Protein AF-A0A382DH04-F1 (afdb_monomer)

Organism: NCBI:txid408172

Radius of gyration: 24.24 Å; Cα contacts (8 Å, |Δi|>4): 789; chains: 1; bounding box: 63×40×72 Å

pLDDT: mean 89.16, std 12.55, range [27.95, 98.31]

Secondary structure (DSSP, 8-state):
-TTHHHHHHHHHHHHHHHHHH-TTTHHHHS-TTT--SHHHHHTSHHHHHHHHHHHHHEEESS-HHHHHHHHHH-HHHHHHHHHHHHHHHHHHHHH-TT--TTSTTSS-SSS-SEEES-TTTHHHHHHHHHHHHHHHHHS-------SS----SHHHH-HHHH---SEEEE-HHHHHHHHHHHHHHHHTTGGGS--SS-SBTTB--TT--HHHHHHHHHHTTSEEEEEE---SS---EEEESSSHHHHHHHHHH-EEEEE--------SSSS--HHHHHHHHHTT--PPPSEEEEEEEETTEEEEEEEEEE-STT-EEEEEEEETT-SS--EEE--HHHHHHHHHHH-HHHHHHHHHHHHHHHHHHHHHHHHHHTTHHHHHH-EETTEEHHHHHHHHHHIIIIIHHHHHHHHHHHH--SHHHHHHHHHHHHHHHHHHTT-STTPPPEEEE-

Sequence (450 aa):
MADTDLFESAQALFCSAADLIGIKDVDKILNISTYPTYISFISIKKHKDIIKLAAKQTNVDVTFKQIEEFLTKNDSWYKSSIKIAKAVITDITKIDPDFNLGKKGYESGGNFHWFRGDSNVMGSIFELYKLANESASTNFKWGGSKKVGMDLGFTSRNMNKWNPADIFYANKTAVKAIADEKQKVAKLGGGKFYSFDNGTLKKKKFDDGLNVFIARLVDNGDLLPLSLKKQTGTVILKPVNFDPKDKDDLLDSVEFTGATKWKKFKRLGTSGDIRDSWKAIVKGEKTETRDIQLFFKSDMGTGLIKIRHDPSGSGRFVAEAMYSGAKAKAGSIATAKDLATIWSVVDSTSANEFITAYNKGDTAFDLEKKKIGKDKDYLRKQKGGGTNQYDHYMAVASAELITNKAIPPIQKFFTKGGEANKVKQNLFVRLMFQAITSRSPRSSRFVIAK

Solvent-accessible surface area (backbone atoms only — not comparable to full-atom values): 23574 Å² total; per-residue (Å²): 120,86,60,59,60,43,53,50,42,43,29,38,34,32,36,37,33,32,24,58,51,6,54,92,42,31,69,75,70,68,29,57,86,84,28,67,36,48,61,61,41,48,69,40,66,71,48,38,53,43,49,56,52,14,51,68,27,37,41,48,78,64,57,70,67,58,34,53,56,50,29,65,75,29,44,69,55,42,53,19,16,44,46,45,17,51,40,52,39,70,47,43,46,79,79,44,67,55,39,58,48,36,42,61,37,54,77,62,90,55,87,43,44,28,38,26,80,30,64,72,57,56,40,42,52,51,50,52,51,51,30,20,34,46,17,62,75,70,76,63,90,74,80,85,69,103,50,93,65,74,71,85,48,52,48,66,76,30,61,63,30,18,49,55,48,57,33,32,39,32,40,77,64,33,50,49,49,54,52,51,46,54,54,50,39,54,75,64,61,33,23,72,66,32,31,42,74,36,72,53,89,92,52,93,58,95,66,46,4,55,42,46,54,53,46,50,30,37,72,59,38,25,31,44,39,32,22,75,48,94,34,89,72,80,57,46,82,42,82,37,63,76,48,68,65,65,47,48,55,45,53,68,43,33,37,58,73,50,59,57,90,67,56,78,61,61,70,40,58,92,82,64,41,72,68,46,22,47,56,35,30,48,73,63,55,82,71,64,63,66,51,44,39,39,31,30,38,32,85,92,44,50,32,35,38,42,34,34,69,44,59,62,90,89,49,38,34,33,39,33,36,36,46,72,92,52,94,58,70,62,34,53,44,66,41,56,65,59,54,28,56,58,33,36,77,64,39,47,67,56,20,49,54,24,47,54,32,31,54,61,10,49,60,53,33,54,57,49,49,56,57,59,53,76,48,37,74,63,29,53,69,46,66,43,58,94,47,28,48,40,62,50,51,42,47,50,44,41,29,64,38,24,38,59,47,28,45,56,45,53,48,55,64,68,69,48,74,57,70,76,45,48,54,33,47,24,51,40,48,30,53,49,48,26,58,27,57,33,59,36,73,72,24,33,58,36,33,36,41,63

Mean predicted aligned error: 6.47 Å

Foldseek 3Di:
DVVLLLLLQLLLLLLLLDLQQALVCLCVLLPCVCVVAPVSSCVDVVSVVSSVLSLQQEAGPDDPVSNSVSRRVCSLSSLQSSQLSNCCRPCVCVVAVLAPSRPNCVLSPDHYFKYAPDCQQPVLLVQLLQLQLLQVVPDDPDDDDPDQFDPLCLVSVDVCLQAVFRMKGAHPVNSVLSVVVSVLCVVVVTSNQEHLAPDDCVDDDSSGHSQSSQLVCVNNSGMAREAEDRDPDHKDKDKAPNDPVVLVQQLVQKAWDAKDPADQKAQDDDPSDLVRSVVCLQVQDDIGDLWMWTWIATPVGIKIWIWGWDLPDLIWTKTWIDHVPDPDTLFMDTHLVVLLSLLCVLPNPLSCQQVVLQVQLSVQLNVQLVVLVVCQVVQQVADGNNHTSSSSSSVVSRRVSHSSRRCVSVNVLRPDDDDSSSVSSSSSSSSRCCSGNSSRPSHHIHMYTD

Structure (mmCIF, N/CA/C/O backbone):
data_AF-A0A382DH04-F1
#
_entry.id   AF-A0A382DH04-F1
#
loop_
_atom_site.group_PDB
_atom_site.id
_atom_site.type_symbol
_atom_site.label_atom_id
_atom_site.label_alt_id
_atom_site.label_comp_id
_atom_site.label_asym_id
_atom_site.label_entity_id
_atom_site.label_seq_id
_atom_site.pdbx_PDB_ins_code
_atom_site.Cartn_x
_atom_site.Cartn_y
_atom_site.Cartn_z
_atom_site.occupancy
_atom_site.B_iso_or_equiv
_atom_site.auth_seq_id
_atom_site.auth_comp_id
_atom_site.auth_asym_id
_atom_site.auth_atom_id
_atom_site.pdbx_PDB_model_num
ATOM 1 N N . MET A 1 1 ? -7.622 11.708 -7.621 1.00 41.16 1 MET A N 1
ATOM 2 C CA . MET A 1 1 ? -7.317 11.607 -6.179 1.00 41.16 1 MET A CA 1
ATOM 3 C C . MET A 1 1 ? -8.578 11.659 -5.316 1.00 41.16 1 MET A C 1
ATOM 5 O O . MET A 1 1 ? -8.514 11.096 -4.243 1.00 41.16 1 MET A O 1
ATOM 9 N N . ALA A 1 2 ? -9.710 12.197 -5.800 1.00 53.00 2 ALA A N 1
ATOM 10 C CA . ALA A 1 2 ? -10.972 12.341 -5.051 1.00 53.00 2 ALA A CA 1
ATOM 11 C C . ALA A 1 2 ? -11.853 11.076 -4.890 1.00 53.00 2 ALA A C 1
ATOM 13 O O . ALA A 1 2 ? -12.993 11.204 -4.469 1.00 53.00 2 ALA A O 1
ATOM 14 N N . ASP A 1 3 ? -11.380 9.883 -5.280 1.00 72.19 3 ASP A N 1
ATOM 15 C CA . ASP A 1 3 ? -12.135 8.634 -5.049 1.00 72.19 3 ASP A CA 1
ATOM 16 C C . ASP A 1 3 ? -11.536 7.795 -3.910 1.00 72.19 3 ASP A C 1
ATOM 18 O O . ASP A 1 3 ? -12.227 6.949 -3.346 1.00 72.19 3 ASP A O 1
ATOM 22 N N . THR A 1 4 ? -10.245 7.990 -3.603 1.00 83.06 4 THR A N 1
ATOM 23 C CA . THR A 1 4 ? -9.517 7.193 -2.601 1.00 83.06 4 THR A CA 1
ATOM 24 C C . THR A 1 4 ? -10.011 7.470 -1.201 1.00 83.06 4 THR A C 1
ATOM 26 O O . THR A 1 4 ? -10.364 6.559 -0.456 1.00 83.06 4 THR A O 1
ATOM 29 N N . ASP A 1 5 ? -10.132 8.752 -0.913 1.00 90.81 5 ASP A N 1
ATOM 30 C CA . ASP A 1 5 ? -10.708 9.268 0.304 1.00 90.81 5 ASP A CA 1
ATOM 31 C C . ASP A 1 5 ? -12.136 8.770 0.551 1.00 90.81 5 ASP A C 1
ATOM 33 O O . ASP A 1 5 ? -12.477 8.311 1.646 1.00 90.81 5 ASP A O 1
ATOM 37 N N . LEU A 1 6 ? -12.968 8.775 -0.487 1.00 94.31 6 LEU A N 1
ATOM 38 C CA . LEU A 1 6 ? -14.355 8.333 -0.388 1.00 94.31 6 LEU A CA 1
ATOM 39 C C . LEU A 1 6 ? -14.482 6.837 -0.089 1.00 94.31 6 LEU A C 1
ATOM 41 O O . LEU A 1 6 ? -15.296 6.462 0.760 1.00 94.31 6 LEU A O 1
ATOM 45 N N . PHE A 1 7 ? -13.697 5.968 -0.738 1.00 91.50 7 PHE A N 1
ATOM 46 C CA . PHE A 1 7 ? -13.820 4.531 -0.479 1.00 91.50 7 PHE A CA 1
ATOM 47 C C . PHE A 1 7 ? -13.247 4.112 0.880 1.00 91.50 7 PHE A C 1
ATOM 49 O O . PHE A 1 7 ? -13.848 3.258 1.531 1.00 91.50 7 PHE A O 1
ATOM 56 N N . GLU A 1 8 ? -12.149 4.720 1.340 1.00 94.88 8 GLU A N 1
ATOM 57 C CA . GLU A 1 8 ? -11.563 4.434 2.662 1.00 94.88 8 GLU A CA 1
ATOM 58 C C . GLU A 1 8 ? -12.517 4.882 3.771 1.00 94.88 8 GLU A C 1
ATOM 60 O O . GLU A 1 8 ? -12.793 4.138 4.714 1.00 94.88 8 GLU A O 1
ATOM 65 N N . SER A 1 9 ? -13.116 6.064 3.607 1.00 96.38 9 SER A N 1
ATOM 66 C CA . SER A 1 9 ? -14.108 6.596 4.547 1.00 96.38 9 SER A CA 1
ATOM 67 C C . SER A 1 9 ? -15.393 5.770 4.554 1.00 96.38 9 SER A C 1
ATOM 69 O O . SER A 1 9 ? -15.971 5.527 5.612 1.00 96.38 9 SER A O 1
ATOM 71 N N . ALA A 1 10 ? -15.825 5.267 3.394 1.00 97.00 10 ALA A N 1
ATOM 72 C CA . ALA A 1 10 ? -16.938 4.329 3.315 1.00 97.00 10 ALA A CA 1
ATOM 73 C C . ALA A 1 10 ? -16.639 3.015 4.054 1.00 97.00 10 ALA A C 1
ATOM 75 O O . ALA A 1 10 ? -17.524 2.450 4.692 1.00 97.00 10 ALA A O 1
ATOM 76 N N . GLN A 1 11 ? -15.412 2.503 3.968 1.00 96.50 11 GLN A N 1
ATOM 77 C CA . GLN A 1 11 ? -15.007 1.302 4.699 1.00 96.50 11 GLN A CA 1
ATOM 78 C C . GLN A 1 11 ? -14.957 1.562 6.212 1.00 96.50 11 GLN A C 1
ATOM 80 O O . GLN A 1 11 ? -15.528 0.771 6.960 1.00 96.50 11 GLN A O 1
ATOM 85 N N . ALA A 1 12 ? -14.399 2.695 6.657 1.00 96.25 12 ALA A N 1
ATOM 86 C CA . ALA A 1 12 ? -14.434 3.116 8.063 1.00 96.25 12 ALA A CA 1
ATOM 87 C C . ALA A 1 12 ? -15.871 3.212 8.607 1.00 96.25 12 ALA A C 1
ATOM 89 O O . ALA A 1 12 ? -16.165 2.684 9.680 1.00 96.25 12 ALA A O 1
ATOM 90 N N . LEU A 1 13 ? -16.786 3.818 7.839 1.00 96.75 13 LEU A N 1
ATOM 91 C CA . LEU A 1 13 ? -18.203 3.934 8.192 1.00 96.75 13 LEU A CA 1
ATOM 92 C C . LEU A 1 13 ? -18.851 2.564 8.428 1.00 96.75 13 LEU A C 1
ATOM 94 O O . LEU A 1 13 ? -19.563 2.380 9.414 1.00 96.75 13 LEU A O 1
ATOM 98 N N . PHE A 1 14 ? -18.610 1.590 7.546 1.00 97.31 14 PHE A N 1
ATOM 99 C CA . PHE A 1 14 ? -19.179 0.253 7.718 1.00 97.31 14 PHE A CA 1
ATOM 100 C C . PHE A 1 14 ? -18.500 -0.550 8.829 1.00 97.31 14 PHE A C 1
ATOM 102 O O . PHE A 1 14 ? -19.193 -1.324 9.484 1.00 97.31 14 PHE A O 1
ATOM 109 N N . CYS A 1 15 ? -17.204 -0.353 9.093 1.00 95.94 15 CYS A N 1
ATOM 110 C CA . CYS A 1 15 ? -16.553 -0.928 10.273 1.00 95.94 15 CYS A CA 1
ATOM 111 C C . CYS A 1 15 ? -17.201 -0.412 11.568 1.00 95.94 15 CYS A C 1
ATOM 113 O O . CYS A 1 15 ? -17.539 -1.210 12.440 1.00 95.94 15 CYS A O 1
ATOM 115 N N . SER A 1 16 ? -17.483 0.893 11.651 1.00 94.69 16 SER A N 1
ATOM 116 C CA . SER A 1 16 ? -18.237 1.473 12.770 1.00 94.69 16 SER A CA 1
ATOM 117 C C . SER A 1 16 ? -19.673 0.939 12.850 1.00 94.69 16 SER A C 1
ATOM 119 O O . SER A 1 16 ? -20.156 0.609 13.931 1.00 94.69 16 SER A O 1
ATOM 121 N N . ALA A 1 17 ? -20.356 0.776 11.713 1.00 95.38 17 ALA A N 1
ATOM 122 C CA . ALA A 1 17 ? -21.689 0.178 11.692 1.00 95.38 17 ALA A CA 1
ATOM 123 C C . ALA A 1 17 ? -21.680 -1.279 12.185 1.00 95.38 17 ALA A C 1
ATOM 125 O O . ALA A 1 17 ? -22.584 -1.676 12.916 1.00 95.38 17 ALA A O 1
ATOM 126 N N . ALA A 1 18 ? -20.678 -2.074 11.802 1.00 95.12 18 ALA A N 1
ATOM 127 C CA . ALA A 1 18 ? -20.541 -3.452 12.259 1.00 95.12 18 ALA A CA 1
ATOM 128 C C . ALA A 1 18 ? -20.339 -3.525 13.777 1.00 95.12 18 ALA A C 1
ATOM 130 O O . ALA A 1 18 ? -21.038 -4.297 14.426 1.00 95.12 18 ALA A O 1
ATOM 131 N N . ASP A 1 19 ? -19.465 -2.689 14.339 1.00 90.88 19 ASP A N 1
ATOM 132 C CA . ASP A 1 19 ? -19.231 -2.584 15.788 1.00 90.88 19 ASP A CA 1
ATOM 133 C C . ASP A 1 19 ? -20.526 -2.250 16.564 1.00 90.88 19 ASP A C 1
ATOM 135 O O . ASP A 1 19 ? -20.929 -2.962 17.490 1.00 90.88 19 ASP A O 1
ATOM 139 N N . LEU A 1 20 ? -21.288 -1.254 16.096 1.00 91.56 20 LEU A N 1
ATOM 140 C CA . LEU A 1 20 ? -22.606 -0.914 16.653 1.00 91.56 20 LEU A CA 1
ATOM 141 C C . LEU A 1 20 ? -23.608 -2.076 16.631 1.00 91.56 20 LEU A C 1
ATOM 143 O O . LEU A 1 20 ? -24.465 -2.187 17.515 1.00 91.56 20 LEU A O 1
ATOM 147 N N . ILE A 1 21 ? -23.542 -2.916 15.599 1.00 94.31 21 ILE A N 1
ATOM 148 C CA . ILE A 1 21 ? -24.423 -4.073 15.438 1.00 94.31 21 ILE A CA 1
ATOM 149 C C . ILE A 1 21 ? -23.971 -5.228 16.346 1.00 94.31 21 ILE A C 1
ATOM 151 O O . ILE A 1 21 ? -24.809 -5.863 16.992 1.00 94.31 21 ILE A O 1
ATOM 155 N N . GLY A 1 22 ? -22.663 -5.468 16.431 1.00 92.94 22 GLY A N 1
ATOM 156 C CA . GLY A 1 22 ? -22.059 -6.599 17.125 1.00 92.94 22 GLY A CA 1
ATOM 157 C C . GLY A 1 22 ? -22.094 -7.897 16.314 1.00 92.94 22 GLY A C 1
ATOM 158 O O . GLY A 1 22 ? -22.923 -8.095 15.421 1.00 92.94 22 GLY A O 1
ATOM 159 N N . ILE A 1 23 ? -21.212 -8.832 16.673 1.00 93.81 23 ILE A N 1
ATOM 160 C CA . ILE A 1 23 ? -20.986 -10.071 15.910 1.00 93.81 23 ILE A CA 1
ATOM 161 C C . ILE A 1 23 ? -22.246 -10.942 15.759 1.00 93.81 23 ILE A C 1
ATOM 163 O O . ILE A 1 23 ? -22.422 -11.602 14.741 1.00 93.81 23 ILE A O 1
ATOM 167 N N . LYS A 1 24 ? -23.159 -10.908 16.742 1.00 94.50 24 LYS A N 1
ATOM 168 C CA . LYS A 1 24 ? -24.388 -11.725 16.750 1.00 94.50 24 LYS A CA 1
ATOM 169 C C . LYS A 1 24 ? -25.365 -11.363 15.628 1.00 94.50 24 LYS A C 1
ATOM 171 O O . LYS A 1 24 ? -26.056 -12.239 15.121 1.00 94.50 24 LYS A O 1
ATOM 176 N N . ASP A 1 25 ? -25.434 -10.083 15.265 1.00 95.81 25 ASP A N 1
ATOM 177 C CA . ASP A 1 25 ? -26.449 -9.554 14.346 1.00 95.81 25 ASP A CA 1
ATOM 178 C C . ASP A 1 25 ? -25.853 -9.087 13.004 1.00 95.81 25 ASP A C 1
ATOM 180 O O . ASP A 1 25 ? -26.602 -8.787 12.066 1.00 95.81 25 ASP A O 1
ATOM 184 N N . VAL A 1 26 ? -24.520 -9.021 12.879 1.00 95.75 26 VAL A N 1
ATOM 185 C CA . VAL A 1 26 ? -23.852 -8.403 11.722 1.00 95.75 26 VAL A CA 1
ATOM 186 C C . VAL A 1 26 ? -24.169 -9.114 10.406 1.00 95.75 26 VAL A C 1
ATOM 188 O O . VAL A 1 26 ? -24.423 -8.448 9.404 1.00 95.75 26 VAL A O 1
ATOM 191 N N . ASP A 1 27 ? -24.244 -10.447 10.401 1.00 95.25 27 ASP A N 1
ATOM 192 C CA . ASP A 1 27 ? -24.580 -11.228 9.204 1.00 95.25 27 ASP A CA 1
ATOM 193 C C . ASP A 1 27 ? -26.018 -11.009 8.736 1.00 95.25 27 ASP A C 1
ATOM 195 O O . ASP A 1 27 ? -26.289 -10.998 7.533 1.00 95.25 27 ASP A O 1
ATOM 199 N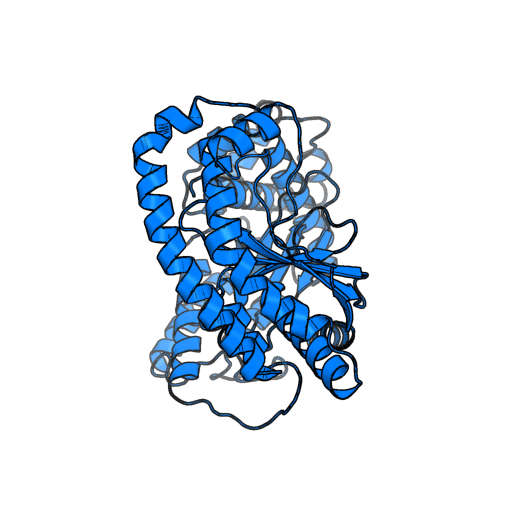 N . LYS A 1 28 ? -26.933 -10.808 9.688 1.00 95.81 28 LYS A N 1
ATOM 200 C CA . LYS A 1 28 ? -28.350 -10.567 9.422 1.00 95.81 28 LYS A CA 1
ATOM 201 C C . LYS A 1 28 ? -28.579 -9.164 8.871 1.00 95.81 28 LYS A C 1
ATOM 203 O O . LYS A 1 28 ? -29.365 -8.994 7.942 1.00 95.81 28 LYS A O 1
ATOM 208 N N . ILE A 1 29 ? -27.922 -8.164 9.459 1.00 96.94 29 ILE A N 1
ATOM 209 C CA . ILE A 1 29 ? -28.137 -6.757 9.113 1.00 96.94 29 ILE A CA 1
ATOM 210 C C . ILE A 1 29 ? -27.308 -6.368 7.887 1.00 96.94 29 ILE A C 1
ATOM 212 O O . ILE A 1 29 ? -27.867 -5.882 6.907 1.00 96.94 29 ILE A O 1
ATOM 216 N N . LEU A 1 30 ? -25.997 -6.623 7.887 1.00 97.06 30 LEU A N 1
ATOM 217 C CA . LEU A 1 30 ? -25.104 -6.315 6.763 1.00 97.06 30 LEU A CA 1
ATOM 218 C C . LEU A 1 30 ? -25.133 -7.437 5.709 1.00 97.06 30 LEU A C 1
ATOM 220 O O . LEU A 1 30 ? -24.120 -8.066 5.386 1.00 97.06 30 LEU A O 1
ATOM 224 N N . ASN A 1 31 ? -26.323 -7.705 5.172 1.00 96.69 31 ASN A N 1
ATOM 225 C CA . ASN A 1 31 ? -26.572 -8.781 4.220 1.00 96.69 31 ASN A CA 1
ATOM 226 C C . ASN A 1 31 ? -26.670 -8.252 2.781 1.00 96.69 31 ASN A C 1
ATOM 228 O O . ASN A 1 31 ? -27.707 -7.742 2.365 1.00 96.69 31 ASN A O 1
ATOM 232 N N . ILE A 1 32 ? -25.601 -8.425 2.000 1.00 96.00 32 ILE A N 1
ATOM 233 C CA . ILE A 1 32 ? -25.540 -7.989 0.592 1.00 96.00 32 ILE A CA 1
ATOM 234 C C . ILE A 1 32 ? -26.436 -8.792 -0.364 1.00 96.00 32 ILE A C 1
ATOM 236 O O . ILE A 1 32 ? -26.633 -8.363 -1.497 1.00 96.00 32 ILE A O 1
ATOM 240 N N . SER A 1 33 ? -26.944 -9.957 0.048 1.00 95.81 33 SER A N 1
ATOM 241 C CA . SER A 1 33 ? -27.899 -10.732 -0.754 1.00 95.81 33 SER A CA 1
ATOM 242 C C . SER A 1 33 ? -29.305 -10.154 -0.618 1.00 95.81 33 SER A C 1
ATOM 244 O O . SER A 1 33 ? -30.022 -10.047 -1.606 1.00 95.81 33 SER A O 1
ATOM 246 N N . THR A 1 34 ? -29.680 -9.734 0.594 1.00 97.44 34 THR A N 1
ATOM 247 C CA . THR A 1 34 ? -30.953 -9.045 0.861 1.00 97.44 34 THR A CA 1
ATOM 248 C C . THR A 1 34 ? -30.916 -7.586 0.404 1.00 97.44 34 THR A C 1
ATOM 250 O O . THR A 1 34 ? -31.890 -7.091 -0.154 1.00 97.44 34 THR A O 1
ATOM 253 N N . TYR A 1 35 ? -29.787 -6.905 0.612 1.00 97.38 35 TYR A N 1
ATOM 254 C CA . TYR A 1 35 ? -29.589 -5.495 0.282 1.00 97.38 35 TYR A CA 1
ATOM 255 C C . TYR A 1 35 ? -28.416 -5.354 -0.698 1.00 97.38 35 TYR A C 1
ATOM 257 O O . TYR A 1 35 ? -27.287 -5.091 -0.284 1.00 97.38 35 TYR A O 1
ATOM 265 N N . PRO A 1 36 ? -28.629 -5.576 -2.007 1.00 96.44 36 PRO A N 1
ATOM 266 C CA . PRO A 1 36 ? -27.543 -5.598 -2.987 1.00 96.44 36 PRO A CA 1
ATOM 267 C C . PRO A 1 36 ? -26.920 -4.226 -3.268 1.00 96.44 36 PRO A C 1
ATOM 269 O O . PRO A 1 36 ? -25.795 -4.176 -3.773 1.00 96.44 36 PRO A O 1
ATOM 272 N N . THR A 1 37 ? -27.623 -3.137 -2.948 1.00 98.00 37 THR A N 1
ATOM 273 C CA . THR A 1 37 ? -27.182 -1.751 -3.173 1.00 98.00 37 THR A CA 1
ATOM 274 C C . THR A 1 37 ? -27.306 -0.921 -1.901 1.00 98.00 37 THR A C 1
ATOM 276 O O . THR A 1 37 ? -28.145 -1.205 -1.039 1.00 98.00 37 THR A O 1
ATOM 279 N N . TYR A 1 38 ? -26.530 0.161 -1.804 1.00 98.06 38 TYR A N 1
ATOM 280 C CA . TYR A 1 38 ? -26.621 1.072 -0.663 1.00 98.06 38 TYR A CA 1
ATOM 281 C C . TYR A 1 38 ? -28.030 1.665 -0.504 1.00 98.06 38 TYR A C 1
ATOM 283 O O . TYR A 1 38 ? -28.553 1.708 0.607 1.00 98.06 38 TYR A O 1
ATOM 291 N N . ILE A 1 39 ? -28.681 2.017 -1.620 1.00 97.88 39 ILE A N 1
ATOM 292 C CA . ILE A 1 39 ? -30.062 2.527 -1.652 1.00 97.88 39 ILE A CA 1
ATOM 293 C C . ILE A 1 39 ? -31.029 1.521 -1.016 1.00 97.88 39 ILE A C 1
ATOM 295 O O . ILE A 1 39 ? -31.816 1.887 -0.142 1.00 97.88 39 ILE A O 1
ATOM 299 N N . SER A 1 40 ? -30.950 0.244 -1.414 1.00 97.88 40 SER A N 1
ATOM 300 C CA . SER A 1 40 ? -31.810 -0.806 -0.852 1.00 97.88 40 SER A CA 1
ATOM 301 C C . SER A 1 40 ? -31.587 -0.981 0.652 1.00 97.88 40 SER A C 1
ATOM 303 O O . SER A 1 40 ? -32.545 -1.157 1.401 1.00 97.88 40 SER A O 1
ATOM 305 N N . PHE A 1 41 ? -30.344 -0.839 1.118 1.00 98.31 41 PHE A N 1
ATOM 306 C CA . PHE A 1 41 ? -29.990 -0.965 2.526 1.00 98.31 41 PHE A CA 1
ATOM 307 C C . PHE A 1 41 ? -30.580 0.159 3.382 1.00 98.31 41 PHE A C 1
ATOM 309 O O . PHE A 1 41 ? -31.218 -0.122 4.396 1.00 98.31 41 PHE A O 1
ATOM 316 N N . ILE A 1 42 ? -30.414 1.421 2.967 1.00 97.62 42 ILE A N 1
ATOM 317 C CA . ILE A 1 42 ? -30.894 2.591 3.725 1.00 97.62 42 ILE A CA 1
ATOM 318 C C . ILE A 1 42 ? -32.399 2.853 3.581 1.00 97.62 42 ILE A C 1
ATOM 320 O O . ILE A 1 42 ? -32.935 3.692 4.308 1.00 97.62 42 ILE A O 1
ATOM 324 N N . SER A 1 43 ? -33.087 2.147 2.675 1.00 97.38 43 SER A N 1
ATOM 325 C CA . SER A 1 43 ? -34.557 2.163 2.589 1.00 97.38 43 SER A CA 1
ATOM 326 C C . SER A 1 43 ? -35.209 1.653 3.882 1.00 97.38 43 SER A C 1
ATOM 328 O O . SER A 1 43 ? -36.302 2.080 4.254 1.00 97.38 43 SER A O 1
ATOM 330 N N . ILE A 1 44 ? -34.493 0.804 4.626 1.00 97.94 44 ILE A N 1
ATOM 331 C CA . ILE A 1 44 ? -34.899 0.324 5.940 1.00 97.94 44 ILE A CA 1
ATOM 332 C C . ILE A 1 44 ? -34.529 1.369 6.993 1.00 97.94 44 ILE A C 1
ATOM 334 O O . ILE A 1 44 ? -33.352 1.635 7.255 1.00 97.94 44 ILE A O 1
ATOM 338 N N . LYS A 1 45 ? -35.542 1.922 7.667 1.00 97.38 45 LYS A N 1
ATOM 339 C CA . LYS A 1 45 ? -35.383 2.974 8.684 1.00 97.38 45 LYS A CA 1
ATOM 340 C C . LYS A 1 45 ? -34.323 2.635 9.743 1.00 97.38 45 LYS A C 1
ATOM 342 O O . LYS A 1 45 ? -33.439 3.447 10.002 1.00 97.38 45 LYS A O 1
ATOM 347 N N . LYS A 1 46 ? -34.349 1.410 10.277 1.00 96.88 46 LYS A N 1
ATOM 348 C CA . LYS A 1 46 ? -33.371 0.934 11.270 1.00 96.88 46 LYS A CA 1
ATOM 349 C C . LYS A 1 46 ? -31.931 0.952 10.740 1.00 96.88 46 LYS A C 1
ATOM 351 O O . LYS A 1 46 ? -31.022 1.313 11.476 1.00 96.88 46 LYS A O 1
ATOM 356 N N . HIS A 1 47 ? -31.710 0.592 9.476 1.00 97.88 47 HIS A N 1
ATOM 357 C CA . HIS A 1 47 ? -30.373 0.604 8.871 1.00 97.88 47 HIS A CA 1
ATOM 358 C C . HIS A 1 47 ? -29.874 2.027 8.650 1.00 97.88 47 HIS A C 1
ATOM 360 O O . HIS A 1 47 ? -28.722 2.330 8.947 1.00 97.88 47 HIS A O 1
ATOM 366 N N . LYS A 1 48 ? -30.762 2.922 8.207 1.00 97.44 48 LYS A N 1
ATOM 367 C CA . LYS A 1 48 ? -30.460 4.352 8.098 1.00 97.44 48 LYS A CA 1
ATOM 368 C C . LYS A 1 48 ? -30.050 4.949 9.445 1.00 97.44 48 LYS A C 1
ATOM 370 O O . LYS A 1 48 ? -29.108 5.734 9.501 1.00 97.44 48 LYS A O 1
ATOM 375 N N . ASP A 1 49 ? -30.727 4.568 10.526 1.00 96.19 49 ASP A N 1
ATOM 376 C CA . ASP A 1 49 ? -30.400 5.044 11.872 1.00 96.19 49 ASP A CA 1
ATOM 377 C C . ASP A 1 49 ? -29.056 4.479 12.372 1.00 96.19 49 ASP A C 1
ATOM 379 O O . ASP A 1 49 ? -28.269 5.231 12.946 1.00 96.19 49 ASP A O 1
ATOM 383 N N . ILE A 1 50 ? -28.734 3.213 12.062 1.00 95.44 50 ILE A N 1
ATOM 384 C CA . ILE A 1 50 ? -27.403 2.626 12.320 1.00 95.44 50 ILE A CA 1
ATOM 385 C C . ILE A 1 50 ? -26.313 3.413 11.592 1.00 95.44 50 ILE A C 1
ATOM 387 O O . ILE A 1 50 ? -25.328 3.794 12.212 1.00 95.44 50 ILE A O 1
ATOM 391 N N . ILE A 1 51 ? -26.488 3.699 10.300 1.00 97.12 51 ILE A N 1
ATOM 392 C CA . ILE A 1 51 ? -25.491 4.443 9.520 1.00 97.12 51 ILE A CA 1
ATOM 393 C C . ILE A 1 51 ? -25.289 5.857 10.071 1.00 97.12 51 ILE A C 1
ATOM 395 O O . ILE A 1 51 ? -24.156 6.315 10.184 1.00 97.12 51 ILE A O 1
ATOM 399 N N . LYS A 1 52 ? -26.367 6.545 10.461 1.00 94.88 52 LYS A N 1
ATOM 400 C CA . LYS A 1 52 ? -26.264 7.870 11.086 1.00 94.88 52 LYS A CA 1
ATOM 401 C C . LYS A 1 52 ? -25.516 7.832 12.413 1.00 94.88 52 LYS A C 1
ATOM 403 O O . LYS A 1 52 ? -24.801 8.780 12.723 1.00 94.88 52 LYS A O 1
ATOM 408 N N . LEU A 1 53 ? -25.707 6.781 13.209 1.00 92.56 53 LEU A N 1
ATOM 409 C CA . LEU A 1 53 ? -24.977 6.606 14.460 1.00 92.56 53 LEU A CA 1
ATOM 410 C C . LEU A 1 53 ? -23.504 6.272 14.196 1.00 92.56 53 LEU A C 1
ATOM 412 O O . LEU A 1 53 ? -22.636 6.896 14.798 1.00 92.56 53 LEU A O 1
ATOM 416 N N . ALA A 1 54 ? -23.229 5.384 13.239 1.00 93.69 54 ALA A N 1
ATOM 417 C CA . ALA A 1 54 ? -21.876 5.034 12.813 1.00 93.69 54 ALA A CA 1
ATOM 418 C C . ALA A 1 54 ? -21.106 6.271 12.332 1.00 93.69 54 ALA A C 1
ATOM 420 O O . ALA A 1 54 ? -19.987 6.517 12.764 1.00 93.69 54 ALA A O 1
ATOM 421 N N . ALA A 1 55 ? -21.745 7.129 11.531 1.00 93.75 55 ALA A N 1
ATOM 422 C CA . ALA A 1 55 ? -21.144 8.371 11.050 1.00 93.75 55 ALA A CA 1
ATOM 423 C C . ALA A 1 55 ? -20.721 9.321 12.189 1.00 93.75 55 ALA A C 1
ATOM 425 O O . ALA A 1 55 ? -19.743 10.048 12.049 1.00 93.75 55 ALA A O 1
ATOM 426 N N . LYS A 1 56 ? -21.420 9.304 13.334 1.00 90.75 56 LYS A N 1
ATOM 427 C CA . LYS A 1 56 ? -21.036 10.078 14.532 1.00 90.75 56 LYS A CA 1
ATOM 428 C C . LYS A 1 56 ? -19.855 9.466 15.292 1.00 90.75 56 LYS A C 1
ATOM 430 O O . LYS A 1 56 ? -19.260 10.148 16.116 1.00 90.75 56 LYS A O 1
ATOM 435 N N . GLN A 1 57 ? -19.542 8.197 15.044 1.00 88.69 57 GLN A N 1
ATOM 436 C CA . GLN A 1 57 ? -18.441 7.447 15.659 1.00 88.69 57 GLN A CA 1
ATOM 437 C C . GLN A 1 57 ? -17.254 7.251 14.709 1.00 88.69 57 GLN A C 1
ATOM 439 O O . GLN A 1 57 ? -16.253 6.633 15.076 1.00 88.69 57 GLN A O 1
ATOM 444 N N . THR A 1 58 ? -17.327 7.822 13.509 1.00 91.88 58 THR A N 1
ATOM 445 C CA . THR A 1 58 ? -16.217 7.899 12.561 1.00 91.88 58 THR A CA 1
ATOM 446 C C . THR A 1 58 ? -15.679 9.317 12.461 1.00 91.88 58 THR A C 1
ATOM 448 O O . THR A 1 58 ? -16.460 10.257 12.326 1.00 91.88 58 THR A O 1
ATOM 451 N N . ASN A 1 59 ? -14.358 9.470 12.477 1.00 93.12 59 ASN A N 1
ATOM 452 C CA . ASN A 1 59 ? -13.690 10.736 12.202 1.00 93.12 59 ASN A CA 1
ATOM 453 C C . ASN A 1 59 ? -12.915 10.609 10.888 1.00 93.12 59 ASN A C 1
ATOM 455 O O . ASN A 1 59 ? -11.875 9.949 10.830 1.00 93.12 59 ASN A O 1
ATOM 459 N N . VAL A 1 60 ? -13.472 11.186 9.825 1.00 93.25 60 VAL A N 1
ATOM 460 C CA . VAL A 1 60 ? -12.942 11.080 8.465 1.00 93.25 60 VAL A CA 1
ATOM 461 C C . VAL A 1 60 ? -12.846 12.458 7.809 1.00 93.25 60 VAL A C 1
ATOM 463 O O . VAL A 1 60 ? -13.655 13.336 8.098 1.00 93.25 60 VAL A O 1
ATOM 466 N N . ASP A 1 61 ? -11.880 12.653 6.913 1.00 91.94 61 ASP A N 1
ATOM 467 C CA . ASP A 1 61 ? -11.604 13.937 6.235 1.00 91.94 61 ASP A CA 1
ATOM 468 C C . ASP A 1 61 ? -12.572 14.289 5.073 1.00 91.94 61 ASP A C 1
ATOM 470 O O . ASP A 1 61 ? -12.334 15.238 4.324 1.00 91.94 61 ASP A O 1
ATOM 474 N N . VAL A 1 62 ? -13.691 13.565 4.941 1.00 94.00 62 VAL A N 1
ATOM 475 C CA . VAL A 1 62 ? -14.778 13.826 3.978 1.00 94.00 62 VAL A CA 1
ATOM 476 C C . VAL A 1 62 ? -16.130 13.908 4.686 1.00 94.00 62 VAL A C 1
ATOM 478 O O . VAL A 1 62 ? -16.341 13.336 5.754 1.00 94.00 62 VAL A O 1
ATOM 481 N N . THR A 1 63 ? -17.100 14.596 4.086 1.00 94.75 63 THR A N 1
ATOM 482 C CA . THR A 1 63 ? -18.433 14.716 4.694 1.00 94.75 63 THR A CA 1
ATOM 483 C C . THR A 1 63 ? -19.237 13.421 4.564 1.00 94.75 63 THR A C 1
ATOM 485 O O . THR A 1 63 ? -19.166 12.721 3.553 1.00 94.75 63 THR A O 1
ATOM 488 N N . PHE A 1 64 ? -20.102 13.144 5.546 1.00 95.62 64 PHE A N 1
ATOM 489 C CA . PHE A 1 64 ? -21.024 12.004 5.491 1.00 95.62 64 PHE A CA 1
ATOM 490 C C . PHE A 1 64 ? -21.873 11.994 4.204 1.00 95.62 64 PHE A C 1
ATOM 492 O O . PHE A 1 64 ? -22.022 10.952 3.571 1.00 95.62 64 PHE A O 1
ATOM 499 N N . LYS A 1 65 ? -22.335 13.167 3.749 1.00 96.50 65 LYS A N 1
ATOM 500 C CA . LYS A 1 65 ? -23.086 13.314 2.493 1.00 96.50 65 LYS A CA 1
ATOM 501 C C . LYS A 1 65 ? -22.287 12.834 1.275 1.00 96.50 65 LYS A C 1
ATOM 503 O O . LYS A 1 65 ? -22.833 12.124 0.437 1.00 96.50 65 LYS A O 1
ATOM 508 N N . GLN A 1 66 ? -21.000 13.179 1.186 1.00 96.69 66 GLN A N 1
ATOM 509 C CA . GLN A 1 66 ? -20.140 12.710 0.094 1.00 96.69 66 GLN A CA 1
ATOM 510 C C . GLN A 1 66 ? -19.984 11.182 0.111 1.00 96.69 66 GLN A C 1
ATOM 512 O O . GLN A 1 66 ? -19.997 10.558 -0.950 1.00 96.69 66 GLN A O 1
ATOM 517 N N . ILE A 1 67 ? -19.899 10.569 1.298 1.00 97.19 67 ILE A N 1
ATOM 518 C CA . ILE A 1 67 ? -19.850 9.106 1.442 1.00 97.19 67 ILE A CA 1
ATOM 519 C C . ILE A 1 67 ? -21.159 8.469 0.949 1.00 97.19 67 ILE A C 1
ATOM 521 O O . ILE A 1 67 ? -21.114 7.506 0.182 1.00 97.19 67 ILE A O 1
ATOM 525 N N . GLU A 1 68 ? -22.324 9.008 1.332 1.00 96.81 68 GLU A N 1
ATOM 526 C CA . GLU A 1 68 ? -23.628 8.502 0.869 1.00 96.81 68 GLU A CA 1
ATOM 527 C C . GLU A 1 68 ? -23.774 8.616 -0.657 1.00 96.81 68 GLU A C 1
ATOM 529 O O . GLU A 1 68 ? -24.175 7.656 -1.324 1.00 96.81 68 GLU A O 1
ATOM 534 N N . GLU A 1 69 ? -23.412 9.764 -1.235 1.00 96.50 69 GLU A N 1
ATOM 535 C CA . GLU A 1 69 ? -23.446 9.988 -2.685 1.00 96.50 69 GLU A CA 1
ATOM 536 C C . GLU A 1 69 ? -22.513 9.032 -3.434 1.00 96.50 69 GLU A C 1
ATOM 538 O O . GLU A 1 69 ? -22.879 8.494 -4.484 1.00 96.50 69 GLU A O 1
ATOM 543 N N . PHE A 1 70 ? -21.319 8.789 -2.889 1.00 96.38 70 PHE A N 1
ATOM 544 C CA . PHE A 1 70 ? -20.364 7.835 -3.437 1.00 96.38 70 PHE A CA 1
ATOM 545 C C . PHE A 1 70 ? -20.920 6.409 -3.424 1.00 96.38 70 PHE A C 1
ATOM 547 O O . PHE A 1 70 ? -20.913 5.740 -4.460 1.00 96.38 70 PHE A O 1
ATOM 554 N N . LEU A 1 71 ? -21.439 5.954 -2.280 1.00 96.75 71 LEU A N 1
ATOM 555 C CA . LEU A 1 71 ? -21.986 4.607 -2.098 1.00 96.75 71 LEU A CA 1
ATOM 556 C C . LEU A 1 71 ? -23.226 4.351 -2.959 1.00 96.75 71 LEU A C 1
ATOM 558 O O . LEU A 1 71 ? -23.397 3.245 -3.466 1.00 96.75 71 LEU A O 1
ATOM 562 N N . THR A 1 72 ? -24.046 5.379 -3.181 1.00 96.50 72 THR A N 1
ATOM 563 C CA . THR A 1 72 ? -25.218 5.338 -4.074 1.00 96.50 72 THR A CA 1
ATOM 564 C C . THR A 1 72 ? -24.82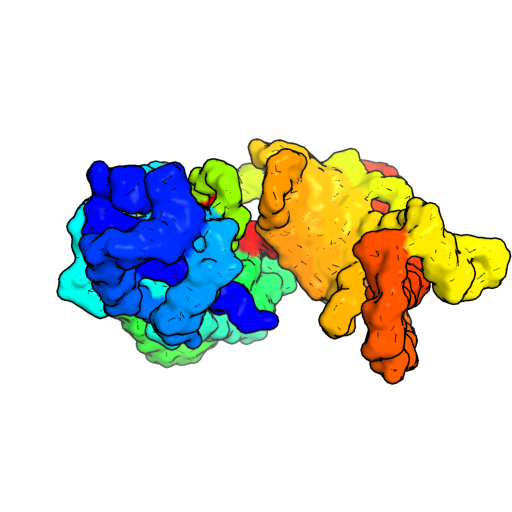1 5.088 -5.532 1.00 96.50 72 THR A C 1
ATOM 566 O O . THR A 1 72 ? -25.554 4.439 -6.271 1.00 96.50 72 THR A O 1
ATOM 569 N N . LYS A 1 73 ? -23.650 5.581 -5.954 1.00 95.06 73 LYS A N 1
ATOM 570 C CA . LYS A 1 73 ? -23.142 5.445 -7.330 1.00 95.06 73 LYS A CA 1
ATOM 571 C C . LYS A 1 73 ? -22.236 4.223 -7.527 1.00 95.06 73 LYS A C 1
ATOM 573 O O . LYS A 1 73 ? -21.893 3.902 -8.661 1.00 95.06 73 LYS A O 1
ATOM 578 N N . ASN A 1 74 ? -21.812 3.557 -6.448 1.00 94.19 74 ASN A N 1
ATOM 579 C CA . ASN A 1 74 ? -20.739 2.562 -6.483 1.00 94.19 74 ASN A CA 1
ATOM 580 C C . ASN A 1 74 ? -21.060 1.283 -5.690 1.00 94.19 74 ASN A C 1
ATOM 582 O O . ASN A 1 74 ? -20.417 0.981 -4.679 1.00 94.19 74 ASN A O 1
ATOM 586 N N . ASP A 1 75 ? -21.959 0.446 -6.210 1.00 94.31 75 ASP A N 1
ATOM 587 C CA . ASP A 1 75 ? -22.357 -0.822 -5.569 1.00 94.31 75 ASP A CA 1
ATOM 588 C C . ASP A 1 75 ? -21.179 -1.745 -5.229 1.00 94.31 75 ASP A C 1
ATOM 590 O O . ASP A 1 75 ? -21.166 -2.422 -4.201 1.00 94.31 75 ASP A O 1
ATOM 594 N N . SER A 1 76 ? -20.157 -1.780 -6.088 1.00 94.31 76 SER A N 1
ATOM 595 C CA . SER A 1 76 ? -18.968 -2.607 -5.847 1.00 94.31 76 SER A CA 1
ATOM 596 C C . SER A 1 76 ? -18.184 -2.174 -4.604 1.00 94.31 76 SER A C 1
ATOM 598 O O . SER A 1 76 ? -17.600 -3.021 -3.929 1.00 94.31 76 SER A O 1
ATOM 600 N N . TRP A 1 77 ? -18.176 -0.876 -4.293 1.00 95.12 77 TRP A N 1
ATOM 601 C CA . TRP A 1 77 ? -17.527 -0.339 -3.102 1.00 95.12 77 TRP A CA 1
ATOM 602 C C . TRP A 1 77 ? -18.399 -0.522 -1.865 1.00 95.12 77 TRP A C 1
ATOM 604 O O . TRP A 1 77 ? -17.883 -0.991 -0.859 1.00 95.12 77 TRP A O 1
ATOM 614 N N . TYR A 1 78 ? -19.716 -0.318 -1.970 1.00 96.69 78 TYR A N 1
ATOM 615 C CA . TYR A 1 78 ? -20.670 -0.682 -0.915 1.00 96.69 78 TYR A CA 1
ATOM 616 C C . TYR A 1 78 ? -20.510 -2.145 -0.460 1.00 96.69 78 TYR A C 1
ATOM 618 O O . TYR A 1 78 ? -20.313 -2.424 0.725 1.00 96.69 78 TYR A O 1
ATOM 626 N N . LYS A 1 79 ? -20.495 -3.086 -1.415 1.00 96.50 79 LYS A N 1
ATOM 627 C CA . LYS A 1 79 ? -20.292 -4.517 -1.132 1.00 96.50 79 LYS A CA 1
ATOM 628 C C . LYS A 1 79 ? -18.931 -4.787 -0.492 1.00 96.50 79 LYS A C 1
ATOM 630 O O . LYS A 1 79 ? -18.845 -5.597 0.428 1.00 96.50 79 LYS A O 1
ATOM 635 N N . SER A 1 80 ? -17.877 -4.121 -0.967 1.00 95.88 80 SER A N 1
ATOM 636 C CA . SER A 1 80 ? -16.538 -4.257 -0.387 1.00 95.88 80 SER A CA 1
ATOM 637 C C . SER A 1 80 ? -16.493 -3.762 1.059 1.00 95.88 80 SER A C 1
ATOM 639 O O . SER A 1 80 ? -15.890 -4.436 1.891 1.00 95.88 80 SER A O 1
ATOM 641 N N . SER A 1 81 ? -17.127 -2.628 1.368 1.00 97.19 81 SER A N 1
ATOM 642 C CA . SER A 1 81 ? -17.157 -2.054 2.717 1.00 97.19 81 SER A CA 1
ATOM 643 C C . SER A 1 81 ? -17.863 -2.969 3.712 1.00 97.19 81 SER A C 1
ATOM 645 O O . SER A 1 81 ? -17.312 -3.243 4.773 1.00 97.19 81 SER A O 1
ATOM 647 N N . ILE A 1 82 ? -19.019 -3.536 3.343 1.00 97.38 82 ILE A N 1
ATOM 648 C CA . ILE A 1 82 ? -19.714 -4.518 4.189 1.00 97.38 82 ILE A CA 1
ATOM 649 C C . ILE A 1 82 ? -18.853 -5.754 4.438 1.00 97.38 82 ILE A C 1
ATOM 651 O O . ILE A 1 82 ? -18.725 -6.200 5.575 1.00 97.38 82 ILE A O 1
ATOM 655 N N . LYS A 1 83 ? -18.262 -6.329 3.387 1.00 97.00 83 LYS A N 1
ATOM 656 C CA . LYS A 1 83 ? -17.481 -7.565 3.518 1.00 97.00 83 LYS A CA 1
ATOM 657 C C . LYS A 1 83 ? -16.264 -7.389 4.417 1.00 97.00 83 LYS A C 1
ATOM 659 O O . LYS A 1 83 ? -15.968 -8.276 5.209 1.00 97.00 83 LYS A O 1
ATOM 664 N N . ILE A 1 84 ? -15.583 -6.252 4.296 1.00 97.00 84 ILE A N 1
ATOM 665 C CA . ILE A 1 84 ? -14.445 -5.913 5.150 1.00 97.00 84 ILE A CA 1
ATOM 666 C C . ILE A 1 84 ? -14.902 -5.734 6.589 1.00 97.00 84 ILE A C 1
ATOM 668 O O . ILE A 1 84 ? -14.342 -6.376 7.467 1.00 97.00 84 ILE A O 1
ATOM 672 N N . ALA A 1 85 ? -15.940 -4.930 6.824 1.00 96.50 85 ALA A N 1
ATOM 673 C CA . ALA A 1 85 ? -16.454 -4.687 8.166 1.00 96.50 85 ALA A CA 1
ATOM 674 C C . ALA A 1 85 ? -16.853 -5.989 8.875 1.00 96.50 85 ALA A C 1
ATOM 676 O O . ALA A 1 85 ? -16.516 -6.191 10.038 1.00 96.50 85 ALA A O 1
ATOM 677 N N . LYS A 1 86 ? -17.500 -6.904 8.142 1.00 96.56 86 LYS A N 1
ATOM 678 C CA . LYS A 1 86 ? -17.834 -8.247 8.623 1.00 96.56 86 LYS A CA 1
ATOM 679 C C . LYS A 1 86 ? -16.592 -9.054 8.994 1.00 96.56 86 LYS A C 1
ATOM 681 O O . LYS A 1 86 ? -16.528 -9.553 10.104 1.00 96.56 86 LYS A O 1
ATOM 686 N N . ALA A 1 87 ? -15.604 -9.145 8.105 1.00 96.44 87 ALA A N 1
ATOM 687 C CA . ALA A 1 87 ? -14.378 -9.887 8.400 1.00 96.44 87 ALA A CA 1
ATOM 688 C C . ALA A 1 87 ? -13.623 -9.297 9.601 1.00 96.44 87 ALA A C 1
ATOM 690 O O . ALA A 1 87 ? -13.156 -10.041 10.454 1.00 96.44 87 ALA A O 1
ATOM 691 N N . VAL A 1 88 ? -13.543 -7.967 9.703 1.00 95.88 88 VAL A N 1
ATOM 692 C CA . VAL A 1 88 ? -12.926 -7.279 10.846 1.00 95.88 88 VAL A CA 1
ATOM 693 C C . VAL A 1 88 ? -13.609 -7.679 12.151 1.00 95.88 88 VAL A C 1
ATOM 695 O O . VAL A 1 88 ? -12.930 -8.138 13.062 1.00 95.88 88 VAL A O 1
ATOM 698 N N . ILE A 1 89 ? -14.937 -7.572 12.241 1.00 93.81 89 ILE A N 1
ATOM 699 C CA . ILE A 1 89 ? -15.641 -7.872 13.494 1.00 93.81 89 ILE A CA 1
ATOM 700 C C . ILE A 1 89 ? -15.651 -9.368 13.847 1.00 93.81 89 ILE A C 1
ATOM 702 O O . ILE A 1 89 ? -15.720 -9.709 15.027 1.00 93.81 89 ILE A O 1
ATOM 706 N N . THR A 1 90 ? -15.587 -10.267 12.857 1.00 93.88 90 THR A N 1
ATOM 707 C CA . THR A 1 90 ? -15.639 -11.719 13.097 1.00 93.88 90 THR A CA 1
ATOM 708 C C . THR A 1 90 ? -14.275 -12.357 13.324 1.00 93.88 90 THR A C 1
ATOM 710 O O . THR A 1 90 ? -14.189 -13.347 14.049 1.00 93.88 90 THR A O 1
ATOM 713 N N . ASP A 1 91 ? -13.221 -11.841 12.684 1.00 95.81 91 ASP A N 1
ATOM 714 C CA . ASP A 1 91 ? -11.942 -12.549 12.576 1.00 95.81 91 ASP A CA 1
ATOM 715 C C . ASP A 1 91 ? -10.783 -11.858 13.296 1.00 95.81 91 ASP A C 1
ATOM 717 O O . ASP A 1 91 ? -9.740 -12.492 13.460 1.00 95.81 91 ASP A O 1
ATOM 721 N N . ILE A 1 92 ? -10.920 -10.603 13.744 1.00 95.06 92 ILE A N 1
ATOM 722 C CA . ILE A 1 92 ? -9.797 -9.887 14.373 1.00 95.06 92 ILE A CA 1
ATOM 723 C C . ILE A 1 92 ? -9.278 -10.594 15.632 1.00 95.06 92 ILE A C 1
ATOM 725 O O . ILE A 1 92 ? -8.070 -10.686 15.815 1.00 95.06 92 ILE A O 1
ATOM 729 N N . THR A 1 93 ? -10.166 -11.206 16.419 1.00 94.69 93 THR A N 1
ATOM 730 C CA . THR A 1 93 ? -9.818 -11.961 17.636 1.00 94.69 93 THR A CA 1
ATOM 731 C C . THR A 1 93 ? -8.993 -13.217 17.364 1.00 94.69 93 THR A C 1
ATOM 733 O O . THR A 1 93 ? -8.364 -13.752 18.272 1.00 94.69 93 THR A O 1
ATOM 736 N N . LYS A 1 94 ? -8.976 -13.705 16.114 1.00 95.06 94 LYS A N 1
ATOM 737 C CA . LYS A 1 94 ? -8.112 -14.816 15.683 1.00 95.06 94 LYS A CA 1
ATOM 738 C C . LYS A 1 94 ? -6.675 -14.361 15.431 1.00 95.06 94 LYS A C 1
ATOM 740 O O . LYS A 1 94 ? -5.780 -15.198 15.393 1.00 95.06 94 LYS A O 1
ATOM 745 N N . ILE A 1 95 ? -6.477 -13.069 15.174 1.00 94.12 95 ILE A N 1
ATOM 746 C CA . ILE A 1 95 ? -5.156 -12.452 15.030 1.00 94.12 95 ILE A CA 1
ATOM 747 C C . ILE A 1 95 ? -4.657 -12.011 16.399 1.00 94.12 95 ILE A C 1
ATOM 749 O O . ILE A 1 95 ? -3.512 -12.286 16.741 1.00 94.12 95 ILE A O 1
ATOM 753 N N . ASP A 1 96 ? -5.519 -11.331 17.147 1.00 93.50 96 ASP A N 1
ATOM 754 C CA . ASP A 1 96 ? -5.191 -10.758 18.439 1.00 93.50 96 ASP A CA 1
ATOM 755 C C . ASP A 1 96 ? -6.462 -10.739 19.318 1.00 93.50 96 ASP A C 1
ATOM 757 O O . ASP A 1 96 ? -7.430 -10.041 18.985 1.00 93.50 96 ASP A O 1
ATOM 761 N N . PRO A 1 97 ? -6.517 -11.566 20.382 1.00 93.81 97 PRO A N 1
ATOM 762 C CA . PRO A 1 97 ? -7.712 -11.755 21.201 1.00 93.81 97 PRO A CA 1
ATOM 763 C C . PRO A 1 97 ? -8.067 -10.540 22.067 1.00 93.81 97 PRO A C 1
ATOM 765 O O . PRO A 1 97 ? -9.189 -10.492 22.576 1.00 93.81 97 PRO A O 1
ATOM 768 N N . ASP A 1 98 ? -7.164 -9.569 22.224 1.00 93.00 98 ASP A N 1
ATOM 769 C CA . ASP A 1 98 ? -7.391 -8.385 23.053 1.00 93.00 98 ASP A CA 1
ATOM 770 C C . ASP A 1 98 ? -8.366 -7.389 22.390 1.00 93.00 98 ASP A C 1
ATOM 772 O O . ASP A 1 98 ? -9.001 -6.570 23.062 1.00 93.00 98 ASP A O 1
ATOM 776 N N . PHE A 1 99 ? -8.608 -7.511 21.078 1.00 91.00 99 PHE A N 1
ATOM 777 C CA . PHE A 1 99 ? -9.659 -6.752 20.396 1.00 91.00 99 PHE A CA 1
ATOM 778 C C . PHE A 1 99 ? -11.064 -7.259 20.736 1.00 91.00 99 PHE A C 1
ATOM 780 O O . PHE A 1 99 ? -11.462 -8.358 20.358 1.00 91.00 99 PHE A O 1
ATOM 787 N N . ASN A 1 100 ? -11.904 -6.395 21.309 1.00 86.75 100 ASN A N 1
ATOM 788 C CA . ASN A 1 100 ? -13.288 -6.740 21.660 1.00 86.75 100 ASN A CA 1
ATOM 789 C C . ASN A 1 100 ? -14.349 -6.131 20.718 1.00 86.75 100 ASN A C 1
ATOM 791 O O . ASN A 1 100 ? -15.497 -5.926 21.114 1.00 86.75 100 ASN A O 1
ATOM 795 N N . LEU A 1 101 ? -13.989 -5.881 19.451 1.00 87.62 101 LEU A N 1
ATOM 796 C CA . LEU A 1 101 ? -14.881 -5.295 18.431 1.00 87.62 101 LEU A CA 1
ATOM 797 C C . LEU A 1 101 ? -16.164 -6.117 18.195 1.00 87.62 101 LEU A C 1
ATOM 799 O O . LEU A 1 101 ? -17.163 -5.596 17.714 1.00 87.62 101 LEU A O 1
ATOM 803 N N . GLY A 1 102 ? -16.152 -7.416 18.519 1.00 86.50 102 GLY A N 1
ATOM 804 C CA . GLY A 1 102 ? -17.319 -8.294 18.395 1.00 86.50 102 GLY A CA 1
ATOM 805 C C . GLY A 1 102 ? -18.437 -8.000 19.400 1.00 86.50 102 GLY A C 1
ATOM 806 O O . GLY A 1 102 ? -19.599 -8.356 19.152 1.00 86.50 102 GLY A O 1
ATOM 807 N N . LYS A 1 103 ? -18.119 -7.352 20.529 1.00 86.25 103 LYS A N 1
ATOM 808 C CA . LYS A 1 103 ? -19.107 -6.951 21.532 1.00 86.25 103 LYS A CA 1
ATOM 809 C C . LYS A 1 103 ? -19.927 -5.789 20.979 1.00 86.25 103 LYS A C 1
ATOM 811 O O . LYS A 1 103 ? -19.388 -4.757 20.621 1.00 86.25 103 LYS A O 1
ATOM 816 N N . LYS A 1 104 ? -21.252 -5.948 20.963 1.00 84.94 104 LYS A N 1
ATOM 817 C CA . LYS A 1 104 ? -22.176 -4.920 20.471 1.00 84.94 104 LYS A CA 1
ATOM 818 C C . LYS A 1 104 ? -21.915 -3.563 21.133 1.00 84.94 104 LYS A C 1
ATOM 820 O O . LYS A 1 104 ? -22.052 -3.445 22.353 1.00 84.94 104 LYS A O 1
ATOM 825 N N . GLY A 1 105 ? -21.621 -2.560 20.308 1.00 73.31 105 GLY A N 1
ATOM 826 C CA . GLY A 1 105 ? -21.368 -1.193 20.745 1.00 73.31 105 GLY A CA 1
ATOM 827 C C . GLY A 1 105 ? -20.128 -1.076 21.628 1.00 73.31 105 GLY A C 1
ATOM 828 O O . GLY A 1 105 ? -20.151 -0.322 22.607 1.00 73.31 105 GLY A O 1
ATOM 829 N N . TYR A 1 106 ? -19.077 -1.839 21.333 1.00 75.12 106 TYR A N 1
ATOM 830 C CA . TYR A 1 106 ? -17.827 -1.778 22.072 1.00 75.12 106 TYR A CA 1
ATOM 831 C C . TYR A 1 106 ? -17.274 -0.350 22.016 1.00 75.12 106 TYR A C 1
ATOM 833 O O . TYR A 1 106 ? -17.155 0.255 20.962 1.00 75.12 106 TYR A O 1
ATOM 841 N N . GLU A 1 107 ? -17.081 0.242 23.194 1.00 67.81 107 GLU A N 1
ATOM 842 C CA . GLU A 1 107 ? -16.728 1.654 23.410 1.00 67.81 107 GLU A CA 1
ATOM 843 C C . GLU A 1 107 ? -17.623 2.748 22.783 1.00 67.81 107 GLU A C 1
ATOM 845 O O . GLU A 1 107 ? -17.460 3.915 23.135 1.00 67.81 107 GLU A O 1
ATOM 850 N N . SER A 1 108 ? -18.658 2.385 22.018 1.00 59.72 108 SER A N 1
ATOM 851 C CA . SER A 1 108 ? -19.622 3.251 21.308 1.00 59.72 108 SER A CA 1
ATOM 852 C C . SER A 1 108 ? -20.342 4.340 22.136 1.00 59.72 108 SER A C 1
ATOM 854 O O . SER A 1 108 ? -21.035 5.197 21.582 1.00 59.72 108 SER A O 1
ATOM 856 N N . GLY A 1 109 ? -20.176 4.346 23.462 1.00 56.50 109 GLY A N 1
ATOM 857 C CA . GLY A 1 109 ? -20.677 5.365 24.388 1.00 56.50 109 GLY A CA 1
ATOM 858 C C . GLY A 1 109 ? -19.823 6.644 24.470 1.00 56.50 109 GLY A C 1
ATOM 859 O O . GLY A 1 109 ? -19.906 7.358 25.468 1.00 56.50 109 GLY A O 1
ATOM 860 N N . GLY A 1 110 ? -18.962 6.933 23.485 1.00 58.19 110 GLY A N 1
ATOM 861 C CA . GLY A 1 110 ? -18.123 8.139 23.432 1.00 58.19 110 GLY A CA 1
ATOM 862 C C . GLY A 1 110 ? -17.609 8.501 22.029 1.00 58.19 110 GLY A C 1
ATOM 863 O O . GLY A 1 110 ? -18.010 7.900 21.038 1.00 58.19 110 GLY A O 1
ATOM 864 N N . ASN A 1 111 ? -16.748 9.527 21.954 1.00 60.75 111 ASN A N 1
ATOM 865 C CA . ASN A 1 111 ? -16.231 10.083 20.696 1.00 60.75 111 ASN A CA 1
ATOM 866 C C . ASN A 1 111 ? -15.218 9.151 20.000 1.00 60.75 111 ASN A C 1
ATOM 868 O O . ASN A 1 111 ? -14.170 8.868 20.571 1.00 60.75 111 ASN A O 1
ATOM 872 N N . PHE A 1 112 ? -15.565 8.814 18.750 1.00 64.00 112 PHE A N 1
ATOM 873 C CA . PHE A 1 112 ? -14.813 8.250 17.615 1.00 64.00 112 PHE A CA 1
ATOM 874 C C . PHE A 1 112 ? -13.937 7.005 17.831 1.00 64.00 112 PHE A C 1
ATOM 876 O O . PHE A 1 112 ? -12.985 7.022 18.599 1.00 64.00 112 PHE A O 1
ATOM 883 N N . HIS A 1 113 ? -14.207 5.966 17.034 1.00 82.56 113 HIS A N 1
ATOM 884 C CA . HIS A 1 113 ? -13.487 4.687 17.059 1.00 82.56 113 HIS A CA 1
ATOM 885 C C . HIS A 1 113 ? -12.820 4.330 15.741 1.00 82.56 113 HIS A C 1
ATOM 887 O O . HIS A 1 113 ? -11.928 3.495 15.737 1.00 82.56 113 HIS A O 1
ATOM 893 N N . TRP A 1 114 ? -13.226 4.950 14.632 1.00 93.75 114 TRP A N 1
ATOM 894 C CA . TRP A 1 114 ? -12.659 4.691 13.312 1.00 93.75 114 TRP A CA 1
ATOM 895 C C . TRP A 1 114 ? -12.209 5.992 12.668 1.00 93.75 114 TRP A C 1
ATOM 897 O O . TRP A 1 114 ? -12.981 6.948 12.564 1.00 93.75 114 TRP A O 1
ATOM 907 N N . PHE A 1 115 ? -10.959 6.009 12.233 1.00 94.81 115 PHE A N 1
ATOM 908 C CA . PHE A 1 115 ? -10.237 7.206 11.846 1.00 94.81 115 PHE A CA 1
ATOM 909 C C . PHE A 1 115 ? -9.691 7.076 10.426 1.00 94.81 115 PHE A C 1
ATOM 911 O O . PHE A 1 115 ? -9.071 6.064 10.087 1.00 94.81 115 PHE A O 1
ATOM 918 N N . ARG A 1 116 ? -9.918 8.108 9.606 1.00 95.31 116 ARG A N 1
ATOM 919 C CA . ARG A 1 116 ? -9.372 8.232 8.249 1.00 95.31 116 ARG A CA 1
ATOM 920 C C . ARG A 1 116 ? -8.964 9.685 8.001 1.00 95.31 116 ARG A C 1
ATOM 922 O O . ARG A 1 116 ? -9.815 10.556 7.889 1.00 95.31 116 ARG A O 1
ATOM 929 N N . GLY A 1 117 ? -7.673 9.946 7.818 1.00 90.88 117 GLY A N 1
ATOM 930 C CA . GLY A 1 117 ? -7.174 11.292 7.514 1.00 90.88 117 GLY A CA 1
ATOM 931 C C . GLY A 1 117 ? -7.388 12.291 8.655 1.00 90.88 117 GLY A C 1
ATOM 932 O O . GLY A 1 117 ? -7.250 13.494 8.453 1.00 90.88 117 GLY A O 1
ATOM 933 N N . ASP A 1 118 ? -7.728 11.808 9.852 1.00 92.88 118 ASP A N 1
ATOM 934 C CA . ASP A 1 118 ? -7.976 12.652 11.009 1.00 92.88 118 ASP A CA 1
ATOM 935 C C . ASP A 1 118 ? -6.664 13.226 11.572 1.00 92.88 118 ASP A C 1
ATOM 937 O O . ASP A 1 118 ? -5.596 12.618 11.479 1.00 92.88 118 ASP A O 1
ATOM 941 N N . SER A 1 119 ? -6.728 14.395 12.207 1.00 91.88 119 SER A N 1
ATOM 942 C CA . SER A 1 119 ? -5.540 15.038 12.779 1.00 91.88 119 SER A CA 1
ATOM 943 C C . SER A 1 119 ? -5.091 14.437 14.115 1.00 91.88 119 SER A C 1
ATOM 945 O O . SER A 1 119 ? -3.927 14.577 14.486 1.00 91.88 119 SER A O 1
ATOM 947 N N . ASN A 1 120 ? -5.992 13.796 14.861 1.00 90.81 120 ASN A N 1
ATOM 948 C CA . ASN A 1 120 ? -5.773 13.467 16.269 1.00 90.81 120 ASN A CA 1
ATOM 949 C C . ASN A 1 120 ? -5.073 12.122 16.450 1.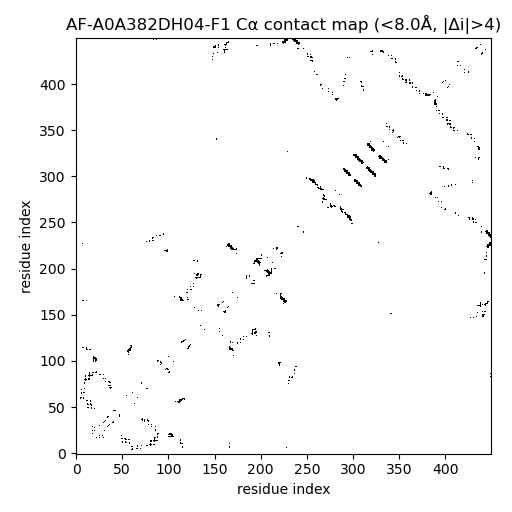00 90.81 120 ASN A C 1
ATOM 951 O O . ASN A 1 120 ? -4.171 12.027 17.279 1.00 90.81 120 ASN A O 1
ATOM 955 N N . VAL A 1 121 ? -5.456 11.115 15.668 1.00 94.25 121 VAL A N 1
ATOM 956 C CA . VAL A 1 121 ? -4.863 9.777 15.653 1.00 94.25 121 VAL A CA 1
ATOM 957 C C . VAL A 1 121 ? -3.907 9.666 14.475 1.00 94.25 121 VAL A C 1
ATOM 959 O O . VAL A 1 121 ? -2.696 9.611 14.693 1.00 94.25 121 VAL A O 1
ATOM 962 N N . MET A 1 122 ? -4.403 9.699 13.233 1.00 94.81 122 MET A N 1
ATOM 963 C CA . MET A 1 122 ? -3.555 9.514 12.050 1.00 94.81 122 MET A CA 1
ATOM 964 C C . MET A 1 122 ? -2.522 10.635 11.901 1.00 94.81 122 MET A C 1
ATOM 966 O O . MET A 1 122 ? -1.339 10.355 11.705 1.00 94.81 122 MET A O 1
ATOM 970 N N . GLY A 1 123 ? -2.934 11.895 12.057 1.00 94.62 123 GLY A N 1
ATOM 971 C CA . GLY A 1 123 ? -2.035 13.051 12.016 1.00 94.62 123 GLY A CA 1
ATOM 972 C C . GLY A 1 123 ? -0.966 13.003 13.109 1.00 94.62 123 GLY A C 1
ATOM 973 O O . GLY A 1 123 ? 0.217 13.201 12.835 1.00 94.62 123 GLY A O 1
ATOM 974 N N . SER A 1 124 ? -1.348 12.642 14.333 1.00 96.00 124 SER A N 1
ATOM 975 C CA . SER A 1 124 ? -0.410 12.483 15.446 1.00 96.00 124 SER A CA 1
ATOM 976 C C . SER A 1 124 ? 0.587 11.345 15.247 1.00 96.00 124 SER A C 1
ATOM 978 O O . SER A 1 124 ? 1.775 11.524 15.508 1.00 96.00 124 SER A O 1
ATOM 980 N N . ILE A 1 125 ? 0.133 10.192 14.751 1.00 96.25 125 ILE A N 1
ATOM 981 C CA . ILE A 1 125 ? 1.013 9.078 14.388 1.00 96.25 125 ILE A CA 1
ATOM 982 C C . ILE A 1 125 ? 1.979 9.510 13.276 1.00 96.25 125 ILE A C 1
ATOM 984 O O . ILE A 1 125 ? 3.167 9.197 13.339 1.00 96.25 125 ILE A O 1
ATOM 988 N N . PHE A 1 126 ? 1.506 10.276 12.289 1.00 93.88 126 PHE A N 1
ATOM 989 C CA . PHE A 1 126 ? 2.356 10.812 11.227 1.00 93.88 126 PHE A CA 1
ATOM 990 C C . PHE A 1 126 ? 3.408 11.802 11.748 1.00 93.88 126 PHE A C 1
ATOM 992 O O . PHE A 1 126 ? 4.553 11.786 11.295 1.00 93.88 126 PHE A O 1
ATOM 999 N N . GLU A 1 127 ? 3.061 12.651 12.712 1.00 93.38 127 GLU A N 1
ATOM 1000 C CA . GLU A 1 127 ? 4.025 13.540 13.369 1.00 93.38 127 GLU A CA 1
ATOM 1001 C C . GLU A 1 127 ? 5.071 12.760 14.171 1.00 93.38 127 GLU A C 1
ATOM 1003 O O . GLU A 1 127 ? 6.265 13.012 14.014 1.00 93.38 127 GLU A O 1
ATOM 1008 N N . LEU A 1 128 ? 4.654 11.765 14.961 1.00 93.88 128 LEU A N 1
ATOM 1009 C CA . LEU A 1 128 ? 5.577 10.872 15.669 1.00 93.88 128 LEU A CA 1
ATOM 1010 C C . LEU A 1 128 ? 6.509 10.142 14.695 1.00 93.88 128 LEU A C 1
ATOM 1012 O O . LEU A 1 128 ? 7.705 10.029 14.951 1.00 93.88 128 LEU A O 1
ATOM 1016 N N . TYR A 1 129 ? 5.988 9.706 13.548 1.00 92.69 129 TYR A N 1
ATOM 1017 C CA . TYR A 1 129 ? 6.773 9.130 12.459 1.00 92.69 129 TYR A CA 1
ATOM 1018 C C . TYR A 1 129 ? 7.822 10.107 11.907 1.00 92.69 129 TYR A C 1
ATOM 1020 O O . TYR A 1 129 ? 8.966 9.713 11.672 1.00 92.69 129 TYR A O 1
ATOM 1028 N N . LYS A 1 130 ? 7.478 11.387 11.704 1.00 89.12 130 LYS A N 1
ATOM 1029 C CA . LYS A 1 130 ? 8.453 12.406 11.272 1.00 89.12 130 LYS A CA 1
ATOM 1030 C C . LYS A 1 130 ? 9.551 12.601 12.316 1.00 89.12 130 LYS A C 1
ATOM 1032 O O . LYS A 1 130 ? 10.724 12.580 11.959 1.00 89.12 130 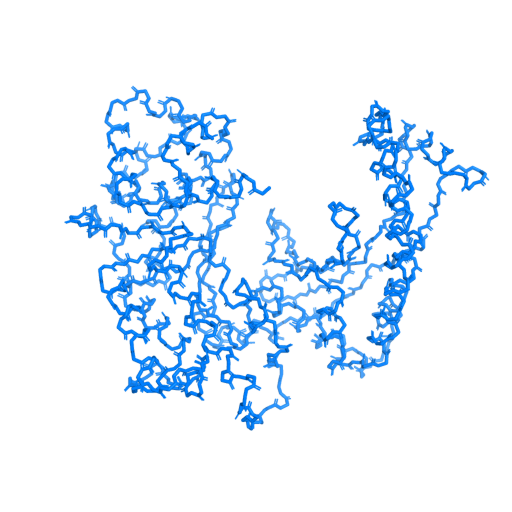LYS A O 1
ATOM 1037 N N . LEU A 1 131 ? 9.180 12.698 13.591 1.00 88.00 131 LEU A N 1
ATOM 1038 C CA . LEU A 1 131 ? 10.131 12.844 14.696 1.00 88.00 131 LEU A CA 1
ATOM 1039 C C . LEU A 1 131 ? 11.055 11.620 14.808 1.00 88.00 131 LEU A C 1
ATOM 1041 O O . LEU A 1 131 ? 12.267 11.774 14.933 1.00 88.00 131 LEU A O 1
ATOM 1045 N N . ALA A 1 132 ? 10.513 10.406 14.66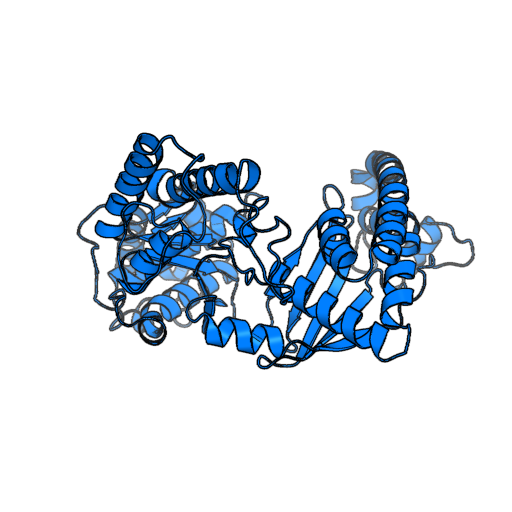7 1.00 86.06 132 ALA A N 1
ATOM 1046 C CA . ALA A 1 132 ? 11.301 9.172 14.638 1.00 86.06 132 ALA A CA 1
ATOM 1047 C C . ALA A 1 132 ? 12.323 9.147 13.481 1.00 86.06 132 ALA A C 1
ATOM 1049 O O . ALA A 1 132 ? 13.414 8.581 13.602 1.00 86.06 132 ALA A O 1
ATOM 1050 N N . ASN A 1 133 ? 11.985 9.787 12.357 1.00 81.38 133 ASN A N 1
ATOM 1051 C CA . ASN A 1 133 ? 12.863 9.920 11.196 1.00 81.38 133 ASN A CA 1
ATOM 1052 C C . ASN A 1 133 ? 13.972 10.954 11.360 1.00 81.38 133 ASN A C 1
ATOM 1054 O O . ASN A 1 133 ? 15.077 10.739 10.856 1.00 81.38 133 ASN A O 1
ATOM 1058 N N . GLU A 1 134 ? 13.712 12.050 12.067 1.00 76.50 134 GLU A N 1
ATOM 1059 C CA . GLU A 1 134 ? 14.729 13.062 12.362 1.00 76.50 134 GLU A CA 1
ATOM 1060 C C . GLU A 1 134 ? 15.920 12.440 13.115 1.00 76.50 134 GLU A C 1
ATOM 1062 O O . GLU A 1 134 ? 17.069 12.673 12.725 1.00 76.50 134 GLU A O 1
ATOM 1067 N N . SER A 1 135 ? 15.679 11.546 14.085 1.00 65.12 135 SER A N 1
ATOM 1068 C CA . SER A 1 135 ? 16.738 10.806 14.806 1.00 65.12 135 SER A CA 1
ATOM 1069 C C . SER A 1 135 ? 17.579 9.936 13.878 1.00 65.12 135 SER A C 1
ATOM 1071 O O . SER A 1 135 ? 18.813 9.951 13.917 1.00 65.12 135 SER A O 1
ATOM 1073 N N . ALA A 1 136 ? 16.902 9.197 12.993 1.00 57.88 136 ALA A N 1
ATOM 1074 C CA . ALA A 1 136 ? 17.548 8.303 12.042 1.00 57.88 136 ALA A CA 1
ATOM 1075 C C . ALA A 1 136 ? 18.456 9.065 11.059 1.00 57.88 136 ALA A C 1
ATOM 1077 O O . ALA A 1 136 ? 19.461 8.515 10.610 1.00 57.88 136 ALA A O 1
ATOM 1078 N N . SER A 1 137 ? 18.118 10.322 10.747 1.00 50.38 137 SER A N 1
ATOM 1079 C CA . SER A 1 137 ? 18.918 11.201 9.888 1.00 50.38 137 SER A CA 1
ATOM 1080 C C . SER A 1 137 ? 20.076 11.894 10.612 1.00 50.38 137 SER A C 1
ATOM 1082 O O . SER A 1 137 ? 21.066 12.239 9.970 1.00 50.38 137 SER A O 1
ATOM 1084 N N . THR A 1 138 ? 19.976 12.074 11.934 1.00 42.03 138 THR A N 1
ATOM 1085 C CA . THR A 1 138 ? 20.915 12.906 12.692 1.00 42.03 138 THR A CA 1
ATOM 1086 C C . THR A 1 138 ? 21.963 12.128 13.481 1.00 42.03 138 THR A C 1
ATOM 1088 O O . THR A 1 138 ? 23.019 12.714 13.679 1.00 42.03 138 THR A O 1
ATOM 1091 N N . ASN A 1 139 ? 21.768 10.863 13.910 1.00 38.09 139 ASN A N 1
ATOM 1092 C CA . ASN A 1 139 ? 22.770 10.221 14.795 1.00 38.09 139 ASN A CA 1
ATOM 1093 C C . ASN A 1 139 ? 22.772 8.678 14.989 1.00 38.09 139 ASN A C 1
ATOM 1095 O O . ASN A 1 139 ? 23.325 8.216 15.984 1.00 38.09 139 ASN A O 1
ATOM 1099 N N . PHE A 1 140 ? 22.247 7.822 14.097 1.00 40.31 140 PHE A N 1
ATOM 1100 C CA . PHE A 1 140 ? 22.196 6.370 14.404 1.00 40.31 140 PHE A CA 1
ATOM 1101 C C . PHE A 1 140 ? 22.794 5.441 13.331 1.00 40.31 140 PHE A C 1
ATOM 1103 O O . PHE A 1 140 ? 22.091 4.735 12.611 1.00 40.31 140 PHE A O 1
ATOM 1110 N N . LYS A 1 141 ? 24.135 5.388 13.277 1.00 33.75 141 LYS A N 1
ATOM 1111 C CA . LYS A 1 141 ? 24.899 4.227 12.776 1.00 33.75 141 LYS A CA 1
ATOM 1112 C C . LYS A 1 141 ? 25.078 3.221 13.920 1.00 33.75 141 LYS A C 1
ATOM 1114 O O . LYS A 1 141 ? 26.183 3.068 14.431 1.00 33.75 141 LYS A O 1
ATOM 1119 N N . TRP A 1 142 ? 24.008 2.572 14.372 1.00 27.95 142 TRP A N 1
ATOM 1120 C CA . TRP A 1 142 ? 24.169 1.513 15.371 1.00 27.95 142 TRP A CA 1
ATOM 1121 C C . TRP A 1 142 ? 24.469 0.178 14.697 1.00 27.95 142 TRP A C 1
ATOM 1123 O O . TRP A 1 142 ? 23.747 -0.274 13.811 1.00 27.95 142 TRP A O 1
ATOM 1133 N N . GLY A 1 143 ? 25.609 -0.363 15.122 1.00 29.70 143 GLY A N 1
ATOM 1134 C CA . GLY A 1 143 ? 26.178 -1.685 14.903 1.00 29.70 143 GLY A CA 1
ATOM 1135 C C . GLY A 1 143 ? 25.342 -2.727 14.168 1.00 29.70 143 GLY A C 1
ATOM 1136 O O . GLY A 1 143 ? 24.334 -3.212 14.663 1.00 29.70 143 GLY A O 1
ATOM 1137 N N . GLY A 1 144 ? 25.914 -3.188 13.057 1.00 31.89 144 GLY A N 1
ATOM 1138 C CA . GLY A 1 144 ? 26.141 -4.616 12.870 1.00 31.89 144 GLY A CA 1
ATOM 1139 C C . GLY A 1 144 ? 24.907 -5.488 12.679 1.00 31.89 144 GLY A C 1
ATOM 1140 O O . GLY A 1 144 ? 24.508 -6.225 13.567 1.00 31.89 144 GLY A O 1
ATOM 1141 N N . SER A 1 145 ? 24.469 -5.610 11.433 1.00 29.70 145 SER A N 1
ATOM 1142 C CA . SER A 1 145 ? 24.427 -6.950 10.848 1.00 29.70 145 SER A CA 1
ATOM 1143 C C . SER A 1 145 ? 24.554 -6.863 9.332 1.00 29.70 145 SER A C 1
ATOM 1145 O O . SER A 1 145 ? 23.811 -6.168 8.648 1.00 29.70 145 SER A O 1
ATOM 1147 N N . LYS A 1 146 ? 25.519 -7.610 8.788 1.00 32.53 146 LYS A N 1
ATOM 1148 C CA . LYS A 1 146 ? 25.579 -7.994 7.371 1.00 32.53 146 LYS A CA 1
ATOM 1149 C C . LYS A 1 146 ? 24.459 -9.003 7.047 1.00 32.53 146 LYS A C 1
ATOM 1151 O O . LYS A 1 146 ? 24.722 -10.046 6.458 1.00 32.53 146 LYS A O 1
ATOM 1156 N N . LYS A 1 147 ? 23.228 -8.747 7.495 1.00 37.06 147 LYS A N 1
ATOM 1157 C CA . LYS A 1 147 ? 22.070 -9.614 7.267 1.00 37.06 147 LYS A CA 1
ATOM 1158 C C . LYS A 1 147 ? 21.032 -8.890 6.415 1.00 37.06 147 LYS A C 1
ATOM 1160 O O . LYS A 1 147 ? 20.971 -7.662 6.379 1.00 37.06 147 LYS A O 1
ATOM 1165 N N . VAL A 1 148 ? 20.253 -9.689 5.694 1.00 37.84 148 VAL A N 1
ATOM 1166 C CA . VAL A 1 148 ? 19.001 -9.289 5.044 1.00 37.84 148 VAL A CA 1
ATOM 1167 C C . VAL A 1 148 ? 18.199 -8.440 6.040 1.00 37.84 148 VAL A C 1
ATOM 1169 O O . VAL A 1 148 ? 18.085 -8.827 7.199 1.00 37.84 148 VAL A O 1
ATOM 1172 N N . GLY A 1 149 ? 17.726 -7.260 5.626 1.00 47.00 149 GLY A N 1
ATOM 1173 C CA . GLY A 1 149 ? 17.097 -6.303 6.547 1.00 47.00 149 GLY A CA 1
ATOM 1174 C C . GLY A 1 149 ? 17.806 -4.953 6.690 1.00 47.00 149 GLY A C 1
ATOM 1175 O O . GLY A 1 149 ? 17.757 -4.347 7.750 1.00 47.00 149 GLY A O 1
ATOM 1176 N N . MET A 1 150 ? 18.444 -4.417 5.647 1.00 55.16 150 MET A N 1
ATOM 1177 C CA . MET A 1 150 ? 18.841 -3.002 5.670 1.00 55.16 150 MET A CA 1
ATOM 1178 C C . MET A 1 150 ? 17.596 -2.129 5.444 1.00 55.16 150 MET A C 1
ATOM 1180 O O . MET A 1 150 ? 16.919 -2.278 4.423 1.00 55.16 150 MET A O 1
ATOM 1184 N N . ASP A 1 151 ? 17.271 -1.219 6.369 1.00 59.31 151 ASP A N 1
ATOM 1185 C CA . ASP A 1 151 ? 16.361 -0.116 6.044 1.00 59.31 151 ASP A CA 1
ATOM 1186 C C . ASP A 1 151 ? 17.119 0.884 5.168 1.00 59.31 151 ASP A C 1
ATOM 1188 O O . ASP A 1 151 ? 17.919 1.690 5.638 1.00 59.31 151 ASP A O 1
ATOM 1192 N N . LEU A 1 152 ? 16.865 0.808 3.864 1.00 60.59 152 LEU A N 1
ATOM 1193 C CA . LEU A 1 152 ? 17.464 1.665 2.838 1.00 60.59 152 LEU A CA 1
ATOM 1194 C C . LEU A 1 152 ? 16.813 3.061 2.775 1.00 60.59 152 LEU A C 1
ATOM 1196 O O . LEU A 1 152 ? 16.878 3.753 1.755 1.00 60.59 152 LEU A O 1
ATOM 1200 N N . GLY A 1 153 ? 16.147 3.462 3.858 1.00 61.22 153 GLY A N 1
ATOM 1201 C CA . GLY A 1 153 ? 15.421 4.714 3.982 1.00 61.22 153 GLY A CA 1
ATOM 1202 C C . GLY A 1 153 ? 14.054 4.698 3.299 1.00 61.22 153 GLY A C 1
ATOM 1203 O O . GLY A 1 153 ? 13.496 5.756 3.019 1.00 61.22 153 GLY A O 1
ATOM 1204 N N . PHE A 1 154 ? 13.487 3.524 3.000 1.00 65.06 154 PHE A N 1
ATOM 1205 C CA . PHE A 1 154 ? 12.128 3.460 2.441 1.00 65.06 154 PHE A CA 1
ATOM 1206 C C . PHE A 1 154 ? 11.096 3.815 3.489 1.00 65.06 154 PHE A C 1
ATOM 1208 O O . PHE A 1 154 ? 10.189 4.596 3.208 1.00 65.06 154 PHE A O 1
ATOM 1215 N N . THR A 1 155 ? 11.261 3.271 4.694 1.00 61.16 155 THR A N 1
ATOM 1216 C CA . THR A 1 155 ? 10.395 3.595 5.820 1.00 61.16 155 THR A CA 1
ATOM 1217 C C . THR A 1 155 ? 10.626 4.998 6.307 1.00 61.16 155 THR A C 1
ATOM 1219 O O . THR A 1 155 ? 9.710 5.521 6.896 1.00 61.16 155 THR A O 1
ATOM 1222 N N . SER A 1 156 ? 11.781 5.626 6.064 1.00 62.44 156 SER A N 1
ATOM 1223 C CA . SER A 1 156 ? 11.992 7.011 6.490 1.00 62.44 156 SER A CA 1
ATOM 1224 C C . SER A 1 156 ? 11.504 8.059 5.498 1.00 62.44 156 SER A C 1
ATOM 1226 O O . SER A 1 156 ? 11.071 9.143 5.886 1.00 62.44 156 SER A O 1
ATOM 1228 N N . ARG A 1 157 ? 11.499 7.729 4.204 1.00 70.31 157 ARG A N 1
ATOM 1229 C CA . ARG A 1 157 ? 11.004 8.620 3.143 1.00 70.31 157 ARG A CA 1
ATOM 1230 C C . ARG A 1 157 ? 9.513 8.470 2.861 1.00 70.31 157 ARG A C 1
ATOM 1232 O O . ARG A 1 157 ? 8.946 9.325 2.187 1.00 70.31 157 ARG A O 1
ATOM 1239 N N . ASN A 1 158 ? 8.886 7.381 3.302 1.00 78.62 158 ASN A N 1
ATOM 1240 C CA . ASN A 1 158 ? 7.511 7.069 2.940 1.00 78.62 158 ASN A CA 1
ATOM 1241 C C . ASN A 1 158 ? 6.759 6.382 4.087 1.00 78.62 158 ASN A C 1
ATOM 1243 O O . ASN A 1 158 ? 6.966 5.198 4.361 1.00 78.62 158 ASN A O 1
ATOM 1247 N N . MET A 1 159 ? 5.808 7.109 4.682 1.00 86.56 159 MET A N 1
ATOM 1248 C CA . MET A 1 159 ? 4.950 6.596 5.752 1.00 86.56 159 MET A CA 1
ATOM 1249 C C . MET A 1 159 ? 4.217 5.321 5.331 1.00 86.56 159 MET A C 1
ATOM 1251 O O . MET A 1 159 ? 4.180 4.372 6.100 1.00 86.56 159 MET A O 1
ATOM 1255 N N . ASN A 1 160 ? 3.751 5.220 4.085 1.00 86.81 160 ASN A N 1
ATOM 1256 C CA . ASN A 1 160 ? 3.027 4.037 3.607 1.00 86.81 160 ASN A CA 1
ATOM 1257 C C . ASN A 1 160 ? 3.938 2.798 3.478 1.00 86.81 160 ASN A C 1
ATOM 1259 O O . ASN A 1 160 ? 3.460 1.684 3.274 1.00 86.81 160 ASN A O 1
ATOM 1263 N N . LYS A 1 161 ? 5.265 2.963 3.567 1.00 86.12 161 LYS A N 1
ATOM 1264 C CA . LYS A 1 161 ? 6.227 1.852 3.688 1.00 86.12 161 LYS A CA 1
ATOM 1265 C C . LYS A 1 161 ? 6.495 1.464 5.129 1.00 86.12 161 LYS A C 1
ATOM 1267 O O . LYS A 1 161 ? 6.785 0.300 5.408 1.00 86.12 161 LYS A O 1
ATOM 1272 N N . TRP A 1 162 ? 6.371 2.426 6.031 1.00 90.38 162 TRP A N 1
ATOM 1273 C CA . TRP A 1 162 ? 6.410 2.187 7.458 1.00 90.38 162 TRP A CA 1
ATOM 1274 C C . TRP A 1 162 ? 5.123 1.513 7.948 1.00 90.38 162 TRP A C 1
ATOM 1276 O O . TRP A 1 162 ? 5.190 0.404 8.469 1.00 90.38 162 TRP A O 1
ATOM 1286 N N . ASN A 1 163 ? 3.966 2.125 7.710 1.00 92.69 163 ASN A N 1
ATOM 1287 C CA . ASN A 1 163 ? 2.647 1.595 8.024 1.00 92.69 163 ASN A CA 1
ATOM 1288 C C . ASN A 1 163 ? 1.663 1.968 6.889 1.00 92.69 163 ASN A C 1
ATOM 1290 O O . ASN A 1 163 ? 1.361 3.147 6.721 1.00 92.69 163 ASN A O 1
ATOM 1294 N N . PRO A 1 164 ? 1.187 1.007 6.073 1.00 92.12 164 PRO A N 1
ATOM 1295 C CA . PRO A 1 164 ? 0.268 1.260 4.959 1.00 92.12 164 PRO A CA 1
ATOM 1296 C C . PRO A 1 164 ? -1.209 1.284 5.387 1.00 92.12 164 PRO A C 1
ATOM 1298 O O . PRO A 1 164 ? -2.073 1.009 4.556 1.00 92.12 164 PRO A O 1
ATOM 1301 N N . ALA A 1 165 ? -1.511 1.496 6.671 1.00 95.12 165 ALA A N 1
ATOM 1302 C CA . ALA A 1 165 ? -2.885 1.573 7.142 1.00 95.12 165 ALA A CA 1
ATOM 1303 C C . ALA A 1 165 ? -3.646 2.690 6.418 1.00 95.12 165 ALA A C 1
ATOM 1305 O O . ALA A 1 165 ? -3.216 3.843 6.392 1.00 95.12 165 ALA A O 1
ATOM 1306 N N . ASP A 1 166 ? -4.781 2.312 5.839 1.00 95.56 166 ASP A N 1
ATOM 1307 C CA . ASP A 1 166 ? -5.686 3.220 5.142 1.00 95.56 166 ASP A CA 1
ATOM 1308 C C . ASP A 1 166 ? -6.686 3.827 6.152 1.00 95.56 166 ASP A C 1
ATOM 1310 O O . ASP A 1 166 ? -7.104 4.975 6.014 1.00 95.56 166 ASP A O 1
ATOM 1314 N N . ILE A 1 167 ? -7.011 3.080 7.219 1.00 96.25 167 ILE A N 1
ATOM 1315 C CA . ILE A 1 167 ? -7.789 3.542 8.377 1.00 96.25 167 ILE A CA 1
ATOM 1316 C C . ILE A 1 167 ? -7.178 3.019 9.682 1.00 96.25 167 ILE A C 1
ATOM 1318 O O . ILE A 1 167 ? -6.449 2.023 9.688 1.00 96.25 167 ILE A O 1
ATOM 1322 N N . PHE A 1 168 ? -7.532 3.645 10.801 1.00 96.50 168 PHE A N 1
ATOM 1323 C CA . PHE A 1 168 ? -7.217 3.145 12.139 1.00 96.50 168 PHE A CA 1
ATOM 1324 C C . PHE A 1 168 ? -8.501 2.938 12.933 1.00 96.50 168 PHE A C 1
ATOM 1326 O O . PHE A 1 168 ? -9.367 3.812 12.926 1.00 96.50 168 PHE A O 1
ATOM 1333 N N . TYR A 1 169 ? -8.605 1.823 13.654 1.00 95.06 169 TYR A N 1
ATOM 1334 C CA . TYR A 1 169 ? -9.425 1.818 14.862 1.00 95.06 169 TYR A CA 1
ATOM 1335 C C . TYR A 1 169 ? -8.581 2.296 16.039 1.00 95.06 169 TYR A C 1
ATOM 1337 O O . TYR A 1 169 ? -7.435 1.867 16.164 1.00 95.06 169 TYR A O 1
ATOM 1345 N N . ALA A 1 170 ? -9.121 3.181 16.872 1.00 94.25 170 ALA A N 1
ATOM 1346 C CA . ALA A 1 170 ? -8.472 3.615 18.103 1.00 94.25 170 ALA A CA 1
ATOM 1347 C C . ALA A 1 170 ? -9.514 3.840 19.197 1.00 94.25 170 ALA A C 1
ATOM 1349 O O . ALA A 1 170 ? -10.503 4.547 19.009 1.00 94.25 170 ALA A O 1
ATOM 1350 N N . ASN A 1 171 ? -9.281 3.239 20.350 1.00 91.06 171 ASN A N 1
ATOM 1351 C CA . ASN A 1 171 ? -10.140 3.373 21.513 1.00 91.06 171 ASN A CA 1
ATOM 1352 C C . ASN A 1 171 ? -9.725 4.601 22.355 1.00 91.06 171 ASN A C 1
ATOM 1354 O O . ASN A 1 171 ? -8.737 5.284 22.046 1.00 91.06 171 ASN A O 1
ATOM 1358 N N . LYS A 1 172 ? -10.453 4.915 23.436 1.00 90.44 172 LYS A N 1
ATOM 1359 C CA . LYS A 1 172 ? -10.116 6.097 24.267 1.00 90.44 172 LYS A CA 1
ATOM 1360 C C . LYS A 1 172 ? -8.698 6.024 24.850 1.00 90.44 172 LYS A C 1
ATOM 1362 O O . LYS A 1 172 ? -8.036 7.059 24.975 1.00 90.44 172 LYS A O 1
ATOM 1367 N N . THR A 1 173 ? -8.232 4.820 25.180 1.00 92.06 173 THR A N 1
ATOM 1368 C CA . THR A 1 173 ? -6.879 4.561 25.685 1.00 92.06 173 THR A CA 1
ATOM 1369 C C . THR A 1 173 ? -5.828 4.913 24.638 1.00 92.06 173 THR A C 1
ATOM 1371 O O . THR A 1 173 ? -4.924 5.692 24.938 1.00 92.06 173 THR A O 1
ATOM 1374 N N . ALA A 1 174 ? -5.967 4.429 23.400 1.00 94.56 174 ALA A N 1
ATOM 1375 C CA . ALA A 1 174 ? -5.051 4.737 22.305 1.00 94.56 174 ALA A CA 1
ATOM 1376 C C . ALA A 1 174 ? -5.029 6.230 21.971 1.00 94.56 174 ALA A C 1
ATOM 1378 O O . ALA A 1 174 ? -3.948 6.805 21.854 1.00 94.56 174 ALA A O 1
ATOM 1379 N N . VAL A 1 175 ? -6.195 6.881 21.870 1.00 93.50 175 VAL A N 1
ATOM 1380 C CA . VAL A 1 175 ? -6.278 8.325 21.583 1.00 93.50 175 VAL A CA 1
ATOM 1381 C C . VAL A 1 175 ? -5.497 9.128 22.625 1.00 93.50 175 VAL A C 1
ATOM 1383 O O . VAL A 1 175 ? -4.683 9.985 22.272 1.00 93.50 175 VAL A O 1
ATOM 1386 N N . LYS A 1 176 ? -5.691 8.818 23.914 1.00 94.38 176 LYS A N 1
ATOM 1387 C CA . LYS A 1 176 ? -4.946 9.456 25.004 1.00 94.38 176 LYS A CA 1
ATOM 1388 C C . LYS A 1 176 ? -3.453 9.126 24.935 1.00 94.38 176 LYS A C 1
ATOM 1390 O O . LYS A 1 176 ? -2.633 10.036 25.008 1.00 94.38 176 LYS A O 1
ATOM 1395 N N . ALA A 1 177 ? -3.098 7.855 24.763 1.00 95.81 177 ALA A N 1
ATOM 1396 C CA . ALA A 1 177 ? -1.710 7.408 24.729 1.00 95.81 177 ALA A CA 1
ATOM 1397 C C . ALA A 1 177 ? -0.917 8.060 23.587 1.00 95.81 177 ALA A C 1
ATOM 1399 O O . ALA A 1 177 ? 0.231 8.439 23.788 1.00 95.81 177 ALA A O 1
ATOM 1400 N N . ILE A 1 178 ? -1.521 8.232 22.408 1.00 96.56 178 ILE A N 1
ATOM 1401 C CA . ILE A 1 178 ? -0.898 8.892 21.250 1.00 96.56 178 ILE A CA 1
ATOM 1402 C C . ILE A 1 178 ? -0.640 10.375 21.542 1.00 96.56 178 ILE A C 1
ATOM 1404 O O . ILE A 1 178 ? 0.440 10.889 21.239 1.00 96.56 178 ILE A O 1
ATOM 1408 N N . ALA A 1 179 ? -1.603 11.065 22.158 1.00 95.12 179 ALA A N 1
ATOM 1409 C CA . ALA A 1 179 ? -1.428 12.455 22.567 1.00 95.12 179 ALA A CA 1
ATOM 1410 C C . ALA A 1 179 ? -0.329 12.601 23.638 1.00 95.12 179 ALA A C 1
ATOM 1412 O O . ALA A 1 179 ? 0.535 13.475 23.523 1.00 95.12 179 ALA A O 1
ATOM 1413 N N . ASP A 1 180 ? -0.326 11.719 24.640 1.00 95.62 180 ASP A N 1
ATOM 1414 C CA . ASP A 1 180 ? 0.666 11.702 25.718 1.00 95.62 180 ASP A CA 1
ATOM 1415 C C . ASP A 1 180 ? 2.075 11.380 25.173 1.00 95.62 180 ASP A C 1
ATOM 1417 O O . ASP A 1 180 ? 3.055 12.015 25.569 1.00 95.62 180 ASP A O 1
ATOM 1421 N N . GLU A 1 181 ? 2.190 10.464 24.206 1.00 95.12 181 GLU A N 1
ATOM 1422 C CA . GLU A 1 181 ? 3.453 10.121 23.540 1.00 95.12 181 GLU A CA 1
ATOM 1423 C C . GLU A 1 181 ? 4.032 11.320 22.778 1.00 95.12 181 GLU A C 1
ATOM 1425 O O . GLU A 1 181 ? 5.222 11.610 22.904 1.00 95.12 181 GLU A O 1
ATOM 1430 N N . LYS A 1 182 ? 3.205 12.092 22.060 1.00 93.19 182 LYS A N 1
ATOM 1431 C CA . LYS A 1 182 ? 3.656 13.336 21.405 1.00 93.19 182 LYS A CA 1
ATOM 1432 C C . LYS A 1 182 ? 4.231 14.332 22.401 1.00 93.19 182 LYS A C 1
ATOM 1434 O O . LYS A 1 182 ? 5.302 14.893 22.169 1.00 93.19 182 LYS A O 1
ATOM 1439 N N . GLN A 1 183 ? 3.546 14.532 23.525 1.00 92.62 183 GLN A N 1
ATOM 1440 C CA . GLN A 1 183 ? 4.036 15.417 24.580 1.00 92.62 183 GLN A CA 1
ATOM 1441 C C . GLN A 1 183 ? 5.337 14.892 25.198 1.00 92.62 183 GLN A C 1
ATOM 1443 O O . GLN A 1 183 ? 6.246 15.676 25.473 1.00 92.62 183 GLN A O 1
ATOM 1448 N N . LYS A 1 184 ? 5.453 13.573 25.393 1.00 91.81 184 LYS A N 1
ATOM 1449 C CA . LYS A 1 184 ? 6.677 12.923 25.878 1.00 91.81 184 LYS A CA 1
ATOM 1450 C C . LYS A 1 184 ? 7.853 13.176 24.934 1.00 91.81 184 LYS A C 1
ATOM 1452 O O . LYS A 1 184 ? 8.904 13.619 25.389 1.00 91.81 184 LYS A O 1
ATOM 1457 N N . VAL A 1 185 ? 7.677 12.940 23.632 1.00 90.06 185 VAL A N 1
ATOM 1458 C CA . VAL A 1 185 ? 8.730 13.145 22.623 1.00 90.06 185 VAL A CA 1
ATOM 1459 C C . VAL A 1 185 ? 9.151 14.611 22.554 1.00 90.06 185 VAL A C 1
ATOM 1461 O O . VAL A 1 185 ? 10.345 14.901 22.513 1.00 90.06 185 VAL A O 1
ATOM 1464 N N . ALA A 1 186 ? 8.203 15.548 22.633 1.00 87.75 186 ALA A N 1
ATOM 1465 C CA . ALA A 1 186 ? 8.524 16.971 22.711 1.00 87.75 186 ALA A CA 1
ATOM 1466 C C . ALA A 1 186 ? 9.409 17.295 23.934 1.00 87.75 186 ALA A C 1
ATOM 1468 O O . ALA A 1 186 ? 10.432 17.964 23.791 1.00 87.75 186 ALA A O 1
ATOM 1469 N N . LYS A 1 187 ? 9.080 16.754 25.118 1.00 87.25 187 LYS A N 1
ATOM 1470 C CA . LYS A 1 187 ? 9.869 16.933 26.356 1.00 87.25 187 LYS A CA 1
ATOM 1471 C C . LYS A 1 187 ? 11.264 16.308 26.289 1.00 87.25 187 LYS A C 1
ATOM 1473 O O . LYS A 1 187 ? 12.186 16.827 26.907 1.00 87.25 187 LYS A O 1
ATOM 1478 N N . LEU A 1 188 ? 11.429 15.221 25.538 1.00 79.81 188 LEU A N 1
ATOM 1479 C CA . LEU A 1 188 ? 12.719 14.559 25.326 1.00 79.81 188 LEU A CA 1
ATOM 1480 C C . LEU A 1 188 ? 13.677 15.355 24.424 1.00 79.81 188 LEU A C 1
ATOM 1482 O O . LEU A 1 188 ? 14.814 14.935 24.251 1.00 79.81 188 LEU A O 1
ATOM 1486 N N . GLY A 1 189 ? 13.260 16.489 23.853 1.00 79.81 189 GLY A N 1
ATOM 1487 C CA . GLY A 1 189 ? 14.049 17.232 22.866 1.00 79.81 189 GLY A CA 1
ATOM 1488 C C . GLY A 1 189 ? 13.728 16.840 21.420 1.00 79.81 189 GLY A C 1
ATOM 1489 O O . GLY A 1 189 ? 14.581 16.965 20.541 1.00 79.81 189 GLY A O 1
ATOM 1490 N N . GLY A 1 190 ? 12.508 16.350 21.175 1.00 81.00 190 GLY A N 1
ATOM 1491 C CA . GLY A 1 190 ? 11.986 16.044 19.847 1.00 81.00 190 GLY A CA 1
ATOM 1492 C C . GLY A 1 190 ? 12.663 14.844 19.189 1.00 81.00 190 GLY A C 1
ATOM 1493 O O . GLY A 1 190 ? 13.046 13.872 19.846 1.00 81.00 190 GLY A O 1
ATOM 1494 N N . GLY A 1 191 ? 12.836 14.925 17.869 1.00 75.81 191 GLY A N 1
ATOM 1495 C CA . GLY A 1 191 ? 13.420 13.864 17.056 1.00 75.81 191 GLY A CA 1
ATOM 1496 C C . GLY A 1 191 ? 14.878 13.530 17.373 1.00 75.81 191 GLY A C 1
ATOM 1497 O O . GLY A 1 191 ? 15.406 12.583 16.819 1.00 75.81 191 GLY A O 1
ATOM 1498 N N . LYS A 1 192 ? 15.568 14.234 18.278 1.00 76.50 192 LYS A N 1
ATOM 1499 C CA . LYS A 1 192 ? 16.958 13.900 18.637 1.00 76.50 192 LYS A CA 1
ATOM 1500 C C . LYS A 1 192 ? 17.083 12.552 19.362 1.00 76.50 192 LYS A C 1
ATOM 1502 O O . LYS A 1 192 ? 18.055 11.833 19.140 1.00 76.50 192 LYS A O 1
ATOM 1507 N N . PHE A 1 193 ? 16.109 12.205 20.206 1.00 77.38 193 PHE A N 1
ATOM 1508 C CA . PHE A 1 193 ? 16.168 11.034 21.098 1.00 77.38 193 PHE A CA 1
ATOM 1509 C C . PHE A 1 193 ? 15.017 10.040 20.899 1.00 77.38 193 PHE A C 1
ATOM 1511 O O . PHE A 1 193 ? 14.877 9.090 21.666 1.00 77.38 193 PHE A O 1
ATOM 1518 N N . TYR A 1 194 ? 14.203 10.238 19.864 1.00 84.06 194 TYR A N 1
ATOM 1519 C CA . TYR A 1 194 ? 13.075 9.376 19.536 1.00 84.06 194 TYR A CA 1
ATOM 1520 C C . TYR A 1 194 ? 13.305 8.696 18.190 1.00 84.06 194 TYR A C 1
ATOM 1522 O O . TYR A 1 194 ? 13.472 9.379 17.188 1.00 84.06 194 TYR A O 1
ATOM 1530 N N . SER A 1 195 ? 13.327 7.364 18.160 1.00 84.56 195 SER A N 1
ATOM 1531 C CA . SER A 1 195 ? 13.571 6.568 16.949 1.00 84.56 195 SER A CA 1
ATOM 1532 C C . SER A 1 195 ? 12.451 5.540 16.729 1.00 84.56 195 SER A C 1
ATOM 1534 O O . SER A 1 195 ? 11.493 5.471 17.500 1.00 84.56 195 SER A O 1
ATOM 1536 N N . PHE A 1 196 ? 12.553 4.722 15.680 1.00 84.69 196 PHE A N 1
ATOM 1537 C CA . PHE A 1 196 ? 11.594 3.643 15.427 1.00 84.69 196 PHE A CA 1
ATOM 1538 C C . PHE A 1 196 ? 11.708 2.489 16.425 1.00 84.69 196 PHE A C 1
ATOM 1540 O O . PHE A 1 196 ? 10.687 2.024 16.922 1.00 84.69 196 PHE A O 1
ATOM 1547 N N . ASP A 1 197 ? 12.929 2.047 16.734 1.00 74.06 197 ASP A N 1
ATOM 1548 C CA . ASP A 1 197 ? 13.177 0.709 17.295 1.00 74.06 197 ASP A CA 1
ATOM 1549 C C . ASP A 1 197 ? 13.864 0.734 18.670 1.00 74.06 197 ASP A C 1
ATOM 1551 O O . ASP A 1 197 ? 14.456 -0.258 19.092 1.00 74.06 197 ASP A O 1
ATOM 1555 N N . ASN A 1 198 ? 13.808 1.856 19.393 1.00 74.06 198 ASN A N 1
ATOM 1556 C CA . ASN A 1 198 ? 14.293 1.875 20.772 1.00 74.06 198 ASN A CA 1
ATOM 1557 C C . ASN A 1 198 ? 13.421 0.958 21.649 1.00 74.06 198 ASN A C 1
ATOM 1559 O O . ASN A 1 198 ? 12.194 1.063 21.638 1.00 74.06 198 ASN A O 1
ATOM 1563 N N . GLY A 1 199 ? 14.058 0.099 22.448 1.00 78.50 199 GLY A N 1
ATOM 1564 C CA . GLY A 1 199 ? 13.378 -0.694 23.472 1.00 78.50 199 GLY A CA 1
ATOM 1565 C C . GLY A 1 199 ? 12.915 -2.088 23.046 1.00 78.50 199 GLY A C 1
ATOM 1566 O O . GLY A 1 199 ? 13.363 -2.645 22.050 1.00 78.50 199 GLY A O 1
ATOM 1567 N N . THR A 1 200 ? 12.057 -2.703 23.866 1.00 83.69 200 THR A N 1
ATOM 1568 C CA . THR A 1 200 ? 11.503 -4.048 23.614 1.00 83.69 200 THR A CA 1
ATOM 1569 C C . THR A 1 200 ? 10.071 -4.152 24.133 1.00 83.69 200 THR A C 1
ATOM 1571 O O . THR A 1 200 ? 9.687 -3.448 25.068 1.00 83.69 200 THR A O 1
ATOM 1574 N N . LEU A 1 201 ? 9.289 -5.100 23.614 1.00 84.81 201 LEU A N 1
ATOM 1575 C CA . LEU A 1 201 ? 7.940 -5.365 24.132 1.00 84.81 201 LEU A CA 1
ATOM 1576 C C . LEU A 1 201 ? 7.939 -5.953 25.551 1.00 84.81 201 LEU A C 1
ATOM 1578 O O . LEU A 1 201 ? 6.979 -5.757 26.283 1.00 84.81 201 LEU A O 1
ATOM 1582 N N . LYS A 1 202 ? 9.036 -6.594 25.980 1.00 83.62 202 LYS A N 1
ATOM 1583 C CA . LYS A 1 202 ? 9.126 -7.271 27.286 1.00 83.62 202 LYS A CA 1
ATOM 1584 C C . LYS A 1 202 ? 9.147 -6.319 28.483 1.00 83.62 202 LYS A C 1
ATOM 1586 O O . LYS A 1 202 ? 8.732 -6.704 29.570 1.00 83.62 202 LYS A O 1
ATOM 1591 N N . LYS A 1 203 ? 9.702 -5.113 28.326 1.00 83.25 203 LYS A N 1
ATOM 1592 C CA . LYS A 1 203 ? 9.844 -4.135 29.415 1.00 83.25 203 LYS A CA 1
ATOM 1593 C C . LYS A 1 203 ? 9.576 -2.734 28.893 1.00 83.25 203 LYS A C 1
ATOM 1595 O O . LYS A 1 203 ? 10.299 -2.268 28.015 1.00 83.25 203 LYS A O 1
ATOM 1600 N N . LYS A 1 204 ? 8.571 -2.071 29.470 1.00 84.69 204 LYS A N 1
ATOM 1601 C CA . LYS A 1 204 ? 8.267 -0.666 29.193 1.00 84.69 204 LYS A CA 1
ATOM 1602 C C . LYS A 1 204 ? 9.383 0.228 29.712 1.00 84.69 204 LYS A C 1
ATOM 1604 O O . LYS A 1 204 ? 9.737 0.157 30.887 1.00 84.69 204 LYS A O 1
ATOM 1609 N N . LYS A 1 205 ? 9.913 1.070 28.832 1.00 81.56 205 LYS A N 1
ATOM 1610 C CA . LYS A 1 205 ? 10.877 2.116 29.146 1.00 81.56 205 LYS A CA 1
ATOM 1611 C C . LYS A 1 205 ? 10.345 3.466 28.688 1.00 81.56 205 LYS A C 1
ATOM 1613 O O . LYS A 1 205 ? 9.445 3.567 27.856 1.00 81.56 205 LYS A O 1
ATOM 1618 N N . PHE A 1 206 ? 10.891 4.518 29.278 1.00 79.06 206 PHE A N 1
ATOM 1619 C CA . PHE A 1 206 ? 10.487 5.884 28.967 1.00 79.06 206 PHE A CA 1
ATOM 1620 C C . PHE A 1 206 ? 10.893 6.301 27.541 1.00 79.06 206 PHE A C 1
ATOM 1622 O O . PHE A 1 206 ? 10.164 7.032 26.873 1.00 79.06 206 PHE A O 1
ATOM 1629 N N . ASP A 1 207 ? 12.018 5.776 27.062 1.00 77.44 207 ASP A N 1
ATOM 1630 C CA . ASP A 1 207 ? 12.670 6.072 25.784 1.00 77.44 207 ASP A CA 1
ATOM 1631 C C . ASP A 1 207 ? 12.335 5.071 24.663 1.00 77.44 207 ASP A C 1
ATOM 1633 O O . ASP A 1 207 ? 13.014 5.052 23.634 1.00 77.44 207 ASP A O 1
ATOM 1637 N N . ASP A 1 208 ? 11.300 4.241 24.847 1.00 85.81 208 ASP A N 1
ATOM 1638 C CA . ASP A 1 208 ? 10.834 3.324 23.805 1.00 85.81 208 ASP A CA 1
ATOM 1639 C C . ASP A 1 208 ? 10.444 4.085 22.527 1.00 85.81 208 ASP A C 1
ATOM 1641 O O . ASP A 1 208 ? 9.862 5.173 22.574 1.00 85.81 208 ASP A O 1
ATOM 1645 N N . GLY A 1 209 ? 10.773 3.485 21.386 1.00 89.25 209 GLY A N 1
ATOM 1646 C CA . GLY A 1 209 ? 10.568 4.048 20.061 1.00 89.25 209 GLY A CA 1
ATOM 1647 C C . GLY A 1 209 ? 9.165 3.815 19.514 1.00 89.25 209 GLY A C 1
ATOM 1648 O O . GLY A 1 209 ? 8.349 3.083 20.082 1.00 89.25 209 GLY A O 1
ATOM 1649 N N . LEU A 1 210 ? 8.901 4.415 18.356 1.00 92.69 210 LEU A N 1
ATOM 1650 C CA . LEU A 1 210 ? 7.580 4.430 17.734 1.00 92.69 210 LEU A CA 1
ATOM 1651 C C . LEU A 1 210 ? 7.019 3.029 17.447 1.00 92.69 210 LEU A C 1
ATOM 1653 O O . LEU A 1 210 ? 5.839 2.786 17.688 1.00 92.69 210 LEU A O 1
ATOM 1657 N N . ASN A 1 211 ? 7.832 2.083 16.969 1.00 92.44 211 ASN A N 1
ATOM 1658 C CA . ASN A 1 211 ? 7.345 0.733 16.674 1.00 92.44 211 ASN A CA 1
ATOM 1659 C C . ASN A 1 211 ? 6.944 -0.016 17.941 1.00 92.44 211 ASN A C 1
ATOM 1661 O O . ASN A 1 211 ? 5.918 -0.689 17.942 1.00 92.44 211 ASN A O 1
ATOM 1665 N N . VAL A 1 212 ? 7.709 0.138 19.024 1.00 92.12 212 VAL A N 1
ATOM 1666 C CA . VAL A 1 212 ? 7.390 -0.461 20.326 1.00 92.12 212 VAL A CA 1
ATOM 1667 C C . VAL A 1 212 ? 6.126 0.171 20.911 1.00 92.12 212 VAL A C 1
ATOM 1669 O O . VAL A 1 212 ? 5.276 -0.540 21.443 1.00 92.12 212 VAL A O 1
ATOM 1672 N N . PHE A 1 213 ? 5.975 1.492 20.783 1.00 95.00 213 PHE A N 1
ATOM 1673 C CA . PHE A 1 213 ? 4.776 2.210 21.209 1.00 95.00 213 PHE A CA 1
ATOM 1674 C C . PHE A 1 213 ? 3.517 1.722 20.474 1.00 95.00 213 PHE A C 1
ATOM 1676 O O . PHE A 1 213 ? 2.560 1.306 21.124 1.00 95.00 213 PHE A O 1
ATOM 1683 N N . ILE A 1 214 ? 3.541 1.698 19.135 1.00 96.19 214 ILE A N 1
ATOM 1684 C CA . ILE A 1 214 ? 2.408 1.229 18.322 1.00 96.19 214 ILE A CA 1
ATOM 1685 C C . ILE A 1 214 ? 2.101 -0.242 18.601 1.00 96.19 214 ILE A C 1
ATOM 1687 O O . ILE A 1 214 ? 0.942 -0.594 18.787 1.00 96.19 214 ILE A O 1
ATOM 1691 N N . ALA A 1 215 ? 3.124 -1.093 18.676 1.00 95.19 215 ALA A N 1
ATOM 1692 C CA . ALA A 1 215 ? 2.950 -2.516 18.933 1.00 95.19 215 ALA A CA 1
ATOM 1693 C C . ALA A 1 215 ? 2.237 -2.796 20.263 1.00 95.19 215 ALA A C 1
ATOM 1695 O O . ALA A 1 215 ? 1.380 -3.663 20.293 1.00 95.19 215 ALA A O 1
ATOM 1696 N N . ARG A 1 216 ? 2.503 -2.033 21.331 1.00 94.81 216 ARG A N 1
ATOM 1697 C CA . ARG A 1 216 ? 1.775 -2.200 22.601 1.00 94.81 216 ARG A CA 1
ATOM 1698 C C . ARG A 1 216 ? 0.315 -1.786 22.522 1.00 94.81 216 ARG A C 1
ATOM 1700 O O . ARG A 1 216 ? -0.512 -2.412 23.163 1.00 94.81 216 ARG A O 1
ATOM 1707 N N . LEU A 1 217 ? 0.000 -0.730 21.773 1.00 96.00 217 LEU A N 1
ATOM 1708 C CA . LEU A 1 217 ? -1.398 -0.350 21.572 1.00 96.00 217 LEU A CA 1
ATOM 1709 C C . LEU A 1 217 ? -2.146 -1.405 20.751 1.00 96.00 217 LEU A C 1
ATOM 1711 O O . LEU A 1 217 ? -3.324 -1.631 20.998 1.00 96.00 217 LEU A O 1
ATOM 1715 N N . VAL A 1 218 ? -1.466 -2.055 19.802 1.00 96.31 218 VAL A N 1
ATOM 1716 C CA . VAL A 1 218 ? -2.022 -3.195 19.063 1.00 96.31 218 VAL A CA 1
ATOM 1717 C C . VAL A 1 218 ? -2.237 -4.387 19.993 1.00 96.31 218 VAL A C 1
ATOM 1719 O O . VAL A 1 218 ? -3.371 -4.828 20.106 1.00 96.31 218 VAL A O 1
ATOM 1722 N N . ASP A 1 219 ? -1.194 -4.817 20.712 1.00 94.25 219 ASP A N 1
ATOM 1723 C CA . ASP A 1 219 ? -1.215 -6.001 21.591 1.00 94.25 219 ASP A CA 1
ATOM 1724 C C . ASP A 1 219 ? -2.183 -5.856 22.781 1.00 94.25 219 ASP A C 1
ATOM 1726 O O . ASP A 1 219 ? -2.510 -6.833 23.438 1.00 94.25 219 ASP A O 1
ATOM 1730 N N . ASN A 1 220 ? -2.625 -4.635 23.094 1.00 93.94 220 ASN A N 1
ATOM 1731 C CA . ASN A 1 220 ? -3.636 -4.371 24.120 1.00 93.94 220 ASN A CA 1
ATOM 1732 C C . ASN A 1 220 ? -5.062 -4.247 23.546 1.00 93.94 220 ASN A C 1
ATOM 1734 O O . ASN A 1 220 ? -5.991 -3.919 24.283 1.00 93.94 220 ASN A O 1
ATOM 1738 N N . GLY A 1 221 ? -5.247 -4.401 22.231 1.00 93.25 221 GLY A N 1
ATOM 1739 C CA . GLY A 1 221 ? -6.531 -4.177 21.563 1.00 93.25 221 GLY A CA 1
ATOM 1740 C C . GLY A 1 221 ? -6.9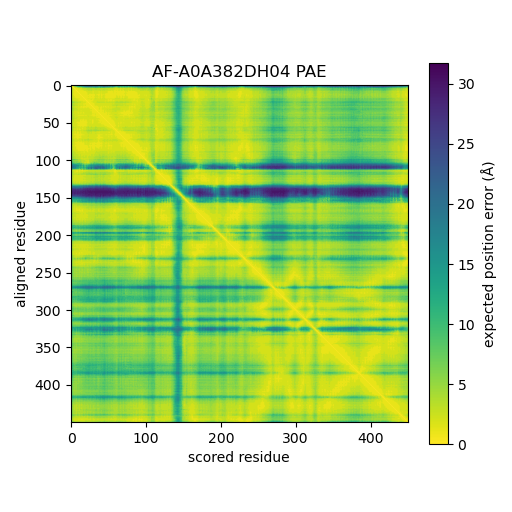65 -2.704 21.474 1.00 93.25 221 GLY A C 1
ATOM 1741 O O . GLY A 1 221 ? -8.106 -2.414 21.105 1.00 93.25 221 GLY A O 1
ATOM 1742 N N . ASP A 1 222 ? -6.078 -1.756 21.794 1.00 94.12 222 ASP A N 1
ATOM 1743 C CA . ASP A 1 222 ? -6.387 -0.324 21.870 1.00 94.12 222 ASP A CA 1
ATOM 1744 C C . ASP A 1 222 ? -6.339 0.368 20.493 1.00 94.12 222 ASP A C 1
ATOM 1746 O O . ASP A 1 222 ? -7.091 1.313 20.237 1.00 94.12 222 ASP A O 1
ATOM 1750 N N . LEU A 1 223 ? -5.452 -0.083 19.598 1.00 96.19 223 LEU A N 1
ATOM 1751 C CA . LEU A 1 223 ? -5.215 0.497 18.270 1.00 96.19 223 LEU A CA 1
ATOM 1752 C C . LEU A 1 223 ? -5.119 -0.601 17.206 1.00 96.19 223 LEU A C 1
ATOM 1754 O O . LEU A 1 223 ? -4.293 -1.497 17.315 1.00 96.19 223 LEU A O 1
ATOM 1758 N N . LEU A 1 224 ? -5.871 -0.482 16.113 1.00 96.56 224 LEU A N 1
ATOM 1759 C CA . LEU A 1 224 ? -5.771 -1.376 14.955 1.00 96.56 224 LEU A CA 1
ATOM 1760 C C . LEU A 1 224 ? -5.468 -0.578 13.680 1.00 96.56 224 LEU A C 1
ATOM 1762 O O . LEU A 1 224 ? -6.383 -0.014 13.074 1.00 96.56 224 LEU A O 1
ATOM 1766 N N . PRO A 1 225 ? -4.201 -0.555 13.231 1.00 97.69 225 PRO A N 1
ATOM 1767 C CA . PRO A 1 225 ? -3.833 -0.069 11.907 1.00 97.69 225 PRO A CA 1
ATOM 1768 C C . PRO A 1 225 ? -4.323 -1.056 10.839 1.00 97.69 225 PRO A C 1
ATOM 1770 O O . PRO A 1 225 ? -3.891 -2.214 10.814 1.00 97.69 225 PRO A O 1
ATOM 1773 N N . LEU A 1 226 ? -5.211 -0.615 9.946 1.00 96.69 226 LEU A N 1
ATOM 1774 C CA . LEU A 1 226 ? -5.846 -1.478 8.953 1.00 96.69 226 LEU A CA 1
ATOM 1775 C C . LEU A 1 226 ? -5.581 -0.973 7.531 1.00 96.69 226 LEU A C 1
ATOM 1777 O O . LEU A 1 226 ? -6.043 0.095 7.134 1.00 96.69 226 LEU A O 1
ATOM 1781 N N . SER A 1 227 ? -4.862 -1.767 6.733 1.00 95.25 227 SER A N 1
ATOM 1782 C CA . SER A 1 227 ? -4.782 -1.560 5.286 1.00 95.25 227 SER A CA 1
ATOM 1783 C C . SER A 1 227 ? -5.912 -2.304 4.587 1.00 95.25 227 SER A C 1
ATOM 1785 O O . SER A 1 227 ? -6.155 -3.491 4.810 1.00 95.25 227 SER A O 1
ATOM 1787 N N . LEU A 1 228 ? -6.585 -1.600 3.698 1.00 92.50 228 LEU A N 1
ATOM 1788 C CA . LEU A 1 228 ? -7.788 -2.002 3.014 1.00 92.50 228 LEU A CA 1
ATOM 1789 C C . LEU A 1 228 ? -7.483 -2.255 1.544 1.00 92.50 228 LEU A C 1
ATOM 1791 O O . LEU A 1 228 ? -6.754 -1.520 0.869 1.00 92.50 228 LEU A O 1
ATOM 1795 N N . LYS A 1 229 ? -8.048 -3.331 1.010 1.00 88.19 229 LYS A N 1
ATOM 1796 C CA . LYS A 1 229 ? -8.059 -3.599 -0.427 1.00 88.19 229 LYS A CA 1
ATOM 1797 C C . LYS A 1 229 ? -9.496 -3.806 -0.858 1.00 88.19 229 LYS A C 1
ATOM 1799 O O . LYS A 1 229 ? -10.286 -4.425 -0.152 1.00 88.19 229 LYS A O 1
ATOM 1804 N N . LYS A 1 230 ? -9.843 -3.291 -2.038 1.00 88.75 230 LYS A N 1
ATOM 1805 C CA . LYS A 1 230 ? -11.153 -3.564 -2.629 1.00 88.75 230 LYS A CA 1
ATOM 1806 C C . LYS A 1 230 ? -11.320 -5.072 -2.788 1.00 88.75 230 LYS A C 1
ATOM 1808 O O . LYS A 1 230 ? -10.518 -5.698 -3.480 1.00 88.75 230 LYS A O 1
ATOM 1813 N N . GLN A 1 231 ? -12.379 -5.627 -2.212 1.00 85.19 231 GLN A N 1
ATOM 1814 C CA . GLN A 1 231 ? -12.660 -7.054 -2.275 1.00 85.19 231 GLN A CA 1
ATOM 1815 C C . GLN A 1 231 ? -14.119 -7.297 -2.658 1.00 85.19 231 GLN A C 1
ATOM 1817 O O . GLN A 1 231 ? -15.055 -6.875 -1.983 1.00 85.19 231 GLN A O 1
ATOM 1822 N N . THR A 1 232 ? -14.312 -8.006 -3.766 1.00 77.50 232 THR A N 1
ATOM 1823 C CA . THR A 1 232 ? -15.631 -8.437 -4.247 1.00 77.50 232 THR A CA 1
ATOM 1824 C C . THR A 1 232 ? -15.921 -9.901 -3.920 1.00 77.50 232 THR A C 1
ATOM 1826 O O . THR A 1 232 ? -17.080 -10.306 -3.974 1.00 77.50 232 THR A O 1
ATOM 1829 N N . GLY A 1 233 ? -14.907 -10.688 -3.546 1.00 85.38 233 GLY A N 1
ATOM 1830 C CA . GLY A 1 233 ? -14.979 -12.082 -3.098 1.00 85.38 233 GLY A CA 1
ATOM 1831 C C . GLY A 1 233 ? -14.979 -12.222 -1.573 1.00 85.38 233 GLY A C 1
ATOM 1832 O O . GLY A 1 233 ? -15.619 -11.429 -0.886 1.00 85.38 233 GLY A O 1
ATOM 1833 N N . THR A 1 234 ? -14.303 -13.245 -1.056 1.00 88.38 234 THR A N 1
ATOM 1834 C CA . THR A 1 234 ? -14.089 -13.454 0.386 1.00 88.38 234 THR A CA 1
ATOM 1835 C C . THR A 1 234 ? -12.984 -12.528 0.885 1.00 88.38 234 THR A C 1
ATOM 1837 O O . THR A 1 234 ? -11.976 -12.364 0.197 1.00 88.38 234 THR A O 1
ATOM 1840 N N . VAL A 1 235 ? -13.182 -11.915 2.052 1.00 93.38 235 VAL A N 1
ATOM 1841 C CA . VAL A 1 235 ? -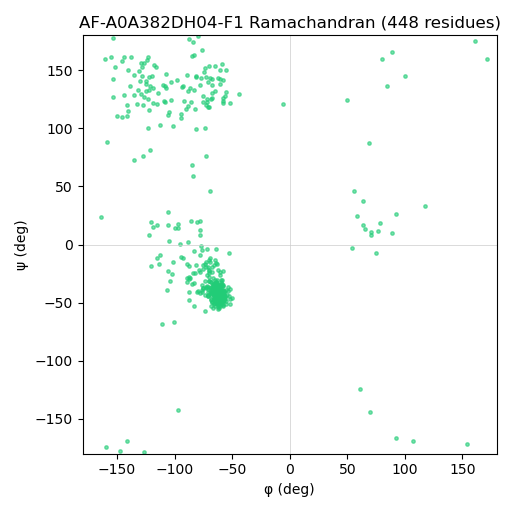12.161 -11.097 2.720 1.00 93.38 235 VAL A CA 1
ATOM 1842 C C . VAL A 1 235 ? -11.401 -11.973 3.702 1.00 93.38 235 VAL A C 1
ATOM 1844 O O . VAL A 1 235 ? -12.015 -12.736 4.442 1.00 93.38 235 VAL A O 1
ATOM 1847 N N . ILE A 1 236 ? -10.077 -11.852 3.708 1.00 92.38 236 ILE A N 1
ATOM 1848 C CA . ILE A 1 236 ? -9.211 -12.481 4.704 1.00 92.38 236 ILE A CA 1
ATOM 1849 C C . ILE A 1 236 ? -8.399 -11.386 5.392 1.00 92.38 236 ILE A C 1
ATOM 1851 O O . ILE A 1 236 ? -7.794 -10.542 4.724 1.00 92.38 236 ILE A O 1
ATOM 1855 N N . LEU A 1 237 ? -8.350 -11.431 6.723 1.00 95.00 237 LEU A N 1
ATOM 1856 C CA . LEU A 1 237 ? -7.433 -10.613 7.507 1.00 95.00 237 LEU A CA 1
ATOM 1857 C C . LEU A 1 237 ? -6.062 -11.289 7.573 1.00 95.00 237 LEU A C 1
ATOM 1859 O O . LEU A 1 237 ? -5.956 -12.491 7.828 1.00 95.00 237 LEU A O 1
ATOM 1863 N N . LYS A 1 238 ? -4.996 -10.528 7.321 1.00 92.44 238 LYS A N 1
ATOM 1864 C CA . LYS A 1 238 ? -3.615 -11.009 7.438 1.00 92.44 238 LYS A CA 1
ATOM 1865 C C . LYS A 1 238 ? -2.798 -10.075 8.330 1.00 92.44 238 LYS A C 1
ATOM 1867 O O . LYS A 1 238 ? -2.653 -8.909 7.953 1.00 92.44 238 LYS A O 1
ATOM 1872 N N . PRO A 1 239 ? -2.238 -10.565 9.452 1.00 94.75 239 PRO A N 1
ATOM 1873 C CA . PRO A 1 239 ? -1.307 -9.779 10.246 1.00 94.75 239 PRO A CA 1
ATOM 1874 C C . PRO A 1 239 ? 0.005 -9.582 9.486 1.00 94.75 239 PRO A C 1
ATOM 1876 O O . PRO A 1 239 ? 0.476 -10.473 8.772 1.00 94.75 239 PRO A O 1
ATOM 1879 N N . VAL A 1 240 ? 0.601 -8.401 9.629 1.00 93.62 240 VAL A N 1
ATOM 1880 C CA . VAL A 1 240 ? 1.916 -8.073 9.075 1.00 93.62 240 VAL A CA 1
ATOM 1881 C C . VAL A 1 240 ? 2.789 -7.480 10.174 1.00 93.62 240 VAL A C 1
ATOM 1883 O O . VAL A 1 240 ? 2.376 -6.553 10.865 1.00 93.62 240 VAL A O 1
ATOM 1886 N N . ASN A 1 241 ? 4.001 -8.025 10.319 1.00 92.81 241 ASN A N 1
ATOM 1887 C CA . ASN A 1 241 ? 5.002 -7.655 11.331 1.00 92.81 241 ASN A CA 1
ATOM 1888 C C . ASN A 1 241 ? 4.586 -7.918 12.796 1.00 92.81 241 ASN A C 1
ATOM 1890 O O . ASN A 1 241 ? 5.206 -7.373 13.709 1.00 92.81 241 ASN A O 1
ATOM 1894 N N . PHE A 1 242 ? 3.558 -8.742 13.038 1.00 93.06 242 PHE A N 1
ATOM 1895 C CA . PHE A 1 242 ? 3.120 -9.109 14.393 1.00 93.06 242 PHE A CA 1
ATOM 1896 C C . PHE A 1 242 ? 4.172 -9.967 15.102 1.00 93.06 242 PHE A C 1
ATOM 1898 O O . PHE A 1 242 ? 4.616 -9.609 16.189 1.00 93.06 242 PHE A O 1
ATOM 1905 N N . ASP A 1 243 ? 4.659 -11.015 14.442 1.00 89.94 243 ASP A N 1
ATOM 1906 C CA . ASP A 1 243 ? 5.739 -11.854 14.952 1.00 89.94 243 ASP A CA 1
ATOM 1907 C C . ASP A 1 243 ? 7.044 -11.602 14.158 1.00 89.94 243 ASP A C 1
ATOM 1909 O O . ASP A 1 243 ? 7.052 -11.708 12.924 1.00 89.94 243 ASP A O 1
ATOM 1913 N N . PRO A 1 244 ? 8.152 -11.209 14.823 1.00 86.00 244 PRO A N 1
ATOM 1914 C CA . PRO A 1 244 ? 9.439 -11.014 14.161 1.00 86.00 244 PRO A CA 1
ATOM 1915 C C . PRO A 1 244 ? 10.003 -12.280 13.509 1.00 86.00 244 PRO A C 1
ATOM 1917 O O . PRO A 1 244 ? 10.568 -12.178 12.425 1.00 86.00 244 PRO A O 1
ATOM 1920 N N . LYS A 1 245 ? 9.830 -13.450 14.133 1.00 88.44 245 LYS A N 1
ATOM 1921 C CA . LYS A 1 245 ? 10.307 -14.733 13.613 1.00 88.44 245 LYS A CA 1
ATOM 1922 C C . LYS A 1 245 ? 9.527 -15.123 12.361 1.00 88.44 245 LYS A C 1
ATOM 1924 O O . LYS A 1 245 ? 10.153 -15.424 11.356 1.00 88.44 245 LYS A O 1
ATOM 1929 N N . ASP A 1 246 ? 8.198 -15.026 12.370 1.00 89.31 246 ASP A N 1
ATOM 1930 C CA . ASP A 1 246 ? 7.389 -15.335 11.178 1.00 89.31 246 ASP A CA 1
ATOM 1931 C C . ASP A 1 246 ? 7.731 -14.410 10.001 1.00 89.31 246 ASP A C 1
ATOM 1933 O O . ASP A 1 246 ? 7.727 -14.815 8.834 1.00 89.31 246 ASP A O 1
ATOM 1937 N N . LYS A 1 247 ? 8.027 -13.138 10.295 1.00 89.25 247 LYS A N 1
ATOM 1938 C CA . LYS A 1 247 ? 8.496 -12.179 9.291 1.00 89.25 247 LYS A CA 1
ATOM 1939 C C . LYS A 1 247 ? 9.856 -12.598 8.729 1.00 89.25 247 LYS A C 1
ATOM 1941 O O . LYS A 1 247 ? 10.013 -12.578 7.509 1.00 89.25 247 LYS A O 1
ATOM 1946 N N . ASP A 1 248 ? 10.811 -12.932 9.590 1.00 88.12 248 ASP A N 1
ATOM 1947 C CA . ASP A 1 248 ? 12.168 -13.300 9.186 1.00 88.12 248 ASP A CA 1
ATOM 1948 C C . ASP A 1 248 ? 12.168 -14.617 8.388 1.00 88.12 248 ASP A C 1
ATOM 1950 O O . ASP A 1 248 ? 12.708 -14.645 7.282 1.00 88.12 248 ASP A O 1
ATOM 1954 N N . ASP A 1 249 ? 11.447 -15.641 8.857 1.00 89.69 249 ASP A N 1
ATOM 1955 C CA . ASP A 1 249 ? 11.255 -16.921 8.160 1.00 89.69 249 ASP A CA 1
ATOM 1956 C C . ASP A 1 249 ? 10.663 -16.696 6.755 1.00 89.69 249 ASP A C 1
ATOM 1958 O O . ASP A 1 249 ? 11.184 -17.185 5.746 1.00 89.69 249 ASP A O 1
ATOM 1962 N N . LEU A 1 250 ? 9.623 -15.857 6.650 1.00 90.75 250 LEU A N 1
ATOM 1963 C CA . LEU A 1 250 ? 9.040 -15.501 5.359 1.00 90.75 250 LEU A CA 1
ATOM 1964 C C . LEU A 1 250 ? 10.052 -14.802 4.442 1.00 90.75 250 LEU A C 1
ATOM 1966 O O . LEU A 1 250 ? 10.107 -15.126 3.256 1.00 90.75 250 LEU A O 1
ATOM 1970 N N . LEU A 1 251 ? 10.817 -13.827 4.940 1.00 90.56 251 LEU A N 1
ATOM 1971 C CA . LEU A 1 251 ? 11.808 -13.110 4.129 1.00 90.56 251 LEU A CA 1
ATOM 1972 C C . LEU A 1 251 ? 12.933 -14.039 3.653 1.00 90.56 251 LEU A C 1
ATOM 1974 O O . LEU A 1 251 ? 13.381 -13.906 2.509 1.00 90.56 251 LEU A O 1
ATOM 1978 N N . ASP A 1 252 ? 13.344 -14.999 4.479 1.00 90.88 252 ASP A N 1
ATOM 1979 C CA . ASP A 1 252 ? 14.356 -15.995 4.131 1.00 90.88 252 ASP A CA 1
ATOM 1980 C C . ASP A 1 252 ? 13.858 -17.006 3.090 1.00 90.88 252 ASP A C 1
ATOM 1982 O O . ASP A 1 252 ? 14.636 -17.414 2.218 1.00 90.88 252 ASP A O 1
ATOM 1986 N N . SER A 1 253 ? 12.559 -17.325 3.092 1.00 93.75 253 SER A N 1
ATOM 1987 C CA . SER A 1 253 ? 11.933 -18.197 2.085 1.00 93.75 253 SER A CA 1
ATOM 1988 C C . SER A 1 253 ? 11.887 -17.592 0.673 1.00 93.75 253 SER A C 1
ATOM 1990 O O . SER A 1 253 ? 11.717 -18.320 -0.309 1.00 93.75 253 SER A O 1
ATOM 1992 N N . VAL A 1 254 ? 12.023 -16.265 0.532 1.00 94.31 254 VAL A N 1
ATOM 1993 C CA . VAL A 1 254 ? 11.903 -15.597 -0.772 1.00 94.31 254 VAL A CA 1
ATOM 1994 C C . VAL A 1 254 ? 13.107 -15.932 -1.656 1.00 94.31 254 VAL A C 1
ATOM 1996 O O . VAL A 1 254 ? 14.249 -15.567 -1.365 1.00 94.31 254 VAL A O 1
ATOM 1999 N N . GLU A 1 255 ? 12.852 -16.581 -2.789 1.00 96.12 255 GLU A N 1
ATOM 2000 C CA . GLU A 1 255 ? 13.886 -17.000 -3.737 1.00 96.12 255 GLU A CA 1
ATOM 2001 C C . GLU A 1 255 ? 13.519 -16.609 -5.172 1.00 96.12 255 GLU A C 1
ATOM 2003 O O . GLU A 1 255 ? 12.403 -16.859 -5.626 1.00 96.12 255 GLU A O 1
ATOM 2008 N N . PHE A 1 256 ? 14.469 -16.025 -5.908 1.00 97.12 256 PHE A N 1
ATOM 2009 C CA . PHE A 1 256 ? 14.318 -15.723 -7.330 1.00 97.12 256 PHE A CA 1
ATOM 2010 C C . PHE A 1 256 ? 14.256 -17.021 -8.138 1.00 97.12 256 PHE A C 1
ATOM 2012 O O . PHE A 1 256 ? 15.136 -17.868 -8.011 1.00 97.12 256 PHE A O 1
ATOM 2019 N N . THR A 1 257 ? 13.271 -17.175 -9.020 1.00 96.50 257 THR A N 1
ATOM 2020 C CA . THR A 1 257 ? 13.100 -18.397 -9.829 1.00 96.50 257 THR A CA 1
ATOM 2021 C C . THR A 1 257 ? 13.312 -18.175 -11.322 1.00 96.50 257 THR A C 1
ATOM 2023 O O . THR A 1 257 ? 13.570 -19.131 -12.047 1.00 96.50 257 THR A O 1
ATOM 2026 N N . GLY A 1 258 ? 13.279 -16.930 -11.796 1.00 96.00 258 GLY A N 1
ATOM 2027 C CA . GLY A 1 258 ? 13.572 -16.608 -13.189 1.00 96.00 258 GLY A CA 1
ATOM 2028 C C . GLY A 1 258 ? 13.043 -15.242 -13.597 1.00 96.00 258 GLY A C 1
ATOM 2029 O O . GLY A 1 258 ? 12.345 -14.579 -12.837 1.00 96.00 258 GLY A O 1
ATOM 2030 N N . ALA A 1 259 ? 13.350 -14.818 -14.817 1.00 96.12 259 ALA A N 1
ATOM 2031 C CA . ALA A 1 259 ? 12.831 -13.579 -15.384 1.00 96.12 259 ALA A CA 1
ATOM 2032 C C . ALA A 1 259 ? 12.216 -13.825 -16.762 1.00 96.12 259 ALA A C 1
ATOM 2034 O O . ALA A 1 259 ? 12.622 -14.733 -17.490 1.00 96.12 259 ALA A O 1
ATOM 2035 N N . THR A 1 260 ? 11.247 -12.998 -17.150 1.00 95.12 260 THR A N 1
ATOM 2036 C CA . THR A 1 260 ? 10.710 -13.019 -18.516 1.00 95.12 260 THR A CA 1
ATOM 2037 C C . THR A 1 260 ? 11.799 -12.720 -19.540 1.00 95.12 260 THR A C 1
ATOM 2039 O O . THR A 1 260 ? 12.621 -11.822 -19.338 1.00 95.12 260 THR A O 1
ATOM 2042 N N . LYS A 1 261 ? 11.741 -13.395 -20.694 1.00 93.88 261 LYS A N 1
ATOM 2043 C CA . LYS A 1 261 ? 12.539 -13.055 -21.879 1.00 93.88 261 LYS A CA 1
ATOM 2044 C C . LYS A 1 261 ? 11.994 -11.776 -22.521 1.00 93.88 261 LYS A C 1
ATOM 2046 O O . LYS A 1 261 ? 11.274 -11.832 -23.514 1.00 93.88 261 LYS A O 1
ATOM 2051 N N . TRP A 1 262 ? 12.298 -10.635 -21.909 1.00 95.06 262 TRP A N 1
ATOM 2052 C CA . TRP A 1 262 ? 11.893 -9.332 -22.422 1.00 95.06 262 TRP A CA 1
ATOM 2053 C C . TRP A 1 262 ? 12.523 -9.074 -23.796 1.00 95.06 262 TRP A C 1
ATOM 2055 O O . TRP A 1 262 ? 13.668 -9.461 -24.052 1.00 95.06 262 TRP A O 1
ATOM 2065 N N . LYS A 1 263 ? 11.761 -8.426 -24.679 1.00 94.62 263 LYS A N 1
ATOM 2066 C CA . LYS A 1 263 ? 12.193 -8.027 -26.017 1.00 94.62 263 LYS A CA 1
ATOM 2067 C C . LYS A 1 263 ? 12.050 -6.522 -26.167 1.00 94.62 263 LYS A C 1
ATOM 2069 O O . LYS A 1 263 ? 11.091 -5.926 -25.683 1.00 94.62 263 LYS A O 1
ATOM 2074 N N . LYS A 1 264 ? 12.989 -5.925 -26.902 1.00 94.56 264 LYS A N 1
ATOM 2075 C CA . LYS A 1 264 ? 12.947 -4.505 -27.249 1.00 94.56 264 LYS A CA 1
ATOM 2076 C C . LYS A 1 264 ? 11.639 -4.177 -27.965 1.00 94.56 264 LYS A C 1
ATOM 2078 O O . LYS A 1 264 ? 11.319 -4.806 -28.973 1.00 94.56 264 LYS A O 1
ATOM 2083 N N . PHE A 1 265 ? 10.934 -3.160 -27.475 1.00 94.81 265 PHE A N 1
ATOM 2084 C CA . PHE A 1 265 ? 9.731 -2.652 -28.117 1.00 94.81 265 PHE A CA 1
ATOM 2085 C C . PHE A 1 265 ? 10.052 -2.142 -29.521 1.00 94.81 265 PHE A C 1
ATOM 2087 O O . PHE A 1 265 ? 11.043 -1.428 -29.722 1.00 94.81 265 PHE A O 1
ATOM 2094 N N . LYS A 1 266 ? 9.165 -2.463 -30.462 1.00 93.00 266 LYS A N 1
ATOM 2095 C CA . LYS A 1 266 ? 9.159 -1.952 -31.830 1.00 93.00 266 LYS A CA 1
ATOM 2096 C C . LYS A 1 266 ? 7.759 -1.439 -32.152 1.00 93.00 266 LYS A C 1
ATOM 2098 O O . LYS A 1 266 ? 6.771 -2.051 -31.746 1.00 93.00 266 LYS A O 1
ATOM 2103 N N . ARG A 1 267 ? 7.688 -0.320 -32.873 1.00 93.56 267 ARG A N 1
ATOM 2104 C CA . ARG A 1 267 ? 6.432 0.173 -33.451 1.00 93.56 267 ARG A CA 1
ATOM 2105 C C . ARG A 1 267 ? 5.875 -0.862 -34.427 1.00 93.56 267 ARG A C 1
ATOM 2107 O O . ARG A 1 267 ? 6.640 -1.601 -35.042 1.00 93.56 267 ARG A O 1
ATOM 2114 N N . LEU A 1 268 ? 4.553 -0.889 -34.551 1.00 91.06 268 LEU A N 1
ATOM 2115 C CA . LEU A 1 268 ? 3.870 -1.666 -35.580 1.00 91.06 268 LEU A CA 1
ATOM 2116 C C . LEU A 1 268 ? 3.839 -0.882 -36.900 1.00 91.06 268 LEU A C 1
ATOM 2118 O O . LEU A 1 268 ? 4.033 0.336 -36.907 1.00 91.06 268 LEU A O 1
ATOM 2122 N N . GLY A 1 269 ? 3.567 -1.581 -38.002 1.00 85.56 269 GLY A N 1
ATOM 2123 C CA . GLY A 1 269 ? 3.584 -1.017 -39.353 1.00 85.56 269 GLY A CA 1
ATOM 2124 C C . GLY A 1 269 ? 4.956 -1.081 -40.035 1.00 85.56 269 GLY A C 1
ATOM 2125 O O . GLY A 1 269 ? 5.982 -1.343 -39.411 1.00 85.56 269 GLY A O 1
ATOM 2126 N N . THR A 1 270 ? 4.965 -0.858 -41.349 1.00 77.69 270 THR A N 1
ATOM 2127 C CA . THR A 1 270 ? 6.146 -1.029 -42.216 1.00 77.69 270 THR A CA 1
ATOM 2128 C C . THR A 1 270 ? 7.074 0.185 -42.240 1.00 77.69 270 THR A C 1
ATOM 2130 O O . THR A 1 270 ? 8.261 0.038 -42.509 1.00 77.69 270 THR A O 1
ATOM 2133 N N . SER A 1 271 ? 6.556 1.378 -41.939 1.00 79.50 271 SER A N 1
ATOM 2134 C CA . SER A 1 271 ? 7.295 2.647 -42.014 1.00 79.50 271 SER A CA 1
ATOM 2135 C C . SER A 1 271 ? 8.072 2.995 -40.740 1.00 79.50 271 SER A C 1
ATOM 2137 O O . SER A 1 271 ? 8.939 3.864 -40.761 1.00 79.50 271 SER A O 1
ATOM 2139 N N . GLY A 1 272 ? 7.737 2.372 -39.604 1.00 79.56 272 GLY A N 1
ATOM 2140 C CA . GLY A 1 272 ? 8.191 2.826 -38.287 1.00 79.56 272 GLY A CA 1
ATOM 2141 C C . GLY A 1 272 ? 7.549 4.146 -37.826 1.00 79.56 272 GLY A C 1
ATOM 2142 O O . GLY A 1 272 ? 7.944 4.688 -36.790 1.00 79.56 272 GLY A O 1
ATOM 2143 N N . ASP A 1 273 ? 6.551 4.672 -38.541 1.00 90.50 273 ASP A N 1
ATOM 2144 C CA . ASP A 1 273 ? 5.810 5.872 -38.149 1.00 90.50 273 ASP A CA 1
ATOM 2145 C C . ASP A 1 273 ? 4.792 5.569 -37.033 1.00 90.50 273 ASP A C 1
ATOM 2147 O O . ASP A 1 273 ? 4.157 4.511 -36.978 1.00 90.50 273 ASP A O 1
ATOM 2151 N N . ILE A 1 274 ? 4.616 6.516 -36.112 1.00 93.25 274 ILE A N 1
ATOM 2152 C CA . ILE A 1 274 ? 3.699 6.365 -34.977 1.00 93.25 274 ILE A CA 1
ATOM 2153 C C . ILE A 1 274 ? 2.221 6.296 -35.409 1.00 93.25 274 ILE A C 1
ATOM 2155 O O . ILE A 1 274 ? 1.416 5.626 -34.757 1.00 93.25 274 ILE A O 1
ATOM 2159 N N . ARG A 1 275 ? 1.860 6.930 -36.531 1.00 92.94 275 ARG A N 1
ATOM 2160 C CA . ARG A 1 275 ? 0.520 6.897 -37.133 1.00 92.94 275 ARG A CA 1
ATOM 2161 C C . ARG A 1 275 ? 0.218 5.535 -37.740 1.00 92.94 275 ARG A C 1
ATOM 2163 O O . ARG A 1 275 ? -0.907 5.059 -37.615 1.00 92.94 275 ARG A O 1
ATOM 2170 N N . ASP A 1 276 ? 1.199 4.892 -38.362 1.00 93.62 276 ASP A N 1
ATOM 2171 C CA . ASP A 1 276 ? 1.011 3.544 -38.905 1.00 93.62 276 ASP A CA 1
ATOM 2172 C C . ASP A 1 276 ? 0.934 2.508 -37.785 1.00 93.62 276 ASP A C 1
ATOM 2174 O O . ASP A 1 276 ? 0.060 1.640 -37.810 1.00 93.62 276 ASP A O 1
ATOM 2178 N N . SER A 1 277 ? 1.730 2.692 -36.730 1.00 94.19 277 SER A N 1
ATOM 2179 C CA . SER A 1 277 ? 1.584 1.933 -35.488 1.00 94.19 277 SER A CA 1
ATOM 2180 C C . SER A 1 277 ? 0.179 2.081 -34.888 1.00 94.19 277 SER A C 1
ATOM 2182 O O . SER A 1 277 ? -0.419 1.099 -34.454 1.00 94.19 277 SER A O 1
ATOM 2184 N N . TRP A 1 278 ? -0.402 3.288 -34.907 1.00 95.62 278 TRP A N 1
ATOM 2185 C CA . TRP A 1 278 ? -1.791 3.504 -34.484 1.00 95.62 278 TRP A CA 1
ATOM 2186 C C . TRP A 1 278 ? -2.800 2.758 -35.362 1.00 95.62 278 TRP A C 1
ATOM 2188 O O . TRP A 1 278 ? -3.662 2.062 -34.831 1.00 95.62 278 TRP A O 1
ATOM 2198 N N . LYS A 1 279 ? -2.676 2.835 -36.694 1.00 94.88 279 LYS A N 1
ATOM 2199 C CA . LYS A 1 279 ? -3.555 2.094 -37.618 1.00 94.88 279 LYS A CA 1
ATOM 2200 C C . LYS A 1 279 ? -3.513 0.584 -37.356 1.00 94.88 279 LYS A C 1
ATOM 2202 O O . LYS A 1 279 ? -4.555 -0.061 -37.407 1.00 94.88 279 LYS A O 1
ATOM 2207 N N . ALA A 1 280 ? -2.337 0.032 -37.063 1.00 94.25 280 ALA A N 1
ATOM 2208 C CA . ALA A 1 280 ? -2.166 -1.378 -36.718 1.00 94.25 280 ALA A CA 1
ATOM 2209 C C . ALA A 1 280 ? -2.871 -1.748 -35.398 1.00 94.25 280 ALA A C 1
ATOM 2211 O O . ALA A 1 280 ? -3.628 -2.717 -35.352 1.00 94.25 280 ALA A O 1
ATOM 2212 N N . ILE A 1 281 ? -2.721 -0.934 -34.343 1.00 93.56 281 ILE A N 1
ATOM 2213 C CA . ILE A 1 281 ? -3.450 -1.128 -33.074 1.00 93.56 281 ILE A CA 1
ATOM 2214 C C . ILE A 1 281 ? -4.967 -1.085 -33.279 1.00 93.56 281 ILE A C 1
ATOM 2216 O O . ILE A 1 281 ? -5.687 -1.913 -32.723 1.00 93.56 281 ILE A O 1
ATOM 2220 N N . VAL A 1 282 ? -5.471 -0.156 -34.099 1.00 94.12 282 VAL A N 1
ATOM 2221 C CA . VAL A 1 282 ? -6.908 -0.064 -34.415 1.00 94.12 282 VAL A CA 1
ATOM 2222 C C . VAL A 1 282 ? -7.418 -1.353 -35.072 1.00 94.12 282 VAL A C 1
ATOM 2224 O O . VAL A 1 282 ? -8.544 -1.761 -34.796 1.00 94.12 282 VAL A O 1
ATOM 2227 N N . LYS A 1 283 ? -6.580 -2.030 -35.869 1.00 94.12 283 LYS A N 1
ATOM 2228 C CA . LYS A 1 283 ? -6.867 -3.341 -36.479 1.00 94.12 283 LYS A CA 1
ATOM 2229 C C . LYS A 1 283 ? -6.727 -4.527 -35.513 1.00 94.12 283 LYS A C 1
ATOM 2231 O O . LYS A 1 283 ? -6.974 -5.660 -35.911 1.00 94.12 283 LYS A O 1
ATOM 2236 N N . GLY A 1 284 ? -6.348 -4.290 -34.257 1.00 91.56 284 GLY A N 1
ATOM 2237 C CA . GLY A 1 284 ? -6.209 -5.327 -33.233 1.00 91.56 284 GLY A CA 1
ATOM 2238 C C . GLY A 1 284 ? -4.830 -5.988 -33.168 1.00 91.56 284 GLY A C 1
ATOM 2239 O O . GLY A 1 284 ? -4.672 -6.980 -32.452 1.00 91.56 284 GLY A O 1
ATOM 2240 N N . GLU A 1 285 ? -3.826 -5.456 -33.872 1.00 92.69 285 GLU A N 1
ATOM 2241 C CA . GLU A 1 285 ? -2.445 -5.921 -33.721 1.00 92.69 285 GLU A CA 1
ATOM 2242 C C . GLU A 1 285 ? -1.907 -5.619 -32.312 1.00 92.69 285 GLU A C 1
ATOM 2244 O O . GLU A 1 285 ? -2.355 -4.696 -31.628 1.00 92.69 285 GLU A O 1
ATOM 2249 N N . LYS A 1 286 ? -0.932 -6.412 -31.854 1.00 89.38 286 LYS A N 1
ATOM 2250 C CA . LYS A 1 286 ? -0.367 -6.314 -30.501 1.00 89.38 286 LYS A CA 1
ATOM 2251 C C . LYS A 1 286 ? 1.116 -5.979 -30.558 1.00 89.38 286 LYS A C 1
ATOM 2253 O O . LYS A 1 286 ? 1.869 -6.595 -31.303 1.00 89.38 286 LYS A O 1
ATOM 2258 N N . THR A 1 287 ? 1.543 -5.037 -29.724 1.00 88.94 287 THR A N 1
ATOM 2259 C CA . THR A 1 287 ? 2.962 -4.721 -29.525 1.00 88.94 287 THR A CA 1
ATOM 2260 C C . THR A 1 287 ? 3.607 -5.643 -28.495 1.00 88.94 287 THR A C 1
ATOM 2262 O O . THR A 1 287 ? 2.929 -6.209 -27.636 1.00 88.94 287 THR A O 1
ATOM 2265 N N . GLU A 1 288 ? 4.939 -5.689 -28.503 1.00 90.50 288 GLU A N 1
ATOM 2266 C CA . GLU A 1 288 ? 5.732 -6.263 -27.412 1.00 90.50 288 GLU A CA 1
ATOM 2267 C C . GLU A 1 288 ? 5.400 -5.610 -26.056 1.00 90.50 288 GLU A C 1
ATOM 2269 O O . GLU A 1 288 ? 5.031 -4.429 -25.976 1.00 90.50 288 GLU A O 1
ATOM 2274 N N . THR A 1 289 ? 5.547 -6.370 -24.969 1.00 89.94 289 THR A N 1
ATOM 2275 C CA . THR A 1 289 ? 5.292 -5.864 -23.616 1.00 89.94 289 THR A CA 1
ATOM 2276 C C . THR A 1 289 ? 6.396 -4.907 -23.159 1.00 89.94 289 THR A C 1
ATOM 2278 O O . THR A 1 289 ? 7.583 -5.067 -23.440 1.00 89.94 289 THR A O 1
ATOM 2281 N N . ARG A 1 290 ? 6.005 -3.878 -22.401 1.00 92.00 290 ARG A N 1
ATOM 2282 C CA . ARG A 1 290 ? 6.913 -2.838 -21.875 1.00 92.00 290 ARG A CA 1
ATOM 2283 C C . ARG A 1 290 ? 7.359 -3.115 -20.438 1.00 92.00 290 ARG A C 1
ATOM 2285 O O . ARG A 1 290 ? 7.767 -2.199 -19.725 1.00 92.00 290 ARG A O 1
ATOM 2292 N N . ASP A 1 291 ? 7.201 -4.356 -19.993 1.00 94.44 291 ASP A N 1
ATOM 2293 C CA . ASP A 1 291 ? 7.494 -4.791 -18.636 1.00 94.44 291 ASP A CA 1
ATOM 2294 C C . ASP A 1 291 ? 8.408 -6.010 -18.622 1.00 94.44 291 ASP A C 1
ATOM 2296 O O . ASP A 1 291 ? 8.309 -6.880 -19.485 1.00 94.44 291 ASP A O 1
ATOM 2300 N N . ILE A 1 292 ? 9.285 -6.056 -17.622 1.00 96.44 292 ILE A N 1
ATOM 2301 C CA . ILE A 1 292 ? 10.048 -7.247 -17.257 1.00 96.44 292 ILE A CA 1
ATOM 2302 C C . ILE A 1 292 ? 9.490 -7.785 -15.942 1.00 96.44 292 ILE A C 1
ATOM 2304 O O . ILE A 1 292 ? 9.197 -7.019 -15.020 1.00 96.44 292 ILE A O 1
ATOM 2308 N N . GLN A 1 293 ? 9.315 -9.099 -15.860 1.00 96.25 293 GLN A N 1
ATOM 2309 C CA . GLN A 1 293 ? 8.788 -9.763 -14.673 1.00 96.25 293 GLN A CA 1
ATOM 2310 C C . GLN A 1 293 ? 9.872 -10.642 -14.074 1.00 96.25 293 GLN A C 1
ATOM 2312 O O . GLN A 1 293 ? 10.514 -11.415 -14.786 1.00 96.25 293 GLN A O 1
ATOM 2317 N N . LEU A 1 294 ? 10.069 -10.499 -12.767 1.00 96.94 294 LEU A N 1
ATOM 2318 C CA . LEU A 1 294 ? 10.966 -11.322 -11.968 1.00 96.94 294 LEU A CA 1
ATOM 2319 C C . LEU A 1 294 ? 10.112 -12.282 -11.151 1.00 96.94 294 LEU A C 1
ATOM 2321 O O . LEU A 1 294 ? 9.347 -11.846 -10.295 1.00 96.94 294 LEU A O 1
ATOM 2325 N N . PHE A 1 295 ? 10.215 -13.570 -11.430 1.00 96.56 295 PHE A N 1
ATOM 2326 C CA . PHE A 1 295 ? 9.499 -14.616 -10.719 1.00 96.56 295 PHE A CA 1
ATOM 2327 C C . PHE A 1 295 ? 10.220 -14.970 -9.424 1.00 96.56 295 PHE A C 1
ATOM 2329 O O . PHE A 1 295 ? 11.454 -14.973 -9.356 1.00 96.56 295 PHE A O 1
ATOM 2336 N N . PHE A 1 296 ? 9.435 -15.273 -8.398 1.00 96.06 296 PHE A N 1
ATOM 2337 C CA . PHE A 1 296 ? 9.938 -15.727 -7.115 1.00 96.06 296 PHE A CA 1
ATOM 2338 C C . PHE A 1 296 ? 9.018 -16.779 -6.495 1.00 96.06 296 PHE A C 1
ATOM 2340 O O . PHE A 1 296 ? 7.844 -16.894 -6.853 1.00 96.06 296 PHE A O 1
ATOM 2347 N N . LYS A 1 297 ? 9.552 -17.535 -5.542 1.00 95.88 297 LYS A N 1
ATOM 2348 C CA . LYS A 1 297 ? 8.778 -18.368 -4.613 1.00 95.88 297 LYS A CA 1
ATOM 2349 C C . LYS A 1 297 ? 9.001 -17.879 -3.186 1.00 95.88 297 LYS A C 1
ATOM 2351 O O . LYS A 1 297 ? 10.023 -17.253 -2.921 1.00 95.88 297 LYS A O 1
ATOM 2356 N N . SER A 1 298 ? 8.044 -18.139 -2.308 1.00 93.31 298 SER A N 1
ATOM 2357 C CA . SER A 1 298 ? 8.149 -17.952 -0.861 1.00 93.31 298 SER A CA 1
ATOM 2358 C C . SER A 1 298 ? 7.189 -18.918 -0.163 1.00 93.31 298 SER A C 1
ATOM 2360 O O . SER A 1 298 ? 6.391 -19.581 -0.832 1.00 93.31 298 SER A O 1
ATOM 2362 N N . ASP A 1 299 ? 7.178 -18.938 1.166 1.00 90.25 299 ASP A N 1
ATOM 2363 C CA . ASP A 1 299 ? 6.242 -19.771 1.944 1.00 90.25 299 ASP A CA 1
ATOM 2364 C C . ASP A 1 299 ? 4.769 -19.358 1.774 1.00 90.25 299 ASP A C 1
ATOM 2366 O O . ASP A 1 299 ? 3.849 -20.104 2.095 1.00 90.25 299 ASP A O 1
ATOM 2370 N N . MET A 1 300 ? 4.521 -18.179 1.194 1.00 84.56 300 MET A N 1
ATOM 2371 C CA . MET A 1 300 ? 3.182 -17.730 0.792 1.00 84.56 300 MET A CA 1
ATOM 2372 C C . MET A 1 300 ? 2.804 -18.168 -0.635 1.00 84.56 300 MET A C 1
ATOM 2374 O O . MET A 1 300 ? 1.734 -17.803 -1.122 1.00 84.56 300 MET A O 1
ATOM 2378 N N . GLY A 1 301 ? 3.671 -18.922 -1.315 1.00 90.31 301 GLY A N 1
ATOM 2379 C CA . GLY A 1 301 ? 3.496 -19.405 -2.681 1.00 90.31 301 GLY A CA 1
ATOM 2380 C C . GLY A 1 301 ? 4.376 -18.687 -3.708 1.00 90.31 301 GLY A C 1
ATOM 2381 O O . GLY A 1 301 ? 5.302 -17.941 -3.390 1.00 90.31 301 GLY A O 1
ATOM 2382 N N . THR A 1 302 ? 4.089 -18.924 -4.987 1.00 93.94 302 THR A N 1
ATOM 2383 C CA . THR A 1 302 ? 4.803 -18.284 -6.099 1.00 93.94 302 THR A CA 1
ATOM 2384 C C . THR A 1 302 ? 4.266 -16.884 -6.374 1.00 93.94 302 T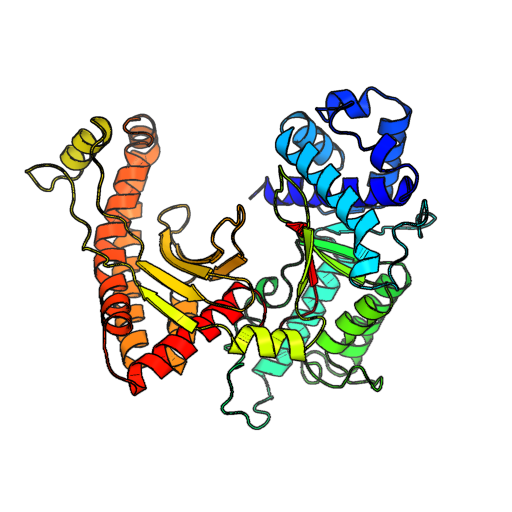HR A C 1
ATOM 2386 O O . THR A 1 302 ? 3.055 -16.653 -6.313 1.00 93.94 302 THR A O 1
ATOM 2389 N N . GLY A 1 303 ? 5.144 -15.971 -6.769 1.00 94.44 303 GLY A N 1
ATOM 2390 C CA . GLY A 1 303 ? 4.774 -14.625 -7.175 1.00 94.44 303 GLY A CA 1
ATOM 2391 C C . GLY A 1 303 ? 5.689 -14.058 -8.248 1.00 94.44 303 GLY A C 1
ATOM 2392 O O . GLY A 1 303 ? 6.609 -14.711 -8.746 1.00 94.44 303 GLY A O 1
ATOM 2393 N N . LEU A 1 304 ? 5.412 -12.813 -8.621 1.00 95.12 304 LEU A N 1
ATOM 2394 C CA . LEU A 1 304 ? 6.236 -12.050 -9.541 1.00 95.12 304 LEU A CA 1
ATOM 2395 C C . LEU A 1 304 ? 6.346 -10.588 -9.114 1.00 95.12 304 LEU A C 1
ATOM 2397 O O . LEU A 1 304 ? 5.422 -10.025 -8.524 1.00 95.12 304 LEU A O 1
ATOM 2401 N N . ILE A 1 305 ? 7.475 -9.970 -9.443 1.00 96.00 305 ILE A N 1
ATOM 2402 C CA . ILE A 1 305 ? 7.695 -8.529 -9.373 1.00 96.00 305 ILE A CA 1
ATOM 2403 C C . ILE A 1 305 ? 7.674 -8.005 -10.805 1.00 96.00 305 ILE A C 1
ATOM 2405 O O . ILE A 1 305 ? 8.566 -8.297 -11.600 1.00 96.00 305 ILE A O 1
ATOM 2409 N N . LYS A 1 306 ? 6.640 -7.233 -11.135 1.00 95.31 306 LYS A N 1
ATOM 2410 C CA . LYS A 1 306 ? 6.465 -6.599 -12.441 1.00 95.31 306 LYS A CA 1
ATOM 2411 C C . LYS A 1 306 ? 7.118 -5.225 -12.436 1.00 95.31 306 LYS A C 1
ATOM 2413 O O . LYS A 1 306 ? 6.654 -4.352 -11.708 1.00 95.31 306 LYS A O 1
ATOM 2418 N N . ILE A 1 307 ? 8.140 -5.020 -13.261 1.00 96.12 307 ILE A N 1
ATOM 2419 C CA . ILE A 1 307 ? 8.874 -3.755 -13.377 1.00 96.12 307 ILE A CA 1
ATOM 2420 C C . ILE A 1 307 ? 8.538 -3.097 -14.716 1.00 96.12 307 ILE A C 1
ATOM 2422 O O . ILE A 1 307 ? 8.707 -3.710 -15.772 1.00 96.12 307 ILE A O 1
ATOM 2426 N N . ARG A 1 308 ? 8.052 -1.851 -14.687 1.00 94.81 308 ARG A N 1
ATOM 2427 C CA . ARG A 1 308 ? 7.630 -1.117 -15.891 1.00 94.81 308 ARG A CA 1
ATOM 2428 C C . ARG A 1 308 ? 7.689 0.395 -15.714 1.00 94.81 308 ARG A C 1
ATOM 2430 O O . ARG A 1 308 ? 7.602 0.901 -14.599 1.00 94.81 308 ARG A O 1
ATOM 2437 N N . HIS A 1 309 ? 7.698 1.113 -16.833 1.00 95.69 309 HIS A N 1
ATOM 2438 C CA . HIS A 1 309 ? 7.328 2.526 -16.847 1.00 95.69 309 HIS A CA 1
ATOM 2439 C C . HIS A 1 309 ? 5.828 2.690 -17.142 1.00 95.69 309 HIS A C 1
ATOM 2441 O O . HIS A 1 309 ? 5.312 2.212 -18.162 1.00 95.69 309 HIS A O 1
ATOM 2447 N N . ASP A 1 310 ? 5.123 3.361 -16.238 1.00 91.50 310 ASP A N 1
ATOM 2448 C CA . ASP A 1 310 ? 3.729 3.763 -16.379 1.00 91.50 310 ASP A CA 1
ATOM 2449 C C . ASP A 1 310 ? 3.673 5.198 -16.931 1.00 91.50 310 ASP A C 1
ATOM 2451 O O . ASP A 1 310 ? 4.041 6.122 -16.210 1.00 91.50 310 ASP A O 1
ATOM 2455 N N . PRO A 1 311 ? 3.254 5.410 -18.194 1.00 91.12 311 PRO A N 1
ATOM 2456 C CA . PRO A 1 311 ? 3.243 6.735 -18.816 1.00 91.12 311 PRO A CA 1
ATOM 2457 C C . PRO A 1 311 ? 2.097 7.641 -18.341 1.00 91.12 311 PRO A C 1
ATOM 2459 O O . PRO A 1 311 ? 2.024 8.793 -18.769 1.00 91.12 311 PRO A O 1
ATOM 2462 N N . SER A 1 312 ? 1.179 7.136 -17.510 1.00 82.88 312 SER A N 1
ATOM 2463 C CA . SER A 1 312 ? 0.045 7.918 -17.013 1.00 82.88 312 SER A CA 1
ATOM 2464 C C . SER A 1 312 ? 0.473 9.007 -16.016 1.00 82.88 312 SER A C 1
ATOM 2466 O O . SER A 1 312 ? 1.492 8.899 -15.332 1.00 82.88 312 SER A O 1
ATOM 2468 N N . GLY A 1 313 ? -0.319 10.082 -15.920 1.00 80.00 313 GLY A N 1
ATOM 2469 C CA . GLY A 1 313 ? -0.053 11.186 -14.990 1.00 80.00 313 GLY A CA 1
ATOM 2470 C C . GLY A 1 313 ? 1.283 11.874 -15.276 1.00 80.00 313 GLY A C 1
ATOM 2471 O O . GLY A 1 313 ? 1.505 12.341 -16.392 1.00 80.00 313 GLY A O 1
ATOM 2472 N N . SER A 1 314 ? 2.172 11.953 -14.281 1.00 72.81 314 SER A N 1
ATOM 2473 C CA . SER A 1 314 ? 3.540 12.473 -14.432 1.00 72.81 314 SER A CA 1
ATOM 2474 C C . SER A 1 314 ? 4.476 11.521 -15.184 1.00 72.81 314 SER A C 1
ATOM 2476 O O . SER A 1 314 ? 5.481 11.989 -15.692 1.00 72.81 314 SER A O 1
ATOM 2478 N N . GLY A 1 315 ? 4.120 10.248 -15.370 1.00 82.81 315 GLY A N 1
ATOM 2479 C CA . GLY A 1 315 ? 5.097 9.204 -15.670 1.00 82.81 315 GLY A CA 1
ATOM 2480 C C . GLY A 1 315 ? 5.703 8.678 -14.367 1.00 82.81 315 GLY A C 1
ATOM 2481 O O . GLY A 1 315 ? 5.966 9.455 -13.444 1.00 82.81 315 GLY A O 1
ATOM 2482 N N . ARG A 1 316 ? 5.849 7.357 -14.238 1.00 88.88 316 ARG A N 1
ATOM 2483 C CA . ARG A 1 316 ? 6.541 6.738 -13.098 1.00 88.88 316 ARG A CA 1
ATOM 2484 C C . ARG A 1 316 ? 7.136 5.386 -13.453 1.00 88.88 316 ARG A C 1
ATOM 2486 O O . ARG A 1 316 ? 6.509 4.577 -14.137 1.00 88.88 316 ARG A O 1
ATOM 2493 N N . PHE A 1 317 ? 8.314 5.097 -12.912 1.00 92.88 317 PHE A N 1
ATOM 2494 C CA . PHE A 1 317 ? 8.886 3.753 -12.934 1.00 92.88 317 PHE A CA 1
ATOM 2495 C C . PHE A 1 317 ? 8.415 2.973 -11.710 1.00 92.88 317 PHE A C 1
ATOM 2497 O O . PHE A 1 317 ? 8.651 3.388 -10.579 1.00 92.88 317 PHE A O 1
ATOM 2504 N N . VAL A 1 318 ? 7.721 1.861 -11.929 1.00 92.69 318 VAL A N 1
ATOM 2505 C CA . VAL A 1 318 ? 7.046 1.109 -10.872 1.00 92.69 318 VAL A CA 1
ATOM 2506 C C . VAL A 1 318 ? 7.498 -0.346 -10.874 1.00 92.69 318 VAL A C 1
ATOM 2508 O O . VAL A 1 318 ? 7.616 -0.964 -11.934 1.00 92.69 318 VAL A O 1
ATOM 2511 N N . ALA A 1 319 ? 7.728 -0.891 -9.681 1.00 94.19 319 ALA A N 1
ATOM 2512 C CA . ALA A 1 319 ? 7.884 -2.320 -9.454 1.00 94.19 319 ALA A CA 1
ATOM 2513 C C . ALA A 1 319 ? 6.784 -2.806 -8.502 1.00 94.19 319 ALA A C 1
ATOM 2515 O O . ALA A 1 319 ? 6.652 -2.292 -7.391 1.00 94.19 319 ALA A O 1
ATOM 2516 N N . GLU A 1 320 ? 5.978 -3.767 -8.950 1.00 92.81 320 GLU A N 1
ATOM 2517 C CA . GLU A 1 320 ? 4.747 -4.212 -8.285 1.00 92.81 320 GLU A CA 1
ATOM 2518 C C . GLU A 1 320 ? 4.828 -5.714 -7.995 1.00 92.81 320 GLU A C 1
ATOM 2520 O O . GLU A 1 320 ? 5.048 -6.494 -8.922 1.00 92.81 320 GLU A O 1
ATOM 2525 N N . ALA A 1 321 ? 4.637 -6.133 -6.739 1.00 91.44 321 ALA A N 1
ATOM 2526 C CA . ALA A 1 321 ? 4.629 -7.555 -6.385 1.00 91.44 321 ALA A CA 1
ATOM 2527 C C . ALA A 1 321 ? 3.207 -8.125 -6.414 1.00 91.44 321 ALA A C 1
ATOM 2529 O O . ALA A 1 321 ? 2.260 -7.512 -5.906 1.00 91.44 321 ALA A O 1
ATOM 2530 N N . MET A 1 322 ? 3.060 -9.313 -6.995 1.00 89.06 322 MET A N 1
ATOM 2531 C CA . MET A 1 322 ? 1.794 -10.033 -7.133 1.00 89.06 322 MET A CA 1
ATOM 2532 C C . MET A 1 322 ? 2.020 -11.518 -6.849 1.00 89.06 322 MET A C 1
ATOM 2534 O O . MET A 1 322 ? 2.991 -12.090 -7.337 1.00 89.06 322 MET A O 1
ATOM 2538 N N . TYR A 1 323 ? 1.125 -12.134 -6.081 1.00 84.75 323 TYR A N 1
ATOM 2539 C CA . TYR A 1 323 ? 1.101 -13.585 -5.885 1.00 84.75 323 TYR A CA 1
ATOM 2540 C C . TYR A 1 323 ? 0.228 -14.247 -6.950 1.00 84.75 323 TYR A C 1
ATOM 2542 O O . TYR A 1 323 ? -0.785 -13.677 -7.363 1.00 84.75 323 TYR A O 1
ATOM 2550 N N . SER A 1 324 ? 0.601 -15.451 -7.381 1.00 76.56 324 SER A N 1
ATOM 2551 C CA . SER A 1 324 ? -0.218 -16.249 -8.298 1.00 76.56 324 SER A CA 1
ATOM 2552 C C . SER A 1 324 ? -1.624 -16.450 -7.722 1.00 76.56 324 SER A C 1
ATOM 2554 O O . SER A 1 324 ? -1.782 -16.782 -6.550 1.00 76.56 324 SER A O 1
ATOM 2556 N N . GLY A 1 325 ? -2.657 -16.202 -8.531 1.00 66.56 325 GLY A N 1
ATOM 2557 C CA . GLY A 1 325 ? -4.062 -16.319 -8.113 1.00 66.56 325 GLY A CA 1
ATOM 2558 C C . GLY A 1 325 ? -4.581 -15.186 -7.214 1.00 66.56 325 GLY A C 1
ATOM 2559 O O . GLY A 1 325 ? -5.786 -15.112 -6.967 1.00 66.56 325 GLY A O 1
ATOM 2560 N N . ALA A 1 326 ? -3.727 -14.264 -6.756 1.00 65.00 326 ALA A N 1
ATOM 2561 C CA . ALA A 1 326 ? -4.172 -13.120 -5.969 1.00 65.00 326 ALA A CA 1
ATOM 2562 C C . ALA A 1 326 ? -4.847 -12.067 -6.862 1.00 65.00 326 ALA A C 1
ATOM 2564 O O . ALA A 1 326 ? -4.270 -11.586 -7.836 1.00 65.00 326 ALA A O 1
ATOM 2565 N N . LYS A 1 327 ? -6.064 -11.652 -6.489 1.00 59.53 327 LYS A N 1
ATOM 2566 C CA . LYS A 1 327 ? -6.797 -10.567 -7.171 1.00 59.53 327 LYS A CA 1
ATOM 2567 C C . LYS A 1 327 ? -6.209 -9.177 -6.892 1.00 59.53 327 LYS A C 1
ATOM 2569 O O . LYS A 1 327 ? -6.472 -8.242 -7.643 1.00 59.53 327 LYS A O 1
ATOM 2574 N N . ALA A 1 328 ? -5.423 -9.039 -5.822 1.00 62.97 328 ALA A N 1
ATOM 2575 C CA . ALA A 1 328 ? -4.855 -7.776 -5.363 1.00 62.97 328 ALA A CA 1
ATOM 2576 C C . ALA A 1 328 ? -3.320 -7.806 -5.347 1.00 62.97 328 ALA A C 1
ATOM 2578 O O . ALA A 1 328 ? -2.696 -8.821 -5.030 1.00 62.97 328 ALA A O 1
ATOM 2579 N N . LYS A 1 329 ? -2.715 -6.654 -5.655 1.00 78.12 329 LYS A N 1
ATOM 2580 C CA . LYS A 1 329 ? -1.265 -6.431 -5.561 1.00 78.12 329 LYS A CA 1
ATOM 2581 C C . LYS A 1 329 ? -0.829 -6.460 -4.095 1.00 78.12 329 LYS A C 1
ATOM 2583 O O . LYS A 1 329 ? -1.526 -5.924 -3.237 1.00 78.12 329 LYS A O 1
ATOM 2588 N N . ALA A 1 330 ? 0.346 -7.025 -3.824 1.00 77.56 330 ALA A N 1
ATOM 2589 C CA . ALA A 1 330 ? 0.939 -7.019 -2.485 1.00 77.56 330 ALA A CA 1
ATOM 2590 C C . ALA A 1 330 ? 1.526 -5.643 -2.112 1.00 77.56 330 ALA A C 1
ATOM 2592 O O . ALA A 1 330 ? 1.683 -5.337 -0.935 1.00 77.56 330 ALA A O 1
ATOM 2593 N N . GLY A 1 331 ? 1.825 -4.813 -3.117 1.00 85.19 331 GLY A N 1
ATOM 2594 C CA . GLY A 1 331 ? 2.299 -3.440 -2.972 1.00 85.19 331 GLY A CA 1
ATOM 2595 C C . GLY A 1 331 ? 3.121 -3.005 -4.186 1.00 85.19 331 GLY A C 1
ATOM 2596 O O . GLY A 1 331 ? 3.243 -3.743 -5.170 1.00 85.19 331 GLY A O 1
ATOM 2597 N N . SER A 1 332 ? 3.750 -1.832 -4.094 1.00 88.75 332 SER A N 1
ATOM 2598 C CA . SER A 1 332 ? 4.677 -1.345 -5.122 1.00 88.75 332 SER A CA 1
ATOM 2599 C C . SER A 1 332 ? 5.757 -0.420 -4.573 1.00 88.75 332 SER A C 1
ATOM 2601 O O . SER A 1 332 ? 5.494 0.309 -3.619 1.00 88.75 332 SER A O 1
ATOM 2603 N N . ILE A 1 333 ? 6.918 -0.353 -5.219 1.00 88.81 333 ILE A N 1
ATOM 2604 C CA . ILE A 1 333 ? 7.758 0.856 -5.203 1.00 88.81 333 ILE A CA 1
ATOM 2605 C C . ILE A 1 333 ? 7.488 1.646 -6.487 1.00 88.81 333 ILE A C 1
ATOM 2607 O O . ILE A 1 333 ? 7.260 1.048 -7.537 1.00 88.81 333 ILE A O 1
ATOM 2611 N N . ALA A 1 334 ? 7.455 2.974 -6.399 1.00 85.94 334 ALA A N 1
ATOM 2612 C CA . ALA A 1 334 ? 6.937 3.833 -7.469 1.00 85.94 334 ALA A CA 1
ATOM 2613 C C . ALA A 1 334 ? 7.977 4.812 -8.036 1.00 85.94 334 ALA A C 1
ATOM 2615 O O . ALA A 1 334 ? 7.598 5.763 -8.719 1.00 85.94 334 ALA A O 1
ATOM 2616 N N . THR A 1 335 ? 9.267 4.596 -7.754 1.00 88.44 335 THR A N 1
ATOM 2617 C CA . THR A 1 335 ? 10.354 5.411 -8.306 1.00 88.44 335 THR A CA 1
ATOM 2618 C C . THR A 1 335 ? 11.514 4.546 -8.805 1.00 88.44 335 THR A C 1
ATOM 2620 O O . THR A 1 335 ? 11.849 3.515 -8.214 1.00 88.44 335 THR A O 1
ATOM 2623 N N . ALA A 1 336 ? 12.178 4.994 -9.877 1.00 92.94 336 ALA A N 1
ATOM 2624 C CA . ALA A 1 336 ? 13.408 4.366 -10.364 1.00 92.94 336 ALA A CA 1
ATOM 2625 C C . ALA A 1 336 ? 14.554 4.498 -9.349 1.00 92.94 336 ALA A C 1
ATOM 2627 O O . ALA A 1 336 ? 15.373 3.591 -9.218 1.00 92.94 336 ALA A O 1
ATOM 2628 N N . LYS A 1 337 ? 14.586 5.602 -8.591 1.00 90.50 337 LYS A N 1
ATOM 2629 C CA . LYS A 1 337 ? 15.581 5.837 -7.538 1.00 90.50 337 LYS A CA 1
ATOM 2630 C C . LYS A 1 337 ? 15.493 4.787 -6.433 1.00 90.50 337 LYS A C 1
ATOM 2632 O O . LYS A 1 337 ? 16.529 4.290 -6.002 1.00 90.50 337 LYS A O 1
ATOM 2637 N N . ASP A 1 338 ? 14.287 4.422 -5.998 1.00 88.00 338 ASP A N 1
ATOM 2638 C CA . ASP A 1 338 ? 14.107 3.375 -4.988 1.00 88.00 338 ASP A CA 1
ATOM 2639 C C . ASP A 1 338 ? 14.605 2.022 -5.504 1.00 88.00 338 ASP A C 1
ATOM 2641 O O . ASP A 1 338 ? 15.375 1.356 -4.814 1.00 88.00 338 ASP A O 1
ATOM 2645 N N . LEU A 1 339 ? 14.252 1.658 -6.744 1.00 92.44 339 LEU A N 1
ATOM 2646 C CA . LEU A 1 339 ? 14.735 0.432 -7.387 1.00 92.44 339 LEU A CA 1
ATOM 2647 C C . LEU A 1 339 ? 16.269 0.402 -7.453 1.00 92.44 339 LEU A C 1
ATOM 2649 O O . LEU A 1 339 ? 16.884 -0.583 -7.052 1.00 92.44 339 LEU A O 1
ATOM 2653 N N . ALA A 1 340 ? 16.889 1.491 -7.917 1.00 93.00 340 ALA A N 1
ATOM 2654 C CA . ALA A 1 340 ? 18.341 1.619 -8.009 1.00 93.00 340 ALA A CA 1
ATOM 2655 C C . ALA A 1 340 ? 19.017 1.567 -6.631 1.00 93.00 340 ALA A C 1
ATOM 2657 O O . ALA A 1 340 ? 20.062 0.940 -6.486 1.00 93.00 340 ALA A O 1
ATOM 2658 N N . THR A 1 341 ? 18.400 2.166 -5.607 1.00 88.19 341 THR A N 1
ATOM 2659 C CA . THR A 1 341 ? 18.897 2.111 -4.223 1.00 88.19 341 THR A CA 1
ATOM 2660 C C . THR A 1 341 ? 18.939 0.664 -3.731 1.00 88.19 341 THR A C 1
ATOM 2662 O O . THR A 1 341 ? 19.984 0.222 -3.264 1.00 88.19 341 THR A O 1
ATOM 2665 N N . ILE A 1 342 ? 17.854 -0.102 -3.911 1.00 89.12 342 ILE A N 1
ATOM 2666 C CA . ILE A 1 342 ? 17.807 -1.536 -3.557 1.00 89.12 342 ILE A CA 1
ATOM 2667 C C . ILE A 1 342 ? 18.875 -2.309 -4.313 1.00 89.12 342 ILE A C 1
ATOM 2669 O O . ILE A 1 342 ? 19.626 -3.087 -3.729 1.00 89.12 342 ILE A O 1
ATOM 2673 N N . TRP A 1 343 ? 18.958 -2.070 -5.617 1.00 93.62 343 TRP A N 1
ATOM 2674 C CA . TRP A 1 343 ? 19.894 -2.779 -6.469 1.00 93.62 343 TRP A CA 1
ATOM 2675 C C . TRP A 1 343 ? 21.351 -2.508 -6.100 1.00 93.62 343 TRP A C 1
ATOM 2677 O O . TRP A 1 343 ? 22.160 -3.432 -6.081 1.00 93.62 343 TRP A O 1
ATOM 2687 N N . SER A 1 344 ? 21.685 -1.272 -5.730 1.00 92.19 344 SER A N 1
ATOM 2688 C CA . SER A 1 344 ? 23.060 -0.888 -5.408 1.00 92.19 344 SER A CA 1
ATOM 2689 C C . SER A 1 344 ? 23.658 -1.637 -4.216 1.00 92.19 344 SER A C 1
ATOM 2691 O O . SER A 1 344 ? 24.877 -1.766 -4.143 1.00 92.19 344 SER A O 1
ATOM 2693 N N . VAL A 1 345 ? 22.815 -2.189 -3.334 1.00 88.00 345 VAL A N 1
ATOM 2694 C CA . VAL A 1 345 ? 23.249 -3.038 -2.213 1.00 88.00 345 VAL A CA 1
ATOM 2695 C C . VAL A 1 345 ? 23.873 -4.339 -2.707 1.00 88.00 345 VAL A C 1
ATOM 2697 O O . VAL A 1 345 ? 24.788 -4.860 -2.075 1.00 88.00 345 VAL A O 1
ATOM 2700 N N . VAL A 1 346 ? 23.381 -4.878 -3.826 1.00 92.69 346 VAL A N 1
ATOM 2701 C CA . VAL A 1 346 ? 23.825 -6.178 -4.350 1.00 92.69 346 VAL A CA 1
ATOM 2702 C C . VAL A 1 346 ? 24.758 -6.045 -5.551 1.00 92.69 346 VAL A C 1
ATOM 2704 O O . VAL A 1 346 ? 25.625 -6.896 -5.756 1.00 92.69 346 VAL A O 1
ATOM 2707 N N . ASP A 1 347 ? 24.577 -5.001 -6.364 1.00 94.81 347 ASP A N 1
ATOM 2708 C CA . ASP A 1 347 ? 25.371 -4.734 -7.562 1.00 94.81 347 ASP A CA 1
ATOM 2709 C C . ASP A 1 347 ? 25.280 -3.249 -7.958 1.00 94.81 347 ASP A C 1
ATOM 2711 O O . ASP A 1 347 ? 24.413 -2.830 -8.729 1.00 94.81 347 ASP A O 1
ATOM 2715 N N . SER A 1 348 ? 26.176 -2.432 -7.400 1.00 94.88 348 SER A N 1
ATOM 2716 C CA . SER A 1 348 ? 26.221 -0.983 -7.644 1.00 94.88 348 SER A CA 1
ATOM 2717 C C . SER A 1 348 ? 26.485 -0.627 -9.106 1.00 94.88 348 SER A C 1
ATOM 2719 O O . SER A 1 348 ? 25.908 0.336 -9.607 1.00 94.88 348 SER A O 1
ATOM 2721 N N . THR A 1 349 ? 27.292 -1.417 -9.816 1.00 96.38 349 THR A N 1
ATOM 2722 C CA . THR A 1 349 ? 27.571 -1.210 -11.243 1.00 96.38 349 THR A CA 1
ATOM 2723 C C . THR A 1 349 ? 26.299 -1.340 -12.073 1.00 96.38 349 THR A C 1
ATOM 2725 O O . THR A 1 349 ? 25.937 -0.408 -12.790 1.00 96.38 349 THR A O 1
ATOM 2728 N N . SER A 1 350 ? 25.575 -2.454 -11.934 1.00 97.12 350 SER A N 1
ATOM 2729 C CA . SER A 1 350 ? 24.338 -2.685 -12.692 1.00 97.12 350 SER A CA 1
ATOM 2730 C C . SER A 1 350 ? 23.242 -1.683 -12.309 1.00 97.12 350 SER A C 1
ATOM 2732 O O . SER A 1 350 ? 22.518 -1.186 -13.175 1.00 97.12 350 SER A O 1
ATOM 2734 N N . ALA A 1 351 ? 23.160 -1.321 -11.024 1.00 96.56 351 ALA A N 1
ATOM 2735 C CA . ALA A 1 351 ? 22.257 -0.282 -10.539 1.00 96.56 351 ALA A CA 1
ATOM 2736 C C . ALA A 1 351 ? 22.540 1.085 -11.189 1.00 96.56 351 ALA A C 1
ATOM 2738 O O . ALA A 1 351 ? 21.605 1.759 -11.627 1.00 96.56 351 ALA A O 1
ATOM 2739 N N . ASN A 1 352 ? 23.817 1.473 -11.289 1.00 97.75 352 ASN A N 1
ATOM 2740 C CA . ASN A 1 352 ? 24.260 2.722 -11.911 1.00 97.75 352 ASN A CA 1
ATOM 2741 C C . ASN A 1 352 ? 24.005 2.743 -13.423 1.00 97.75 352 ASN A C 1
ATOM 2743 O O . ASN A 1 352 ? 23.519 3.755 -13.938 1.00 97.75 352 ASN A O 1
ATOM 2747 N N . GLU A 1 353 ? 24.260 1.628 -14.122 1.00 98.25 353 GLU A N 1
ATOM 2748 C CA . GLU A 1 353 ? 23.904 1.457 -15.539 1.00 98.25 353 GLU A CA 1
ATOM 2749 C C . GLU A 1 353 ? 22.400 1.709 -15.746 1.00 98.25 353 GLU A C 1
ATOM 2751 O O . GLU A 1 353 ? 22.002 2.502 -16.605 1.00 98.25 353 GLU A O 1
ATOM 2756 N N . PHE A 1 354 ? 21.559 1.093 -14.908 1.00 98.12 354 PHE A N 1
ATOM 2757 C CA . PHE A 1 354 ? 20.110 1.267 -14.947 1.00 98.12 354 PHE A CA 1
ATOM 2758 C C . PHE A 1 354 ? 19.668 2.710 -14.691 1.00 98.12 354 PHE A C 1
ATOM 2760 O O . PHE A 1 354 ? 18.932 3.268 -15.508 1.00 98.12 354 PHE A O 1
ATOM 2767 N N . ILE A 1 355 ? 20.085 3.323 -13.576 1.00 97.69 355 ILE A N 1
ATOM 2768 C CA . ILE A 1 355 ? 19.552 4.638 -13.196 1.00 97.69 355 ILE A CA 1
ATOM 2769 C C . ILE A 1 355 ? 20.007 5.729 -14.169 1.00 97.69 355 ILE A C 1
ATOM 2771 O O . ILE A 1 355 ? 19.237 6.633 -14.487 1.00 97.69 355 ILE A O 1
ATOM 2775 N N . THR A 1 356 ? 21.211 5.597 -14.730 1.00 98.25 356 THR A N 1
ATOM 2776 C CA . THR A 1 356 ? 21.717 6.498 -15.774 1.00 98.25 356 THR A CA 1
ATOM 2777 C C . THR A 1 356 ? 20.880 6.385 -17.046 1.00 98.25 356 THR A C 1
ATOM 2779 O O . THR A 1 356 ? 20.449 7.397 -17.606 1.00 98.25 356 THR A O 1
ATOM 2782 N N . ALA A 1 357 ? 20.602 5.152 -17.486 1.00 97.94 357 ALA A N 1
ATOM 2783 C CA . ALA A 1 357 ? 19.774 4.899 -18.658 1.00 97.94 357 ALA A CA 1
ATOM 2784 C C . ALA A 1 357 ? 18.333 5.398 -18.466 1.00 97.94 357 ALA A C 1
ATOM 2786 O O . ALA A 1 357 ? 17.769 6.001 -19.384 1.00 97.94 357 ALA A O 1
ATOM 2787 N N . TYR A 1 358 ? 17.761 5.191 -17.274 1.00 97.50 358 TYR A N 1
ATOM 2788 C CA . TYR A 1 358 ? 16.443 5.701 -16.908 1.00 97.50 358 TYR A CA 1
ATOM 2789 C C . TYR A 1 358 ? 16.410 7.230 -16.938 1.00 97.50 358 TYR A C 1
ATOM 2791 O O . TYR A 1 358 ? 15.611 7.776 -17.687 1.00 97.50 358 TYR A O 1
ATOM 2799 N N . ASN A 1 359 ? 17.298 7.920 -16.212 1.00 96.88 359 ASN A N 1
ATOM 2800 C CA . ASN A 1 359 ? 17.283 9.385 -16.103 1.00 96.88 359 ASN A CA 1
ATOM 2801 C C . ASN A 1 359 ? 17.395 10.064 -17.478 1.00 96.88 359 ASN A C 1
ATOM 2803 O O . ASN A 1 359 ? 16.636 10.980 -17.788 1.00 96.88 359 ASN A O 1
ATOM 2807 N N . LYS A 1 360 ? 18.285 9.562 -18.348 1.00 96.94 360 LYS A N 1
ATOM 2808 C CA . LYS A 1 360 ? 18.402 10.047 -19.734 1.00 96.94 360 LYS A CA 1
ATOM 2809 C C . LYS A 1 360 ? 17.116 9.817 -20.534 1.00 96.94 360 LYS A C 1
ATOM 2811 O O . LYS A 1 360 ? 16.745 10.638 -21.373 1.00 96.94 360 LYS A O 1
ATOM 2816 N N . GLY A 1 361 ? 16.465 8.675 -20.328 1.00 96.44 361 GLY A N 1
ATOM 2817 C CA . GLY A 1 361 ? 15.191 8.346 -20.957 1.00 96.44 361 GLY A CA 1
ATOM 2818 C C . GLY A 1 361 ? 14.033 9.209 -20.465 1.00 96.44 361 GLY A C 1
ATOM 2819 O O . GLY A 1 361 ? 13.235 9.656 -21.283 1.00 96.44 361 GLY A O 1
ATOM 2820 N N . ASP A 1 362 ? 13.979 9.471 -19.162 1.00 95.75 362 ASP A N 1
ATOM 2821 C CA . ASP A 1 362 ? 12.927 10.225 -18.479 1.00 95.75 362 ASP A CA 1
ATOM 2822 C C . ASP A 1 362 ? 12.917 11.689 -18.931 1.00 95.75 362 ASP A C 1
ATOM 2824 O O . ASP A 1 362 ? 11.893 12.198 -19.377 1.00 95.75 362 ASP A O 1
ATOM 2828 N N . THR A 1 363 ? 14.095 12.326 -18.993 1.00 95.44 363 THR A N 1
ATOM 2829 C CA . THR A 1 363 ? 14.232 13.682 -19.556 1.00 95.44 363 THR A CA 1
ATOM 2830 C C . THR A 1 363 ? 13.733 13.755 -21.002 1.00 95.44 363 THR A C 1
ATOM 2832 O O . THR A 1 363 ? 13.017 14.684 -21.375 1.00 95.44 363 THR A O 1
ATOM 2835 N N . ALA A 1 364 ? 14.080 12.769 -21.835 1.00 96.38 364 ALA A N 1
ATOM 2836 C CA . ALA A 1 364 ? 13.609 12.727 -23.217 1.00 96.38 364 ALA A CA 1
ATOM 2837 C C . ALA A 1 364 ? 12.092 12.484 -23.303 1.00 96.38 364 ALA A C 1
ATOM 2839 O O . ALA A 1 364 ? 11.416 13.077 -24.144 1.00 96.38 364 ALA A O 1
ATOM 2840 N N . PHE A 1 365 ? 11.553 11.630 -22.432 1.00 96.31 365 PHE A N 1
ATOM 2841 C CA . PHE A 1 365 ? 10.127 11.339 -22.357 1.00 96.31 365 PHE A CA 1
ATOM 2842 C C . PHE A 1 365 ? 9.315 12.564 -21.941 1.00 96.31 365 PHE A C 1
ATOM 2844 O O . PHE A 1 365 ? 8.291 12.830 -22.563 1.00 96.31 365 PHE A O 1
ATOM 2851 N N . ASP A 1 366 ? 9.781 13.352 -20.974 1.00 94.81 366 ASP A N 1
ATOM 2852 C CA . ASP A 1 366 ? 9.111 14.589 -20.565 1.00 94.81 366 ASP A CA 1
ATOM 2853 C C . ASP A 1 366 ? 9.017 15.610 -21.702 1.00 94.81 366 ASP A C 1
ATOM 2855 O O . ASP A 1 366 ? 7.980 16.258 -21.883 1.00 94.81 366 ASP A O 1
ATOM 2859 N N . LEU A 1 367 ? 10.073 15.735 -22.510 1.00 95.31 367 LEU A N 1
ATOM 2860 C CA . LEU A 1 367 ? 10.057 16.583 -23.702 1.00 95.31 367 LEU A CA 1
ATOM 2861 C C . LEU A 1 367 ? 9.038 16.082 -24.728 1.00 95.31 367 LEU A C 1
ATOM 2863 O O . LEU A 1 367 ? 8.268 16.876 -25.269 1.00 95.31 367 LEU A O 1
ATOM 2867 N N . GLU A 1 368 ? 8.999 14.776 -24.982 1.00 95.56 368 GLU A N 1
ATOM 2868 C CA . GLU A 1 368 ? 8.085 14.188 -25.963 1.00 95.56 368 GLU A CA 1
ATOM 2869 C C . GLU A 1 368 ? 6.624 14.247 -25.504 1.00 95.56 368 GLU A C 1
ATOM 2871 O O . GLU A 1 368 ? 5.731 14.634 -26.257 1.00 95.56 368 GLU A O 1
ATOM 2876 N N . LYS A 1 369 ? 6.379 13.977 -24.225 1.00 94.38 369 LYS A N 1
ATOM 2877 C CA . LYS A 1 369 ? 5.076 14.111 -23.579 1.00 94.38 369 LYS A CA 1
ATOM 2878 C C . LYS A 1 369 ? 4.516 15.524 -23.698 1.00 94.38 369 LYS A C 1
ATOM 2880 O O . LYS A 1 369 ? 3.320 15.675 -23.941 1.00 94.38 369 LYS A O 1
ATOM 2885 N N . LYS A 1 370 ? 5.353 16.561 -23.556 1.00 94.44 370 LYS A N 1
ATOM 2886 C CA . LYS A 1 370 ? 4.933 17.958 -23.770 1.00 94.44 370 LYS A CA 1
ATOM 2887 C C . LYS A 1 370 ? 4.478 18.201 -25.209 1.00 94.44 370 LYS A C 1
ATOM 2889 O O . LYS A 1 370 ? 3.520 18.940 -25.405 1.00 94.44 370 LYS A O 1
ATOM 2894 N N . LYS A 1 371 ? 5.120 17.577 -26.203 1.00 95.25 371 LYS A N 1
ATOM 2895 C CA . LYS A 1 371 ? 4.705 17.682 -27.612 1.00 95.25 371 LYS A CA 1
ATOM 2896 C C . LYS A 1 371 ? 3.372 16.979 -27.852 1.00 95.25 371 LYS A C 1
ATOM 2898 O O . LYS A 1 371 ? 2.439 17.626 -28.307 1.00 95.25 371 LYS A O 1
ATOM 2903 N N . ILE A 1 372 ? 3.258 15.705 -27.463 1.00 93.88 372 ILE A N 1
ATOM 2904 C CA . ILE A 1 372 ? 2.018 14.914 -27.590 1.00 93.88 372 ILE A CA 1
ATOM 2905 C C . ILE A 1 372 ? 0.863 15.593 -26.832 1.00 93.88 372 ILE A C 1
ATOM 2907 O O . ILE A 1 372 ? -0.286 15.576 -27.267 1.00 93.88 372 ILE A O 1
ATOM 2911 N N . GLY A 1 373 ? 1.171 16.222 -25.694 1.00 93.56 373 GLY A N 1
ATOM 2912 C CA . GLY A 1 373 ? 0.220 16.944 -24.857 1.00 93.56 373 GLY A CA 1
ATOM 2913 C C . GLY A 1 373 ? -0.478 18.125 -25.535 1.00 93.56 373 GLY A C 1
ATOM 2914 O O . GLY A 1 373 ? -1.586 18.448 -25.114 1.00 93.56 373 GLY A O 1
ATOM 2915 N N . LYS A 1 374 ? 0.111 18.727 -26.581 1.00 95.62 374 LYS A N 1
ATOM 2916 C CA . LYS A 1 374 ? -0.498 19.849 -27.321 1.00 95.62 374 LYS A CA 1
ATOM 2917 C C . LYS A 1 374 ? -1.790 19.445 -28.035 1.00 95.62 374 LYS A C 1
ATOM 2919 O O . LYS A 1 374 ? -2.733 20.223 -28.058 1.00 95.62 374 LYS A O 1
ATOM 2924 N N . ASP A 1 375 ? -1.858 18.202 -28.511 1.00 95.31 375 ASP A N 1
ATOM 2925 C CA . ASP A 1 375 ? -2.991 17.677 -29.285 1.00 95.31 375 ASP A CA 1
ATOM 2926 C C . ASP A 1 375 ? -3.868 16.712 -28.471 1.00 95.31 375 ASP A C 1
ATOM 2928 O O . ASP A 1 375 ? -4.652 15.934 -29.019 1.00 95.31 375 ASP A O 1
ATOM 2932 N N . LYS A 1 376 ? -3.731 16.723 -27.141 1.00 94.25 376 LYS A N 1
ATOM 2933 C CA . LYS A 1 376 ? -4.312 15.721 -26.237 1.00 94.25 376 LYS A CA 1
ATOM 2934 C C . LYS A 1 376 ? -5.809 15.498 -26.447 1.00 94.25 376 LYS A C 1
ATOM 2936 O O . LYS A 1 376 ? -6.244 14.349 -26.521 1.00 94.25 376 LYS A O 1
ATOM 2941 N N . ASP A 1 377 ? -6.591 16.567 -26.547 1.00 95.81 377 ASP A N 1
ATOM 2942 C CA . ASP A 1 377 ? -8.048 16.459 -26.655 1.00 95.81 377 ASP A CA 1
ATOM 2943 C C . ASP A 1 377 ? -8.487 15.922 -28.017 1.00 95.81 377 ASP A C 1
ATOM 2945 O O . ASP A 1 377 ? -9.428 15.132 -28.095 1.00 95.81 377 ASP A O 1
ATOM 2949 N N . TYR A 1 378 ? -7.773 16.285 -29.084 1.00 96.62 378 TYR A N 1
ATOM 2950 C CA . TYR A 1 378 ? -7.995 15.721 -30.411 1.00 96.62 378 TYR A CA 1
ATOM 2951 C C . TYR A 1 378 ? -7.653 14.225 -30.436 1.00 96.62 378 TYR A C 1
ATOM 2953 O O . TYR A 1 378 ? -8.486 13.402 -30.817 1.00 96.62 378 TYR A O 1
ATOM 2961 N N . LEU A 1 379 ? -6.464 13.856 -29.956 1.00 96.25 379 LEU A N 1
ATOM 2962 C CA . LEU A 1 379 ? -5.976 12.476 -29.961 1.00 96.25 379 LEU A CA 1
ATOM 2963 C C . LEU A 1 379 ? -6.831 11.545 -29.081 1.00 96.25 379 LEU A C 1
ATOM 2965 O O . LEU A 1 379 ? -7.011 10.373 -29.403 1.00 96.25 379 LEU A O 1
ATOM 2969 N N . ARG A 1 380 ? -7.414 12.050 -27.987 1.00 95.88 380 ARG A N 1
ATOM 2970 C CA . ARG A 1 380 ? -8.322 11.270 -27.125 1.00 95.88 380 ARG A CA 1
ATOM 2971 C C . ARG A 1 380 ? -9.673 10.960 -27.765 1.00 95.88 380 ARG A C 1
ATOM 2973 O O . ARG A 1 380 ? -10.310 9.979 -27.375 1.00 95.88 380 ARG A O 1
ATOM 2980 N N . LYS A 1 381 ? -10.118 11.774 -28.729 1.00 96.81 381 LYS A N 1
ATOM 2981 C CA . LYS A 1 381 ? -11.347 11.511 -29.496 1.00 96.81 381 LYS A CA 1
ATOM 2982 C C . LYS A 1 381 ? -11.166 10.342 -30.466 1.00 96.81 381 LYS A C 1
ATOM 2984 O O . LYS A 1 381 ? -12.137 9.652 -30.758 1.00 96.81 381 LYS A O 1
ATOM 2989 N N . GLN A 1 382 ? -9.935 10.077 -30.901 1.00 96.31 382 GLN A N 1
ATOM 2990 C CA . GLN A 1 382 ? -9.607 8.967 -31.792 1.00 96.31 382 GLN A CA 1
ATOM 2991 C C . GLN A 1 382 ? -9.475 7.667 -30.985 1.00 96.31 382 GLN A C 1
ATOM 2993 O O . GLN A 1 382 ? -8.453 7.421 -30.344 1.00 96.31 382 GLN A O 1
ATOM 2998 N N . LYS A 1 383 ? -10.525 6.840 -30.986 1.00 95.69 383 LYS A N 1
ATOM 2999 C CA . LYS A 1 383 ? -10.592 5.575 -30.234 1.00 95.69 383 LYS A CA 1
ATOM 3000 C C . LYS A 1 383 ? -10.482 4.368 -31.164 1.00 95.69 383 LYS A C 1
ATOM 3002 O O . LYS A 1 383 ? -10.987 4.396 -32.279 1.00 95.69 383 LYS A O 1
ATOM 3007 N N . GLY A 1 384 ? -9.865 3.295 -30.683 1.00 92.62 384 GLY A N 1
ATOM 3008 C CA . GLY A 1 384 ? -9.731 2.036 -31.416 1.00 92.62 384 GLY A CA 1
ATOM 3009 C C . GLY A 1 384 ? -8.803 1.061 -30.694 1.00 92.62 384 GLY A C 1
ATOM 3010 O O . GLY A 1 384 ? -8.045 1.466 -29.813 1.00 92.62 384 GLY A O 1
ATOM 3011 N N . GLY A 1 385 ? -8.905 -0.235 -31.002 1.00 85.75 385 GLY A N 1
ATOM 3012 C CA . GLY A 1 385 ? -8.045 -1.264 -30.394 1.00 85.75 385 GLY A CA 1
ATOM 3013 C C . GLY A 1 385 ? -8.120 -1.346 -28.860 1.00 85.75 385 GLY A C 1
ATOM 3014 O O . GLY A 1 385 ? -7.154 -1.746 -28.217 1.00 85.75 385 GLY A O 1
ATOM 3015 N N . GLY A 1 386 ? -9.230 -0.910 -28.250 1.00 89.31 386 GLY A N 1
ATOM 3016 C CA . GLY A 1 386 ? -9.388 -0.860 -26.789 1.00 89.31 386 GLY A CA 1
ATOM 3017 C C . GLY A 1 386 ? -8.658 0.299 -26.092 1.00 89.31 386 GLY A C 1
ATOM 3018 O O . GLY A 1 386 ? -8.563 0.307 -24.866 1.00 89.31 386 GLY A O 1
ATOM 3019 N N . THR A 1 387 ? -8.148 1.283 -26.837 1.00 92.38 387 THR A N 1
ATOM 3020 C CA . THR A 1 387 ? -7.482 2.479 -26.297 1.00 92.38 387 THR A CA 1
ATOM 3021 C C . THR A 1 387 ? -7.843 3.737 -27.106 1.00 92.38 387 THR A C 1
ATOM 3023 O O . THR A 1 387 ? -8.781 3.730 -27.908 1.00 92.38 387 THR A O 1
ATOM 3026 N N . ASN A 1 388 ? -7.142 4.847 -26.870 1.00 95.00 388 ASN A N 1
ATOM 3027 C CA . ASN A 1 388 ? -7.195 6.050 -27.699 1.00 95.00 388 ASN A CA 1
ATOM 3028 C C . ASN A 1 388 ? -5.797 6.416 -28.217 1.00 95.00 388 ASN A C 1
ATOM 3030 O O . ASN A 1 388 ? -4.781 5.978 -27.670 1.00 95.00 388 ASN A O 1
ATOM 3034 N N . GLN A 1 389 ? -5.746 7.230 -29.268 1.00 96.00 389 GLN A N 1
ATOM 3035 C CA . GLN A 1 389 ? -4.497 7.567 -29.950 1.00 96.00 389 GLN A CA 1
ATOM 3036 C C . GLN A 1 389 ? -3.500 8.282 -29.029 1.00 96.00 389 GLN A C 1
ATOM 3038 O O . GLN A 1 389 ? -2.298 8.037 -29.125 1.00 96.00 389 GLN A O 1
ATOM 3043 N N . TYR A 1 390 ? -3.983 9.115 -28.099 1.00 95.50 390 TYR A N 1
ATOM 3044 C CA . TYR A 1 390 ? -3.129 9.786 -27.113 1.00 95.50 390 TYR A CA 1
ATOM 3045 C C . TYR A 1 390 ? -2.422 8.775 -26.203 1.00 95.50 390 TYR A C 1
ATOM 3047 O O . TYR A 1 390 ? -1.200 8.813 -26.068 1.00 95.50 390 TYR A O 1
ATOM 3055 N N . ASP A 1 391 ? -3.172 7.846 -25.607 1.00 93.94 391 ASP A N 1
ATOM 3056 C CA . ASP A 1 391 ? -2.619 6.836 -24.701 1.00 93.94 391 ASP A CA 1
ATOM 3057 C C . ASP A 1 391 ? -1.671 5.876 -25.436 1.00 93.94 391 ASP A C 1
ATOM 3059 O O . ASP A 1 391 ? -0.632 5.498 -24.885 1.00 93.94 391 ASP A O 1
ATOM 3063 N N . HIS A 1 392 ? -1.965 5.546 -26.700 1.00 94.62 392 HIS A N 1
ATOM 3064 C CA . HIS A 1 392 ? -1.043 4.800 -27.562 1.00 94.62 392 HIS A CA 1
ATOM 3065 C C . HIS A 1 392 ? 0.270 5.558 -27.774 1.00 94.62 392 HIS A C 1
ATOM 3067 O O . HIS A 1 392 ? 1.346 5.006 -27.554 1.00 94.62 392 HIS A O 1
ATOM 3073 N N . TYR A 1 393 ? 0.207 6.842 -28.135 1.00 95.62 393 TYR A N 1
ATOM 3074 C CA . TYR A 1 393 ? 1.406 7.647 -28.383 1.00 95.62 393 TYR A CA 1
ATOM 3075 C C . TYR A 1 393 ? 2.260 7.790 -27.122 1.00 95.62 393 TYR A C 1
ATOM 3077 O O . TYR A 1 393 ? 3.479 7.617 -27.164 1.00 95.62 393 TYR A O 1
ATOM 3085 N N . MET A 1 394 ? 1.616 8.013 -25.976 1.00 95.31 394 MET A N 1
ATOM 3086 C CA . MET A 1 394 ? 2.267 8.031 -24.668 1.00 95.31 394 MET A CA 1
ATOM 3087 C C . MET A 1 394 ? 2.928 6.686 -24.330 1.00 95.31 394 MET A C 1
ATOM 3089 O O . MET A 1 394 ? 4.040 6.655 -23.792 1.00 95.31 394 MET A O 1
ATOM 3093 N N . ALA A 1 395 ? 2.280 5.564 -24.659 1.00 94.12 395 ALA A N 1
ATOM 3094 C CA . ALA A 1 395 ? 2.841 4.231 -24.466 1.00 94.12 395 ALA A CA 1
ATOM 3095 C C . ALA A 1 395 ? 4.062 3.977 -25.363 1.00 94.12 395 ALA A C 1
ATOM 3097 O O . ALA A 1 395 ? 5.060 3.463 -24.856 1.00 94.12 395 ALA A O 1
ATOM 3098 N N . VAL A 1 396 ? 4.015 4.377 -26.640 1.00 95.19 396 VAL A N 1
ATOM 3099 C CA . VAL A 1 396 ? 5.143 4.288 -27.587 1.00 95.19 396 VAL A CA 1
ATOM 3100 C C . VAL A 1 396 ? 6.322 5.131 -27.101 1.00 95.19 396 VAL A C 1
ATOM 3102 O O . VAL A 1 396 ? 7.428 4.608 -26.973 1.00 95.19 396 VAL A O 1
ATOM 3105 N N . ALA A 1 397 ? 6.089 6.398 -26.740 1.00 95.81 397 ALA A N 1
ATOM 3106 C CA . ALA A 1 397 ? 7.133 7.285 -26.227 1.00 95.81 397 ALA A CA 1
ATOM 3107 C C . ALA A 1 397 ? 7.792 6.706 -24.966 1.00 95.81 397 ALA A C 1
ATOM 3109 O O . ALA A 1 397 ? 9.017 6.628 -24.871 1.00 95.81 397 ALA A O 1
ATOM 3110 N N . SER A 1 398 ? 6.993 6.208 -24.018 1.00 96.44 398 SER A N 1
ATOM 3111 C CA . SER A 1 398 ? 7.517 5.509 -22.842 1.00 96.44 398 SER A CA 1
ATOM 3112 C C . SER A 1 398 ? 8.316 4.261 -23.212 1.00 96.44 398 SER A C 1
ATOM 3114 O O . SER A 1 398 ? 9.300 3.947 -22.537 1.00 96.44 398 SER A O 1
ATOM 3116 N N . ALA A 1 399 ? 7.887 3.524 -24.235 1.00 95.81 399 ALA A N 1
ATOM 3117 C CA . ALA A 1 399 ? 8.556 2.306 -24.644 1.00 95.81 399 ALA A CA 1
ATOM 3118 C C . ALA A 1 399 ? 9.964 2.606 -25.167 1.00 95.81 399 ALA A C 1
ATOM 3120 O O . ALA A 1 399 ? 10.955 2.054 -24.687 1.00 95.81 399 ALA A O 1
ATOM 3121 N N . GLU A 1 400 ? 10.035 3.524 -26.127 1.00 96.19 400 GLU A N 1
ATOM 3122 C CA . GLU A 1 400 ? 11.233 3.834 -26.898 1.00 96.19 400 GLU A CA 1
ATOM 3123 C C . GLU A 1 400 ? 12.240 4.666 -26.115 1.00 96.19 400 GLU A C 1
ATOM 3125 O O . GLU A 1 400 ? 13.447 4.418 -26.191 1.00 96.19 400 GLU A O 1
ATOM 3130 N N . LEU A 1 401 ? 11.751 5.643 -25.351 1.00 96.81 401 LEU A N 1
ATOM 3131 C CA . LEU A 1 401 ? 12.612 6.592 -24.660 1.00 96.81 401 LEU A CA 1
ATOM 3132 C C . LEU A 1 401 ? 13.096 6.051 -23.320 1.00 96.81 401 LEU A C 1
ATOM 3134 O O . LEU A 1 401 ? 14.245 6.326 -22.974 1.00 96.81 401 LEU A O 1
ATOM 3138 N N . ILE A 1 402 ? 12.272 5.256 -22.625 1.00 96.94 402 ILE A N 1
ATOM 3139 C CA . ILE A 1 402 ? 12.567 4.741 -21.281 1.00 96.94 402 ILE A CA 1
ATOM 3140 C C . ILE A 1 402 ? 12.808 3.233 -21.306 1.00 96.94 402 ILE A C 1
ATOM 3142 O O . ILE A 1 402 ? 13.933 2.793 -21.076 1.00 96.94 402 ILE A O 1
ATOM 3146 N N . THR A 1 403 ? 11.786 2.410 -21.576 1.00 96.62 403 THR A N 1
ATOM 3147 C CA . THR A 1 403 ? 11.897 0.959 -21.308 1.00 96.62 403 THR A CA 1
ATOM 3148 C C . THR A 1 403 ? 12.948 0.271 -22.175 1.00 96.62 403 THR A C 1
ATOM 3150 O O . THR A 1 403 ? 13.708 -0.549 -21.670 1.00 96.62 403 THR A O 1
ATOM 3153 N N . ASN A 1 404 ? 13.093 0.698 -23.433 1.00 97.06 404 ASN A N 1
ATOM 3154 C CA . ASN A 1 404 ? 14.105 0.193 -24.357 1.00 97.06 404 ASN A CA 1
ATOM 3155 C C . ASN A 1 404 ? 15.548 0.471 -23.917 1.00 97.06 404 ASN A C 1
ATOM 3157 O O . ASN A 1 404 ? 16.465 -0.154 -24.444 1.00 97.06 404 ASN A O 1
ATOM 3161 N N . LYS A 1 405 ? 15.748 1.399 -22.975 1.00 96.56 405 LYS A N 1
ATOM 3162 C CA . LYS A 1 405 ? 17.056 1.762 -22.419 1.00 96.56 405 LYS A CA 1
ATOM 3163 C C . LYS A 1 405 ? 17.242 1.231 -21.000 1.00 96.56 405 LYS A C 1
ATOM 3165 O O . LYS A 1 405 ? 18.326 0.772 -20.665 1.00 96.56 405 LYS A O 1
ATOM 3170 N N . ALA A 1 406 ? 16.189 1.270 -20.185 1.00 97.12 406 ALA A N 1
ATOM 3171 C CA . ALA A 1 406 ? 16.244 0.939 -18.765 1.00 97.12 406 ALA A CA 1
ATOM 3172 C C . ALA A 1 406 ? 16.041 -0.558 -18.461 1.00 97.12 406 ALA A C 1
ATOM 3174 O O . ALA A 1 406 ? 16.560 -1.047 -17.464 1.00 97.12 406 ALA A O 1
ATOM 3175 N N . ILE A 1 407 ? 15.317 -1.317 -19.294 1.00 97.31 407 ILE A N 1
ATOM 3176 C CA . ILE A 1 407 ? 15.130 -2.764 -19.071 1.00 97.31 407 ILE A CA 1
ATOM 3177 C C . ILE A 1 407 ? 16.368 -3.608 -19.426 1.00 97.31 407 ILE A C 1
ATOM 3179 O O . ILE A 1 407 ? 16.642 -4.549 -18.680 1.00 97.31 407 ILE A O 1
ATOM 3183 N N . PRO A 1 408 ? 17.159 -3.318 -20.480 1.00 96.94 408 PRO A N 1
ATOM 3184 C CA . PRO A 1 408 ? 18.318 -4.146 -20.819 1.00 96.94 408 PRO A CA 1
ATOM 3185 C C . PRO A 1 408 ? 19.329 -4.365 -19.676 1.00 96.94 408 PRO A C 1
ATOM 3187 O O . PRO A 1 408 ? 19.714 -5.518 -19.477 1.00 96.94 408 PRO A O 1
ATOM 3190 N N . PRO A 1 409 ? 19.718 -3.352 -18.867 1.00 97.44 409 PRO A N 1
ATOM 3191 C CA . PRO A 1 409 ? 20.555 -3.586 -17.685 1.00 97.44 409 PRO A CA 1
ATOM 3192 C C . PRO A 1 409 ? 19.917 -4.556 -16.681 1.00 97.44 409 PRO A C 1
ATOM 3194 O O . PRO A 1 409 ? 20.598 -5.429 -16.143 1.00 97.44 409 PRO A O 1
ATOM 3197 N N . ILE A 1 410 ? 18.598 -4.447 -16.460 1.00 97.06 410 ILE A N 1
ATOM 3198 C CA . ILE A 1 410 ? 17.843 -5.344 -15.568 1.00 97.06 410 ILE A CA 1
ATOM 3199 C C . ILE A 1 410 ? 17.913 -6.770 -16.112 1.00 97.06 410 ILE A C 1
ATOM 3201 O O . ILE A 1 410 ? 18.316 -7.691 -15.405 1.00 97.06 410 ILE A O 1
ATOM 3205 N N . GLN A 1 411 ? 17.575 -6.955 -17.389 1.00 96.06 411 GLN A N 1
ATOM 3206 C CA . GLN A 1 411 ? 17.599 -8.263 -18.034 1.00 96.06 411 GLN A CA 1
ATOM 3207 C C . GLN A 1 411 ? 18.993 -8.894 -17.961 1.00 96.06 411 GLN A C 1
ATOM 3209 O O . GLN A 1 411 ? 19.104 -10.026 -17.506 1.00 96.06 411 GLN A O 1
ATOM 3214 N N . LYS A 1 412 ? 20.048 -8.145 -18.312 1.00 95.88 412 LYS A N 1
ATOM 3215 C CA . LYS A 1 412 ? 21.452 -8.589 -18.258 1.00 95.88 412 LYS A CA 1
ATOM 3216 C C . LYS A 1 412 ? 21.827 -9.151 -16.883 1.00 95.88 412 LYS A C 1
ATOM 3218 O O . LYS A 1 412 ? 22.446 -10.210 -16.807 1.00 95.88 412 LYS A O 1
ATOM 3223 N N . PHE A 1 413 ? 21.433 -8.480 -15.801 1.00 97.00 413 PHE A N 1
ATOM 3224 C CA . PHE A 1 413 ? 21.708 -8.933 -14.435 1.00 97.00 413 PHE A CA 1
ATOM 3225 C C . PHE A 1 413 ? 20.948 -10.214 -14.062 1.00 97.00 413 PHE A C 1
ATOM 3227 O O . PHE A 1 413 ? 21.525 -11.123 -13.458 1.00 97.00 413 PHE A O 1
ATOM 3234 N N . PHE A 1 414 ? 19.678 -10.330 -14.463 1.00 96.00 414 PHE A N 1
ATOM 3235 C CA . PHE A 1 414 ? 18.846 -11.500 -14.153 1.00 96.00 414 PHE A CA 1
ATOM 3236 C C . PHE A 1 414 ? 19.065 -12.706 -15.073 1.00 96.00 414 PHE A C 1
ATOM 3238 O O . PHE A 1 414 ? 18.709 -13.820 -14.699 1.00 96.00 414 PHE A O 1
ATOM 3245 N N . THR A 1 415 ? 19.678 -12.522 -16.244 1.00 92.50 415 THR A N 1
ATOM 3246 C CA . THR A 1 415 ? 20.050 -13.625 -17.147 1.00 92.50 415 THR A CA 1
ATOM 3247 C C . THR A 1 415 ? 21.485 -14.105 -16.958 1.00 92.50 415 THR A C 1
ATOM 3249 O O . THR A 1 415 ? 21.859 -15.134 -17.516 1.00 92.50 415 THR A O 1
ATOM 3252 N N . LYS A 1 416 ? 22.313 -13.375 -16.201 1.00 92.38 416 LYS A N 1
ATOM 3253 C CA . LYS A 1 416 ? 23.688 -13.787 -15.909 1.00 92.38 416 LYS A CA 1
ATOM 3254 C C . LYS A 1 416 ? 23.686 -15.025 -15.001 1.00 92.38 416 LYS A C 1
ATOM 3256 O O . LYS A 1 416 ? 23.072 -15.022 -13.934 1.00 92.38 416 LYS A O 1
ATOM 3261 N N . GLY A 1 417 ? 24.375 -16.076 -15.442 1.00 90.88 417 GLY A N 1
ATOM 3262 C CA . GLY A 1 417 ? 24.561 -17.311 -14.679 1.00 90.88 417 GLY A CA 1
ATOM 3263 C C . GLY A 1 417 ? 25.652 -17.207 -13.607 1.00 90.88 417 GLY A C 1
ATOM 3264 O O . GLY A 1 417 ? 26.321 -16.180 -13.470 1.00 90.88 417 GLY A O 1
ATOM 3265 N N . GLY A 1 418 ? 25.843 -18.303 -12.873 1.00 94.06 418 GLY A N 1
ATOM 3266 C CA . GLY A 1 418 ? 26.866 -18.446 -11.836 1.00 94.06 418 GLY A CA 1
ATOM 3267 C C . GLY A 1 418 ? 26.329 -18.258 -10.416 1.00 94.06 418 GLY A C 1
ATOM 3268 O O . GLY A 1 418 ? 25.443 -17.439 -10.164 1.00 94.06 418 GLY A O 1
ATOM 3269 N N . GLU A 1 419 ? 26.898 -19.012 -9.480 1.00 94.06 419 GLU A N 1
ATOM 3270 C CA . GLU A 1 419 ? 26.447 -19.089 -8.086 1.00 94.06 419 GLU A CA 1
ATOM 3271 C C . GLU A 1 419 ? 26.508 -17.731 -7.374 1.00 94.06 419 GLU A C 1
ATOM 3273 O O . GLU A 1 419 ? 25.517 -17.275 -6.803 1.00 94.06 419 GLU A O 1
ATOM 3278 N N . ALA A 1 420 ? 27.620 -17.006 -7.523 1.00 93.25 420 ALA A N 1
ATOM 3279 C CA . ALA A 1 420 ? 27.766 -15.665 -6.960 1.00 93.25 420 ALA A CA 1
ATOM 3280 C C . ALA A 1 420 ? 26.688 -14.685 -7.471 1.00 93.25 420 ALA A C 1
ATOM 3282 O O . ALA A 1 420 ? 26.205 -13.835 -6.721 1.00 93.25 420 ALA A O 1
ATOM 3283 N N . ASN A 1 421 ? 26.277 -14.802 -8.740 1.00 95.19 421 ASN A N 1
ATOM 3284 C CA . ASN A 1 421 ? 25.221 -13.955 -9.295 1.00 95.19 421 ASN A CA 1
ATOM 3285 C C . ASN A 1 421 ? 23.837 -14.381 -8.795 1.00 95.19 421 ASN A C 1
ATOM 3287 O O . ASN A 1 421 ? 23.012 -13.526 -8.480 1.00 95.19 421 ASN A O 1
ATOM 3291 N N . LYS A 1 422 ? 23.601 -15.688 -8.646 1.00 95.38 422 LYS A N 1
ATOM 3292 C CA . LYS A 1 422 ? 22.364 -16.222 -8.069 1.00 95.38 422 LYS A CA 1
ATOM 3293 C C . LYS A 1 422 ? 22.138 -15.715 -6.641 1.00 95.38 422 LYS A C 1
ATOM 3295 O O . LYS A 1 422 ? 21.023 -15.306 -6.319 1.00 95.38 422 LYS A O 1
ATOM 3300 N N . VAL A 1 423 ? 23.187 -15.649 -5.815 1.00 94.62 423 VAL A N 1
ATOM 3301 C CA . VAL A 1 423 ? 23.123 -15.054 -4.465 1.00 94.62 423 VAL A CA 1
ATOM 3302 C C . VAL A 1 423 ? 22.674 -13.590 -4.527 1.00 94.62 423 VAL A C 1
ATOM 3304 O O . VAL A 1 423 ? 21.751 -13.197 -3.812 1.00 94.62 423 VAL A O 1
ATOM 3307 N N . LYS A 1 424 ? 23.255 -12.787 -5.430 1.00 95.75 424 LYS A N 1
ATOM 3308 C CA . LYS A 1 424 ? 22.859 -11.382 -5.630 1.00 95.75 424 LYS A CA 1
ATOM 3309 C C . LYS A 1 424 ? 21.411 -11.239 -6.106 1.00 95.75 424 LYS A C 1
ATOM 3311 O O . LYS A 1 424 ? 20.699 -10.365 -5.620 1.00 95.75 424 LYS A O 1
ATOM 3316 N N . GLN A 1 425 ? 20.965 -12.084 -7.035 1.00 96.81 425 GLN A N 1
ATOM 3317 C CA . GLN A 1 425 ? 19.588 -12.083 -7.543 1.00 96.81 425 GLN A CA 1
ATOM 3318 C C . GLN A 1 425 ? 18.579 -12.431 -6.442 1.00 96.81 425 GLN A C 1
ATOM 3320 O O . GLN A 1 425 ? 17.563 -11.750 -6.307 1.00 96.81 425 GLN A O 1
ATOM 3325 N N . ASN A 1 426 ? 18.876 -13.449 -5.630 1.00 95.44 426 ASN A N 1
ATOM 3326 C CA . ASN A 1 426 ? 18.054 -13.817 -4.478 1.00 95.44 426 ASN A CA 1
ATOM 3327 C C . ASN A 1 426 ? 17.969 -12.662 -3.476 1.00 95.44 426 ASN A C 1
ATOM 3329 O O . ASN A 1 426 ? 16.869 -12.262 -3.096 1.00 95.44 426 ASN A O 1
ATOM 3333 N N . LEU A 1 427 ? 19.109 -12.069 -3.109 1.00 94.00 427 LEU A N 1
ATOM 3334 C CA . LEU A 1 427 ? 19.141 -10.932 -2.191 1.00 94.00 427 LEU A CA 1
ATOM 3335 C C . LEU A 1 427 ? 18.378 -9.721 -2.748 1.00 94.00 427 LEU A C 1
ATOM 3337 O O . LEU A 1 427 ? 17.621 -9.089 -2.016 1.00 94.00 427 LEU A O 1
ATOM 3341 N N . PHE A 1 428 ? 18.506 -9.428 -4.044 1.00 94.69 428 PHE A N 1
ATOM 3342 C CA . PHE A 1 428 ? 17.737 -8.364 -4.687 1.00 94.69 428 PHE A CA 1
ATOM 3343 C C . PHE A 1 428 ? 16.231 -8.588 -4.551 1.00 94.69 428 PHE A C 1
ATOM 3345 O O . PHE A 1 428 ? 15.509 -7.695 -4.113 1.00 94.69 428 PHE A O 1
ATOM 3352 N N . VAL A 1 429 ? 15.746 -9.777 -4.926 1.00 95.50 429 VAL A N 1
ATOM 3353 C CA . VAL A 1 429 ? 14.313 -10.092 -4.889 1.00 95.50 429 VAL A CA 1
ATOM 3354 C C . VAL A 1 429 ? 13.786 -10.059 -3.455 1.00 95.50 429 VAL A C 1
ATOM 3356 O O . VAL A 1 429 ? 12.705 -9.514 -3.239 1.00 95.50 429 VAL A O 1
ATOM 3359 N N . ARG A 1 430 ? 14.565 -10.530 -2.471 1.00 93.62 430 ARG A N 1
ATOM 3360 C CA . ARG A 1 430 ? 14.249 -10.404 -1.036 1.00 93.62 430 ARG A CA 1
ATOM 3361 C C . ARG A 1 430 ? 14.095 -8.949 -0.603 1.00 93.62 430 ARG A C 1
ATOM 3363 O O . ARG A 1 430 ? 13.071 -8.589 -0.031 1.00 93.62 430 ARG A O 1
ATOM 3370 N N . LEU A 1 431 ? 15.066 -8.091 -0.920 1.00 91.31 431 LEU A N 1
ATOM 3371 C CA . LEU A 1 431 ? 15.023 -6.668 -0.556 1.00 91.31 431 LEU A CA 1
ATOM 3372 C C . LEU A 1 431 ? 13.868 -5.930 -1.251 1.00 91.31 431 LEU A C 1
ATOM 3374 O O . LEU A 1 431 ? 13.183 -5.114 -0.632 1.00 91.31 431 LEU A O 1
ATOM 3378 N N . MET A 1 432 ? 13.604 -6.248 -2.520 1.00 91.38 432 MET A N 1
ATOM 3379 C CA . MET A 1 432 ? 12.441 -5.736 -3.244 1.00 91.38 432 MET A CA 1
ATOM 3380 C C . MET A 1 432 ? 11.136 -6.172 -2.590 1.00 91.38 432 MET A C 1
ATOM 3382 O O . MET A 1 432 ? 10.253 -5.346 -2.373 1.00 91.38 432 MET A O 1
ATOM 3386 N N . PHE A 1 433 ? 11.011 -7.456 -2.260 1.00 91.06 433 PHE A N 1
ATOM 3387 C CA . PHE A 1 433 ? 9.842 -8.007 -1.589 1.00 91.06 433 PHE A CA 1
ATOM 3388 C C . PHE A 1 433 ? 9.604 -7.327 -0.235 1.00 91.06 433 PHE A C 1
ATOM 3390 O O . PHE A 1 433 ? 8.492 -6.874 0.048 1.00 91.06 433 PHE A O 1
ATOM 3397 N N . GLN A 1 434 ? 10.663 -7.170 0.558 1.00 89.06 434 GLN A N 1
ATOM 3398 C CA . G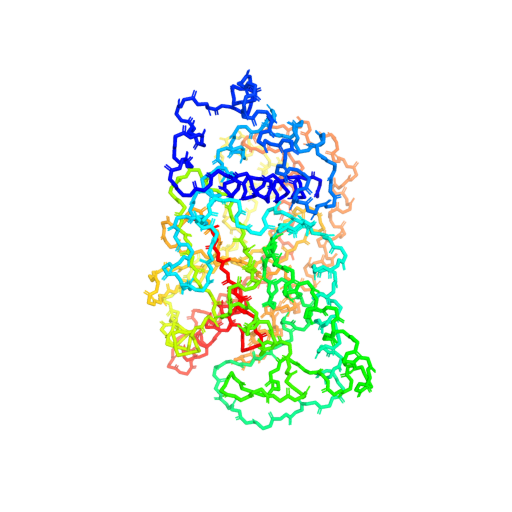LN A 1 434 ? 10.655 -6.476 1.841 1.00 89.06 434 GLN A CA 1
ATOM 3399 C C . GLN A 1 434 ? 10.124 -5.037 1.708 1.00 89.06 434 GLN A C 1
ATOM 3401 O O . GLN A 1 434 ? 9.196 -4.647 2.418 1.00 89.06 434 GLN A O 1
ATOM 3406 N N . ALA A 1 435 ? 10.664 -4.256 0.765 1.00 87.38 435 ALA A N 1
ATOM 3407 C CA . ALA A 1 435 ? 10.270 -2.862 0.542 1.00 87.38 435 ALA A CA 1
ATOM 3408 C C . ALA A 1 435 ? 8.868 -2.721 -0.081 1.00 87.38 435 ALA A C 1
ATOM 3410 O O . ALA A 1 435 ? 8.115 -1.788 0.218 1.00 87.38 435 ALA A O 1
ATOM 3411 N N . ILE A 1 436 ? 8.492 -3.633 -0.978 1.00 89.38 436 ILE A N 1
ATOM 3412 C CA . ILE A 1 436 ? 7.184 -3.610 -1.631 1.00 89.38 436 ILE A CA 1
ATOM 3413 C C . ILE A 1 436 ? 6.073 -3.918 -0.623 1.00 89.38 436 ILE A C 1
ATOM 3415 O O . ILE A 1 436 ? 5.048 -3.237 -0.651 1.00 89.38 436 ILE A O 1
ATOM 3419 N N . THR A 1 437 ? 6.293 -4.896 0.257 1.00 88.19 437 THR A N 1
ATOM 3420 C CA . THR A 1 437 ? 5.263 -5.458 1.142 1.00 88.19 437 THR A CA 1
ATOM 3421 C C . THR A 1 437 ? 5.283 -4.910 2.574 1.00 88.19 437 THR A C 1
ATOM 3423 O O . THR A 1 437 ? 4.637 -5.488 3.448 1.00 88.19 437 THR A O 1
ATOM 3426 N N . SER A 1 438 ? 6.004 -3.805 2.808 1.00 90.12 438 SER A N 1
ATOM 3427 C CA . SER A 1 438 ? 6.117 -3.117 4.106 1.00 90.12 438 SER A CA 1
ATOM 3428 C C . SER A 1 438 ? 6.599 -4.040 5.235 1.00 90.12 438 SER A C 1
ATOM 3430 O O . SER A 1 438 ? 6.031 -4.069 6.325 1.00 90.12 438 SER A O 1
ATOM 3432 N N . ARG A 1 439 ? 7.647 -4.824 4.950 1.00 88.88 439 ARG A N 1
ATOM 3433 C CA . ARG A 1 439 ? 8.293 -5.773 5.882 1.00 88.88 439 ARG A CA 1
ATOM 3434 C C . ARG A 1 439 ? 9.732 -5.394 6.219 1.00 88.88 439 ARG A C 1
ATOM 3436 O O . ARG A 1 439 ? 10.508 -6.227 6.675 1.00 88.88 439 ARG A O 1
ATOM 3443 N N . SER A 1 440 ? 10.130 -4.151 5.958 1.00 83.25 440 SER A N 1
ATOM 3444 C CA . SER A 1 440 ? 11.436 -3.661 6.413 1.00 83.25 440 SER A CA 1
ATOM 3445 C C . SER A 1 440 ? 11.550 -3.744 7.933 1.00 83.25 440 SER A C 1
ATOM 3447 O O . SER A 1 440 ? 10.527 -3.700 8.610 1.00 83.25 440 SER A O 1
ATOM 3449 N N . PRO A 1 441 ? 12.771 -3.824 8.488 1.00 79.31 441 PRO A N 1
ATOM 3450 C CA . PRO A 1 441 ? 12.964 -3.923 9.933 1.00 79.31 441 PRO A CA 1
ATOM 3451 C C . PRO A 1 441 ? 12.221 -2.844 10.716 1.00 79.31 441 PRO A C 1
ATOM 3453 O O . PRO A 1 441 ? 11.642 -3.150 11.749 1.00 79.31 441 PRO A O 1
ATOM 3456 N N . ARG A 1 442 ? 12.182 -1.620 10.173 1.00 83.06 442 ARG A N 1
ATOM 3457 C CA . ARG A 1 442 ? 11.499 -0.480 10.785 1.00 83.06 442 ARG A CA 1
ATOM 3458 C C . ARG A 1 442 ? 10.003 -0.416 10.498 1.00 83.06 442 ARG A C 1
ATOM 3460 O O . ARG A 1 442 ? 9.362 0.488 11.012 1.00 83.06 442 ARG A O 1
ATOM 3467 N N . SER A 1 443 ? 9.436 -1.278 9.654 1.00 88.12 443 SER A N 1
ATOM 3468 C CA . SER A 1 443 ? 8.002 -1.239 9.351 1.00 88.12 443 SER A CA 1
ATOM 3469 C C . SER A 1 443 ? 7.177 -1.623 10.579 1.00 88.12 443 SER A C 1
ATOM 3471 O O . SER A 1 443 ? 7.493 -2.578 11.284 1.00 88.12 443 SER A O 1
ATOM 3473 N N . SER A 1 444 ? 6.100 -0.880 10.810 1.00 92.62 444 SER A N 1
ATOM 3474 C CA . SER A 1 444 ? 5.190 -1.084 11.931 1.00 92.62 444 SER A CA 1
ATOM 3475 C C . SER A 1 444 ? 4.258 -2.277 11.703 1.00 92.62 444 SER A C 1
ATOM 3477 O O . SER A 1 444 ? 4.141 -2.802 10.589 1.00 92.62 444 SER A O 1
ATOM 3479 N N . ARG A 1 445 ? 3.578 -2.697 12.772 1.00 94.19 445 ARG A N 1
ATOM 3480 C CA . ARG A 1 445 ? 2.500 -3.687 12.739 1.00 94.19 445 ARG A CA 1
ATOM 3481 C C . ARG A 1 445 ? 1.253 -3.104 12.089 1.00 94.19 445 ARG A C 1
ATOM 3483 O O . ARG A 1 445 ? 0.893 -1.953 12.329 1.00 94.19 445 ARG A O 1
ATOM 3490 N N . PHE A 1 446 ? 0.587 -3.916 11.279 1.00 96.44 446 PHE A N 1
ATOM 3491 C CA . PHE A 1 446 ? -0.723 -3.598 10.715 1.00 96.44 446 PHE A CA 1
ATOM 3492 C C . PHE A 1 446 ? -1.422 -4.869 10.237 1.00 96.44 446 PHE A C 1
ATOM 3494 O O . PHE A 1 446 ? -0.785 -5.893 9.974 1.00 96.44 446 PHE A O 1
ATOM 3501 N N . VAL A 1 447 ? -2.739 -4.795 10.090 1.00 96.81 447 VAL A N 1
ATOM 3502 C CA . VAL A 1 447 ? -3.545 -5.858 9.489 1.00 96.81 447 VAL A CA 1
ATOM 3503 C C . VAL A 1 447 ? -3.912 -5.455 8.066 1.00 96.81 447 VAL A C 1
ATOM 3505 O O . VAL A 1 447 ? -4.230 -4.300 7.796 1.00 96.81 447 VAL A O 1
ATOM 3508 N N . ILE A 1 448 ? -3.869 -6.403 7.131 1.00 94.25 448 ILE A N 1
ATOM 3509 C CA . ILE A 1 448 ? -4.414 -6.217 5.782 1.00 94.25 448 ILE A CA 1
ATOM 3510 C C . ILE A 1 448 ? -5.746 -6.951 5.684 1.00 94.25 448 ILE A C 1
ATOM 3512 O O . ILE A 1 448 ? -5.771 -8.169 5.854 1.00 94.25 448 ILE A O 1
ATOM 3516 N N . ALA A 1 449 ? -6.811 -6.241 5.316 1.00 93.88 449 ALA A N 1
ATOM 3517 C CA . ALA A 1 449 ? -8.061 -6.831 4.846 1.00 93.88 449 ALA A CA 1
ATOM 3518 C C . ALA A 1 449 ? -8.039 -6.903 3.311 1.00 93.88 449 ALA A C 1
ATOM 3520 O O . ALA A 1 449 ? -8.030 -5.865 2.638 1.00 93.88 449 ALA A O 1
ATOM 3521 N N . LYS A 1 450 ? -7.985 -8.117 2.747 1.00 88.38 450 LYS A N 1
ATOM 3522 C CA . LYS A 1 450 ? -7.844 -8.318 1.294 1.00 88.38 450 LYS A CA 1
ATOM 3523 C C . LYS A 1 450 ? -8.666 -9.445 0.710 1.00 88.38 450 LYS A C 1
ATOM 3525 O O . LYS A 1 450 ? -9.075 -10.366 1.448 1.00 88.38 450 LYS A O 1
#